Protein AF-0000000080285324 (afdb_homodimer)

Organism: Amycolatopsis orientalis (NCBI:txid31958)

Sequence (502 aa):
MLETTTAGEAGTTAGMRGQREPKYWALKQHLLDLLDALPPGSPIPTERALAGEFTVSRTTVRQALADLTAEGRLHRVQGKGTFAAEPKLAQRLQLSSYTEDMQKQGLKPSSKLLEIDELPVEADLAKLLGIRVGAKILRLRRLRLADSQPMALETTHLPLGRFRGLRKHVSAGGSLYAVLREHYGVELERAEETIETALAGPHEAEMLGADVGMPMLLLSRHSFATDGKPVEFARAIYRGDRYKFVTTLLPMLETTTAGEAGTTAGMRGQREPKYWALKQHLLDLLDALPPGSPIPTERALAGEFTVSRTTVRQALADLTAEGRLHRVQGKGTFAAEPKLAQRLQLSSYTEDMQKQGLKPSSKLLEIDELPVEADLAKLLGIRVGAKILRLRRLRLADSQPMALETTHLPLGRFRGLRKHVSAGGSLYAVLREHYGVELERAEETIETALAGPHEAEMLGADVGMPMLLLSRHSFATDGKPVEFARAIYRGDRYKFVTTLLP

pLDDT: mean 88.21, std 16.76, range [26.83, 98.5]

Nearest PDB structures (foldseek):
  4zs8-assembly1_A  TM=9.267E-01  e=5.357E-32  Streptomyces coelicolor A3(2)
  4zsk-assembly1_B  TM=9.794E-01  e=4.739E-23  Streptomyces coelicolor A3(2)
  2ikk-assembly1_B  TM=9.246E-01  e=3.788E-13  Bacillus subtilis
  2ikk-assembly1_A  TM=9.256E-01  e=9.888E-13  Bacillus subtilis
  3hfi-assembly1_A-2  TM=9.190E-01  e=3.966E-09  Escherichia coli O6

Structure (mmCIF, N/CA/C/O backbone):
data_AF-0000000080285324-model_v1
#
loop_
_entity.id
_entity.type
_entity.pdbx_description
1 polymer 'GntR family transcriptional regulator'
#
loop_
_atom_site.group_PDB
_atom_site.id
_atom_site.type_symbol
_atom_site.label_atom_id
_atom_site.label_alt_id
_atom_site.label_comp_id
_atom_site.label_asym_id
_atom_site.label_entity_id
_atom_site.label_seq_id
_atom_site.pdbx_PDB_ins_code
_atom_site.Cartn_x
_atom_site.Cartn_y
_atom_site.Cartn_z
_atom_site.occupancy
_atom_site.B_iso_or_equiv
_atom_site.auth_seq_id
_atom_site.auth_comp_id
_atom_site.auth_asym_id
_atom_site.auth_atom_id
_atom_site.pdbx_PDB_model_num
ATOM 1 N N . MET A 1 1 ? 57.156 0.955 -45.812 1 27.77 1 MET A N 1
ATOM 2 C CA . MET A 1 1 ? 57.25 1.593 -44.5 1 27.77 1 MET A CA 1
ATOM 3 C C . MET A 1 1 ? 55.875 1.878 -43.938 1 27.77 1 MET A C 1
ATOM 5 O O . MET A 1 1 ? 55.031 2.459 -44.625 1 27.77 1 MET A O 1
ATOM 9 N N . LEU A 1 2 ? 55.469 1.062 -42.844 1 28.52 2 LEU A N 1
ATOM 10 C CA . LEU A 1 2 ? 54.281 0.474 -42.188 1 28.52 2 LEU A CA 1
ATOM 11 C C . LEU A 1 2 ? 53.531 1.517 -41.344 1 28.52 2 LEU A C 1
ATOM 13 O O . LEU A 1 2 ? 53.312 1.321 -40.156 1 28.52 2 LEU A O 1
ATOM 17 N N . GLU A 1 3 ? 53.594 2.814 -41.719 1 29.06 3 GLU A N 1
ATOM 18 C CA . GLU A 1 3 ? 53.25 3.75 -40.656 1 29.06 3 GLU A CA 1
ATOM 19 C C . GLU A 1 3 ? 51.75 3.658 -40.344 1 29.06 3 GLU A C 1
ATOM 21 O O . GLU A 1 3 ? 50.906 4.094 -41.125 1 29.06 3 GLU A O 1
ATOM 26 N N . THR A 1 4 ? 51.312 2.467 -39.812 1 30.56 4 THR A N 1
ATOM 27 C CA . THR A 1 4 ? 49.938 2.15 -39.469 1 30.56 4 THR A CA 1
ATOM 28 C C . THR A 1 4 ? 49.406 3.064 -38.375 1 30.56 4 THR A C 1
ATOM 30 O O . THR A 1 4 ? 49.844 2.938 -37.219 1 30.56 4 THR A O 1
ATOM 33 N N . THR A 1 5 ? 49.312 4.422 -38.531 1 32.59 5 THR A N 1
ATOM 34 C CA . THR A 1 5 ? 48.875 5.332 -37.469 1 32.59 5 THR A CA 1
ATOM 35 C C . THR A 1 5 ? 47.5 4.965 -36.969 1 32.59 5 THR A C 1
ATOM 37 O O . THR A 1 5 ? 46.5 5.113 -37.688 1 32.59 5 THR A O 1
ATOM 40 N N . THR A 1 6 ? 47.281 3.734 -36.438 1 28.05 6 THR A N 1
ATOM 41 C CA . THR A 1 6 ? 45.938 3.402 -36 1 28.05 6 THR A CA 1
ATOM 42 C C . THR A 1 6 ? 45.469 4.371 -34.906 1 28.05 6 THR A C 1
ATOM 44 O O . THR A 1 6 ? 46.094 4.465 -33.844 1 28.05 6 THR A O 1
ATOM 47 N N . ALA A 1 7 ? 45 5.578 -35.25 1 32.56 7 ALA A N 1
ATOM 48 C CA . ALA A 1 7 ? 44.375 6.539 -34.344 1 32.56 7 ALA A CA 1
ATOM 49 C C . ALA A 1 7 ? 43.375 5.863 -33.438 1 32.56 7 ALA A C 1
ATOM 51 O O . ALA A 1 7 ? 42.375 5.281 -33.906 1 32.56 7 ALA A O 1
ATOM 52 N N . GLY A 1 8 ? 43.781 5.262 -32.281 1 28.61 8 GLY A N 1
ATOM 53 C CA . GLY A 1 8 ? 42.969 4.652 -31.25 1 28.61 8 GLY A CA 1
ATOM 54 C C . GLY A 1 8 ? 41.812 5.543 -30.781 1 28.61 8 GLY A C 1
ATOM 55 O O . GLY A 1 8 ? 42.031 6.719 -30.484 1 28.61 8 GLY A O 1
ATOM 56 N N . GLU A 1 9 ? 40.594 5.406 -31.375 1 31.22 9 GLU A N 1
ATOM 57 C CA . GLU A 1 9 ? 39.344 6.074 -31.062 1 31.22 9 GLU A CA 1
ATOM 58 C C . GLU A 1 9 ? 39.094 6.105 -29.547 1 31.22 9 GLU A C 1
ATOM 60 O O . GLU A 1 9 ? 39.062 5.055 -28.906 1 31.22 9 GLU A O 1
ATOM 65 N N . ALA A 1 10 ? 39.688 7.125 -28.828 1 31.61 10 ALA A N 1
ATOM 66 C CA . ALA A 1 10 ? 39.375 7.469 -27.438 1 31.61 10 ALA A CA 1
ATOM 67 C C . ALA A 1 10 ? 37.875 7.496 -27.203 1 31.61 10 ALA A C 1
ATOM 69 O O . ALA A 1 10 ? 37.188 8.391 -27.688 1 31.61 10 ALA A O 1
ATOM 70 N N . GLY A 1 11 ? 37.125 6.367 -27.453 1 29.58 11 GLY A N 1
ATOM 71 C CA . GLY A 1 11 ? 35.719 6.316 -27.062 1 29.58 11 GLY A CA 1
ATOM 72 C C . GLY A 1 11 ? 35.469 6.871 -25.672 1 29.58 11 GLY A C 1
ATOM 73 O O . GLY A 1 11 ? 36.094 6.418 -24.703 1 29.58 11 GLY A O 1
ATOM 74 N N . THR A 1 12 ? 35.219 8.164 -25.5 1 31.42 12 THR A N 1
ATOM 75 C CA . THR A 1 12 ? 34.781 8.93 -24.328 1 31.42 12 THR A CA 1
ATOM 76 C C . THR A 1 12 ? 33.688 8.203 -23.578 1 31.42 12 THR A C 1
ATOM 78 O O . THR A 1 12 ? 32.562 8.102 -24.062 1 31.42 12 THR A O 1
ATOM 81 N N . THR A 1 13 ? 33.875 6.992 -23.109 1 29.97 13 THR A N 1
ATOM 82 C CA . THR A 1 13 ? 32.906 6.426 -22.156 1 29.97 13 THR A CA 1
ATOM 83 C C . THR A 1 13 ? 32.594 7.414 -21.031 1 29.97 13 THR A C 1
ATOM 85 O O . THR A 1 13 ? 33.438 7.637 -20.156 1 29.97 13 THR A O 1
ATOM 88 N N . ALA A 1 14 ? 32.219 8.672 -21.297 1 31.89 14 ALA A N 1
ATOM 89 C CA . ALA A 1 14 ? 31.672 9.547 -20.25 1 31.89 14 ALA A CA 1
ATOM 90 C C . ALA A 1 14 ? 30.922 8.742 -19.203 1 31.89 14 ALA A C 1
ATOM 92 O O . ALA A 1 14 ? 29.859 8.18 -19.484 1 31.89 14 ALA A O 1
ATOM 93 N N . GLY A 1 15 ? 31.484 7.98 -18.375 1 32.91 15 GLY A N 1
ATOM 94 C CA . GLY A 1 15 ? 31.016 7.277 -17.188 1 32.91 15 GLY A CA 1
ATOM 95 C C . GLY A 1 15 ? 29.891 8.008 -16.469 1 32.91 15 GLY A C 1
ATOM 96 O O . GLY A 1 15 ? 29.891 9.242 -16.422 1 32.91 15 GLY A O 1
ATOM 97 N N . MET A 1 16 ? 28.594 7.629 -16.5 1 35 16 MET A N 1
ATOM 98 C CA . MET A 1 16 ? 27.438 8.062 -15.742 1 35 16 MET A CA 1
ATOM 99 C C . MET A 1 16 ? 27.844 8.555 -14.359 1 35 16 MET A C 1
ATOM 101 O O . MET A 1 16 ? 28.328 7.773 -13.531 1 35 16 MET A O 1
ATOM 105 N N . ARG A 1 17 ? 28.5 9.594 -14.156 1 36.97 17 ARG A N 1
ATOM 106 C CA . ARG A 1 17 ? 28.781 10.25 -12.883 1 36.97 17 ARG A CA 1
ATOM 107 C C . ARG A 1 17 ? 27.734 9.883 -11.844 1 36.97 17 ARG A C 1
ATOM 109 O O . ARG A 1 17 ? 26.531 10.148 -12.023 1 36.97 17 ARG A O 1
ATOM 116 N N . GLY A 1 18 ? 27.641 8.734 -11.211 1 41.47 18 GLY A N 1
ATOM 117 C CA . GLY A 1 18 ? 26.891 8.117 -10.125 1 41.47 18 GLY A CA 1
ATOM 118 C C . GLY A 1 18 ? 26.375 9.125 -9.117 1 41.47 18 GLY A C 1
ATOM 119 O O . GLY A 1 18 ? 27.172 9.812 -8.461 1 41.47 18 GLY A O 1
ATOM 120 N N . GLN A 1 19 ? 25.422 9.953 -9.336 1 48.59 19 GLN A N 1
ATOM 121 C CA . GLN A 1 19 ? 24.797 10.883 -8.398 1 48.59 19 GLN A CA 1
ATOM 122 C C . GLN A 1 19 ? 25 10.422 -6.957 1 48.59 19 GLN A C 1
ATOM 124 O O . GLN A 1 19 ? 24.781 9.258 -6.633 1 48.59 19 GLN A O 1
ATOM 129 N N . ARG A 1 20 ? 25.938 10.93 -6.297 1 60.78 20 ARG A N 1
ATOM 130 C CA . ARG A 1 20 ? 26.281 10.703 -4.895 1 60.78 20 ARG A CA 1
ATOM 131 C C . ARG A 1 20 ? 25.031 10.453 -4.062 1 60.78 20 ARG A C 1
ATOM 133 O O . ARG A 1 20 ? 24.062 11.211 -4.141 1 60.78 20 ARG A O 1
ATOM 140 N N . GLU A 1 21 ? 24.75 9.336 -3.668 1 73.94 21 GLU A N 1
ATOM 141 C CA . GLU A 1 21 ? 23.672 8.977 -2.768 1 73.94 21 GLU A CA 1
ATOM 142 C C . GLU A 1 21 ? 23.578 9.938 -1.585 1 73.94 21 GLU A C 1
ATOM 144 O O . GLU A 1 21 ? 24.609 10.289 -0.995 1 73.94 21 GLU A O 1
ATOM 149 N N . PRO A 1 22 ? 22.438 10.531 -1.354 1 82.5 22 PRO A N 1
ATOM 150 C CA . PRO A 1 22 ? 22.266 11.414 -0.201 1 82.5 22 PRO A CA 1
ATOM 151 C C . PRO A 1 22 ? 22.828 10.812 1.089 1 82.5 22 PRO A C 1
ATOM 153 O O . PRO A 1 22 ? 22.781 9.594 1.27 1 82.5 22 PRO A O 1
ATOM 156 N N . LYS A 1 23 ? 23.469 11.617 1.878 1 84.75 23 LYS A N 1
ATOM 157 C CA . LYS A 1 23 ? 24.094 11.188 3.119 1 84.75 23 LYS A CA 1
ATOM 158 C C . LYS A 1 23 ? 23.125 10.375 3.98 1 84.75 23 LYS A C 1
ATOM 160 O O . LYS A 1 23 ? 23.531 9.383 4.602 1 84.75 23 LYS A O 1
ATOM 165 N N . TYR A 1 24 ? 21.875 10.789 4.012 1 87.94 24 TYR A N 1
ATOM 166 C CA . TYR A 1 24 ? 20.922 10.062 4.848 1 87.94 24 TYR A CA 1
ATOM 167 C C . TYR A 1 24 ? 20.75 8.625 4.367 1 87.94 24 TYR A C 1
ATOM 169 O O . TYR A 1 24 ? 20.469 7.73 5.164 1 87.94 24 TYR A O 1
ATOM 177 N N . TRP A 1 25 ? 20.906 8.484 3.148 1 88.5 25 TRP A N 1
ATOM 178 C CA . TRP A 1 25 ? 20.703 7.16 2.574 1 88.5 25 TRP A CA 1
ATOM 179 C C . TRP A 1 25 ? 21.797 6.195 3.025 1 88.5 25 TRP A C 1
ATOM 181 O O . TRP A 1 25 ? 21.516 5.039 3.352 1 88.5 25 TRP A O 1
ATOM 191 N N . ALA A 1 26 ? 22.984 6.641 3.002 1 90.38 26 ALA A N 1
ATOM 192 C CA . ALA A 1 26 ? 24.094 5.824 3.502 1 90.38 26 ALA A CA 1
ATOM 193 C C . ALA A 1 26 ? 23.859 5.422 4.957 1 90.38 26 ALA A C 1
ATOM 195 O O . ALA A 1 26 ? 24.094 4.273 5.332 1 90.38 26 ALA A O 1
ATOM 196 N N . LEU A 1 27 ? 23.453 6.367 5.719 1 93 27 LEU A N 1
ATOM 197 C CA . LEU A 1 27 ? 23.141 6.078 7.113 1 93 27 LEU A CA 1
ATOM 198 C C . LEU A 1 27 ? 22 5.07 7.219 1 93 27 LEU A C 1
ATOM 200 O O . LEU A 1 27 ? 22.062 4.145 8.031 1 93 27 LEU A O 1
ATOM 204 N N . LYS A 1 28 ? 20.984 5.301 6.422 1 93.62 28 LYS A N 1
ATOM 205 C CA . LYS A 1 28 ? 19.844 4.379 6.414 1 93.62 28 LYS A CA 1
ATOM 206 C C . LYS A 1 28 ? 20.312 2.953 6.109 1 93.62 28 LYS A C 1
ATOM 208 O O . LYS A 1 28 ? 19.891 2.008 6.785 1 93.62 28 LYS A O 1
ATOM 213 N N . GLN A 1 29 ? 21.125 2.785 5.133 1 92.12 29 GLN A N 1
ATOM 214 C CA . GLN A 1 29 ? 21.625 1.466 4.762 1 92.12 29 GLN A CA 1
ATOM 215 C C . GLN A 1 29 ? 22.438 0.849 5.898 1 92.12 29 GLN A C 1
ATOM 217 O O . GLN A 1 29 ? 22.312 -0.344 6.18 1 92.12 29 GLN A O 1
ATOM 222 N N . HIS A 1 30 ? 23.234 1.665 6.488 1 92.38 30 HIS A N 1
ATOM 223 C CA . HIS A 1 30 ? 24.031 1.199 7.625 1 92.38 30 HIS A CA 1
ATOM 224 C C . HIS A 1 30 ? 23.125 0.708 8.75 1 92.38 30 HIS A C 1
ATOM 226 O O . HIS A 1 30 ? 23.359 -0.36 9.32 1 92.38 30 HIS A O 1
ATOM 232 N N . LEU A 1 31 ? 22.172 1.441 9.062 1 94.06 31 LEU A N 1
ATOM 233 C CA . LEU A 1 31 ? 21.25 1.086 10.133 1 94.06 31 LEU A CA 1
ATOM 234 C C . LEU A 1 31 ? 20.484 -0.189 9.797 1 94.06 31 LEU A C 1
ATOM 236 O O . LEU A 1 31 ? 20.203 -0.999 10.688 1 94.06 31 LEU A O 1
ATOM 240 N N . LEU A 1 32 ? 20.125 -0.32 8.539 1 93.44 32 LEU A N 1
ATOM 241 C CA . LEU A 1 32 ? 19.453 -1.537 8.109 1 93.44 32 LEU A CA 1
ATOM 242 C C . LEU A 1 32 ? 20.312 -2.766 8.383 1 93.44 32 LEU A C 1
ATOM 244 O O . LEU A 1 32 ? 19.812 -3.787 8.859 1 93.44 32 LEU A O 1
ATOM 248 N N . ASP A 1 33 ? 21.547 -2.637 8.109 1 92 33 ASP A N 1
ATOM 249 C CA . ASP A 1 33 ? 22.484 -3.723 8.391 1 92 33 ASP A CA 1
ATOM 250 C C . ASP A 1 33 ? 22.547 -4.023 9.883 1 92 33 ASP A C 1
ATOM 252 O O . ASP A 1 33 ? 22.562 -5.188 10.289 1 92 33 ASP A O 1
ATOM 256 N N . LEU A 1 34 ? 22.578 -2.994 10.641 1 91.19 34 LEU A N 1
ATOM 257 C CA . LEU A 1 34 ? 22.609 -3.137 12.094 1 91.19 34 LEU A CA 1
ATOM 258 C C . LEU A 1 34 ? 21.359 -3.852 12.594 1 91.19 34 LEU A C 1
ATOM 260 O O . LEU A 1 34 ? 21.453 -4.738 13.453 1 91.19 34 LEU A O 1
ATOM 264 N N . LEU A 1 35 ? 20.234 -3.525 12.039 1 92.62 35 LEU A N 1
ATOM 265 C CA . LEU A 1 35 ? 18.953 -4.051 12.492 1 92.62 35 LEU A CA 1
ATOM 266 C C . LEU A 1 35 ? 18.828 -5.531 12.156 1 92.62 35 LEU A C 1
ATOM 268 O O . LEU A 1 35 ? 18.078 -6.258 12.82 1 92.62 35 LEU A O 1
ATOM 272 N N . ASP A 1 36 ? 19.547 -5.91 11.125 1 88.62 36 ASP A N 1
ATOM 273 C CA . ASP A 1 36 ? 19.5 -7.316 10.734 1 88.62 36 ASP A CA 1
ATOM 274 C C . ASP A 1 36 ? 20.094 -8.203 11.836 1 88.62 36 ASP A C 1
ATOM 276 O O . ASP A 1 36 ? 19.734 -9.375 11.953 1 88.62 36 ASP A O 1
ATOM 280 N N . ALA A 1 37 ? 20.922 -7.59 12.656 1 90.44 37 ALA A N 1
ATOM 281 C CA . ALA A 1 37 ? 21.625 -8.344 13.688 1 90.44 37 ALA A CA 1
ATOM 282 C C . ALA A 1 37 ? 21 -8.109 15.062 1 90.44 37 ALA A C 1
ATOM 284 O O . ALA A 1 37 ? 21.422 -8.711 16.047 1 90.44 37 ALA A O 1
ATOM 285 N N . LEU A 1 38 ? 19.984 -7.277 15.156 1 92.5 38 LEU A N 1
ATOM 286 C CA . LEU A 1 38 ? 19.391 -6.918 16.438 1 92.5 38 LEU A CA 1
ATOM 287 C C . LEU A 1 38 ? 18 -7.547 16.594 1 92.5 38 LEU A C 1
ATOM 289 O O . LEU A 1 38 ? 17.188 -7.496 15.664 1 92.5 38 LEU A O 1
ATOM 293 N N . PRO A 1 39 ? 17.75 -8.109 17.672 1 94 39 PRO A N 1
ATOM 294 C CA . PRO A 1 39 ? 16.391 -8.578 17.906 1 94 39 PRO A CA 1
ATOM 295 C C . PRO A 1 39 ? 15.398 -7.43 18.094 1 94 39 PRO A C 1
ATOM 297 O O . PRO A 1 39 ? 15.789 -6.336 18.516 1 94 39 PRO A O 1
ATOM 300 N N . PRO A 1 40 ? 14.156 -7.727 17.828 1 93.38 40 PRO A N 1
ATOM 301 C CA . PRO A 1 40 ? 13.148 -6.695 18.094 1 93.38 40 PRO A CA 1
ATOM 302 C C . PRO A 1 40 ? 13.18 -6.18 19.531 1 93.38 40 PRO A C 1
ATOM 304 O O . PRO A 1 40 ? 13.43 -6.953 20.453 1 93.38 40 PRO A O 1
ATOM 307 N N . GLY A 1 41 ? 12.969 -4.863 19.625 1 93.62 41 GLY A N 1
ATOM 308 C CA . GLY A 1 41 ? 12.938 -4.254 20.938 1 93.62 41 GLY A CA 1
ATOM 309 C C . GLY A 1 41 ? 14.289 -3.707 21.375 1 93.62 41 GLY A C 1
ATOM 310 O O . GLY A 1 41 ? 14.367 -2.949 22.344 1 93.62 41 GLY A O 1
ATOM 311 N N . SER A 1 42 ? 15.367 -4.023 20.719 1 95.88 42 SER A N 1
ATOM 312 C CA . SER A 1 42 ? 16.703 -3.525 21.062 1 95.88 42 SER A CA 1
ATOM 313 C C . SER A 1 42 ? 16.828 -2.035 20.75 1 95.88 42 SER A C 1
ATOM 315 O O . SER A 1 42 ? 16.375 -1.571 19.703 1 95.88 42 SER A O 1
ATOM 317 N N . PRO A 1 43 ? 17.438 -1.315 21.656 1 95.62 43 PRO A N 1
ATOM 318 C CA . PRO A 1 43 ? 17.656 0.104 21.375 1 95.62 43 PRO A CA 1
ATOM 319 C C . PRO A 1 43 ? 18.781 0.336 20.359 1 95.62 43 PRO A C 1
ATOM 321 O O . PRO A 1 43 ? 19.734 -0.442 20.312 1 95.62 43 PRO A O 1
ATOM 324 N N . ILE A 1 44 ? 18.625 1.331 19.609 1 95.62 44 ILE A N 1
ATOM 325 C CA . ILE A 1 44 ? 19.719 1.768 18.75 1 95.62 44 ILE A CA 1
ATOM 326 C C . ILE A 1 44 ? 20.344 3.041 19.312 1 95.62 44 ILE A C 1
ATOM 328 O O . ILE A 1 44 ? 19.781 3.668 20.219 1 95.62 44 ILE A O 1
ATOM 332 N N . PRO A 1 45 ? 21.562 3.406 18.828 1 93.94 45 PRO A N 1
ATOM 333 C CA . PRO A 1 45 ? 22.188 4.637 19.312 1 93.94 45 PRO A CA 1
ATOM 334 C C . PRO A 1 45 ? 21.281 5.863 19.141 1 93.94 45 PRO A C 1
ATOM 336 O O . PRO A 1 45 ? 20.453 5.898 18.234 1 93.94 45 PRO A O 1
ATOM 339 N N . THR A 1 46 ? 21.453 6.793 20 1 94.19 46 THR A N 1
ATOM 340 C CA . THR A 1 46 ? 20.641 8.008 19.984 1 94.19 46 THR A CA 1
ATOM 341 C C . THR A 1 46 ? 20.938 8.828 18.719 1 94.19 46 THR A C 1
ATOM 343 O O . THR A 1 46 ? 21.953 8.609 18.062 1 94.19 46 THR A O 1
ATOM 346 N N . GLU A 1 47 ? 20.016 9.766 18.438 1 94.06 47 GLU A N 1
ATOM 347 C CA . GLU A 1 47 ? 20.188 10.664 17.297 1 94.06 47 GLU A CA 1
ATOM 348 C C . GLU A 1 47 ? 21.516 11.414 17.391 1 94.06 47 GLU A C 1
ATOM 350 O O . GLU A 1 47 ? 22.234 11.531 16.391 1 94.06 47 GLU A O 1
ATOM 355 N N . ARG A 1 48 ? 21.859 11.875 18.609 1 93.31 48 ARG A N 1
ATOM 356 C CA . ARG A 1 48 ? 23.094 12.617 18.828 1 93.31 48 ARG A CA 1
ATOM 357 C C . ARG A 1 48 ? 24.312 11.742 18.578 1 93.31 48 ARG A C 1
ATOM 359 O O . ARG A 1 48 ? 25.281 12.164 17.922 1 93.31 48 ARG A O 1
ATOM 366 N N . ALA A 1 49 ? 24.297 10.562 19.062 1 95.38 49 ALA A N 1
ATOM 367 C CA . ALA A 1 49 ? 25.406 9.633 18.891 1 95.38 49 ALA A CA 1
ATOM 368 C C . ALA A 1 49 ? 25.594 9.281 17.422 1 95.38 49 ALA A C 1
ATOM 370 O O . ALA A 1 49 ? 26.719 9.25 16.922 1 95.38 49 ALA A O 1
ATOM 371 N N . LEU A 1 50 ? 24.5 9.023 16.703 1 94.94 50 LEU A N 1
ATOM 372 C CA . LEU A 1 50 ? 24.562 8.688 15.289 1 94.94 50 LEU A CA 1
ATOM 373 C C . LEU A 1 50 ? 25.094 9.867 14.477 1 94.94 50 LEU A C 1
ATOM 375 O O . LEU A 1 50 ? 25.891 9.672 13.555 1 94.94 50 LEU A O 1
ATOM 379 N N . ALA A 1 51 ? 24.641 11.055 14.82 1 95.38 51 ALA A N 1
ATOM 380 C CA . ALA A 1 51 ? 25.109 12.25 14.133 1 95.38 51 ALA A CA 1
ATOM 381 C C . ALA A 1 51 ? 26.625 12.391 14.258 1 95.38 51 ALA A C 1
ATOM 383 O O . ALA A 1 51 ? 27.312 12.703 13.281 1 95.38 51 ALA A O 1
ATOM 384 N N . GLY A 1 52 ? 27.141 12.172 15.438 1 94.5 52 GLY A N 1
ATOM 385 C CA . GLY A 1 52 ? 28.578 12.227 15.688 1 94.5 52 GLY A CA 1
ATOM 386 C C . GLY A 1 52 ? 29.344 11.141 14.977 1 94.5 52 GLY A C 1
ATOM 387 O O . GLY A 1 52 ? 30.344 11.414 14.305 1 94.5 52 GLY A O 1
ATOM 388 N N . GLU A 1 53 ? 28.891 9.969 15.016 1 92.81 53 GLU A N 1
ATOM 389 C CA . GLU A 1 53 ? 29.562 8.805 14.461 1 92.81 53 GLU A CA 1
ATOM 390 C C . GLU A 1 53 ? 29.641 8.883 12.938 1 92.81 53 GLU A C 1
ATOM 392 O O . GLU A 1 53 ? 30.641 8.492 12.344 1 92.81 53 GLU A O 1
ATOM 397 N N . PHE A 1 54 ? 28.609 9.477 12.352 1 92.25 54 PHE A N 1
ATOM 398 C 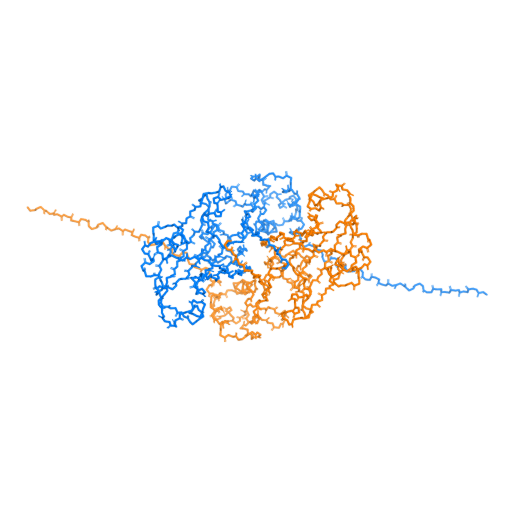CA . PHE A 1 54 ? 28.547 9.461 10.898 1 92.25 54 PHE A CA 1
ATOM 399 C C . PHE A 1 54 ? 28.828 10.844 10.32 1 92.25 54 PHE A C 1
ATOM 401 O O . PHE A 1 54 ? 28.766 11.039 9.109 1 92.25 54 PHE A O 1
ATOM 408 N N . THR A 1 55 ? 29.078 11.789 11.133 1 92.81 55 THR A N 1
ATOM 409 C CA . THR A 1 55 ? 29.438 13.156 10.75 1 92.81 55 THR A CA 1
ATOM 410 C C . THR A 1 55 ? 28.359 13.758 9.852 1 92.81 55 THR A C 1
ATOM 412 O O . THR A 1 55 ? 28.672 14.281 8.781 1 92.81 55 THR A O 1
ATOM 415 N N . VAL A 1 56 ? 27.125 13.664 10.266 1 93.38 56 VAL A N 1
ATOM 416 C CA . VAL A 1 56 ? 25.984 14.258 9.586 1 93.38 56 VAL A CA 1
ATOM 417 C C . VAL A 1 56 ? 25.141 15.055 10.578 1 93.38 56 VAL A C 1
ATOM 419 O O . VAL A 1 56 ? 25.359 14.969 11.789 1 93.38 56 VAL A O 1
ATOM 422 N N . SER A 1 57 ? 24.297 15.891 10.047 1 93.31 57 SER A N 1
ATOM 423 C CA . SER A 1 57 ? 23.422 16.688 10.898 1 93.31 57 SER A CA 1
ATOM 424 C C . SER A 1 57 ? 22.344 15.836 11.562 1 93.31 57 SER A C 1
ATOM 426 O O . SER A 1 57 ? 22.062 14.727 11.102 1 93.31 57 SER A O 1
ATOM 428 N N . ARG A 1 58 ? 21.766 16.344 12.609 1 92.44 58 ARG A N 1
ATOM 429 C CA . ARG A 1 58 ? 20.656 15.664 13.266 1 92.44 58 ARG A CA 1
ATOM 430 C C . ARG A 1 58 ? 19.453 15.562 12.336 1 92.44 58 ARG A C 1
ATOM 432 O O . ARG A 1 58 ? 18.688 14.602 12.398 1 92.44 58 ARG A O 1
ATOM 439 N N . THR A 1 59 ? 19.328 16.547 11.516 1 90.56 59 THR A N 1
ATOM 440 C CA . THR A 1 59 ? 18.234 16.531 10.547 1 90.56 59 THR A CA 1
ATOM 441 C C . THR A 1 59 ? 18.375 15.344 9.594 1 90.56 59 THR A C 1
ATOM 443 O O . THR A 1 59 ? 17.391 14.672 9.281 1 90.56 59 THR A O 1
ATOM 446 N N . THR A 1 60 ? 19.547 15.07 9.219 1 91.62 60 THR A N 1
ATOM 447 C CA . THR A 1 60 ? 19.828 13.93 8.352 1 91.62 60 THR A CA 1
ATOM 448 C C . THR A 1 60 ? 19.547 12.617 9.07 1 91.62 60 THR A C 1
ATOM 450 O O . THR A 1 60 ? 18.953 11.703 8.492 1 91.62 60 THR A O 1
ATOM 453 N N . VAL A 1 61 ? 19.953 12.531 10.297 1 94.06 61 VAL A N 1
ATOM 454 C CA . VAL A 1 61 ? 19.719 11.336 11.102 1 94.06 61 VAL A CA 1
ATOM 455 C C . VAL A 1 61 ? 18.203 11.117 11.25 1 94.06 61 VAL A C 1
ATOM 457 O O . VAL A 1 61 ? 17.719 10.008 11.062 1 94.06 61 VAL A O 1
ATOM 460 N N . ARG A 1 62 ? 17.516 12.188 11.484 1 91.19 62 ARG A N 1
ATOM 461 C CA . ARG A 1 62 ? 16.078 12.102 11.695 1 91.19 62 ARG A CA 1
ATOM 462 C C . ARG A 1 62 ? 15.367 11.609 10.438 1 91.19 62 ARG A C 1
ATOM 464 O O . ARG A 1 62 ? 14.406 10.844 10.523 1 91.19 62 ARG A O 1
ATOM 471 N N . GLN A 1 63 ? 15.844 12.047 9.359 1 91.06 63 GLN A N 1
ATOM 472 C CA . GLN A 1 63 ? 15.258 11.594 8.102 1 91.06 63 GLN A CA 1
ATOM 473 C C . GLN A 1 63 ? 15.453 10.086 7.918 1 91.06 63 GLN A C 1
ATOM 475 O O . GLN A 1 63 ? 14.516 9.375 7.547 1 91.06 63 GLN A O 1
ATOM 480 N N . ALA A 1 64 ? 16.609 9.609 8.172 1 93.69 64 ALA A N 1
ATOM 481 C CA . ALA A 1 64 ? 16.906 8.18 8.055 1 93.69 64 ALA A CA 1
ATOM 482 C C . ALA A 1 64 ? 16.047 7.367 9.023 1 93.69 64 ALA A C 1
ATOM 484 O O . ALA A 1 64 ? 15.492 6.332 8.648 1 93.69 64 ALA A O 1
ATOM 485 N N . LEU A 1 65 ? 15.945 7.895 10.227 1 93.88 65 LEU A N 1
ATOM 486 C CA . LEU A 1 65 ? 15.156 7.203 11.234 1 93.88 65 LEU A CA 1
ATOM 487 C C . LEU A 1 65 ? 13.672 7.215 10.875 1 93.88 65 LEU A C 1
ATOM 489 O O . LEU A 1 65 ? 12.969 6.223 11.078 1 93.88 65 LEU A O 1
ATOM 493 N N . ALA A 1 66 ? 13.242 8.336 10.344 1 91.19 66 ALA A N 1
ATOM 494 C CA . ALA A 1 66 ? 11.844 8.445 9.93 1 91.19 66 ALA A CA 1
ATOM 495 C C . ALA A 1 66 ? 11.523 7.461 8.812 1 91.19 66 ALA A C 1
ATOM 497 O O . ALA A 1 66 ? 10.477 6.805 8.844 1 91.19 66 ALA A O 1
ATOM 498 N N . ASP A 1 67 ? 12.422 7.336 7.898 1 92.31 67 ASP A N 1
ATOM 499 C CA . ASP A 1 67 ? 12.227 6.398 6.797 1 92.31 67 ASP A CA 1
ATOM 500 C C . ASP A 1 67 ? 12.125 4.965 7.305 1 92.31 67 ASP A C 1
ATOM 502 O O . ASP A 1 67 ? 11.219 4.223 6.914 1 92.31 67 ASP A O 1
ATOM 506 N N . LEU A 1 68 ? 13.031 4.617 8.141 1 94.62 68 LEU A N 1
ATOM 507 C CA . LEU A 1 68 ? 13.07 3.256 8.656 1 94.62 68 LEU A CA 1
ATOM 508 C C . LEU A 1 68 ? 11.852 2.973 9.539 1 94.62 68 LEU A C 1
ATOM 510 O O . LEU A 1 68 ? 11.375 1.837 9.594 1 94.62 68 LEU A O 1
ATOM 514 N N . THR A 1 69 ? 11.367 4.008 10.164 1 92.56 69 THR A N 1
ATOM 515 C CA . THR A 1 69 ? 10.141 3.867 10.938 1 92.56 69 THR A CA 1
ATOM 516 C C . THR A 1 69 ? 8.945 3.643 10.016 1 92.56 69 THR A C 1
ATOM 518 O O . THR A 1 69 ? 8.133 2.75 10.258 1 92.56 69 THR A O 1
ATOM 521 N N . ALA A 1 70 ? 8.875 4.418 9 1 91 70 ALA A N 1
ATOM 522 C CA . ALA A 1 70 ? 7.789 4.297 8.031 1 91 70 ALA A CA 1
ATOM 523 C C . ALA A 1 70 ? 7.785 2.91 7.387 1 91 70 ALA A C 1
ATOM 525 O O . ALA A 1 70 ? 6.719 2.367 7.082 1 91 70 ALA A O 1
ATOM 526 N N . GLU A 1 71 ? 8.898 2.363 7.281 1 92.31 71 GLU A N 1
ATOM 527 C CA . GLU A 1 71 ? 9.031 1.06 6.641 1 92.31 71 GLU A CA 1
ATOM 528 C C . GLU A 1 71 ? 8.867 -0.072 7.652 1 92.31 71 GLU A C 1
ATOM 530 O O . GLU A 1 71 ? 8.969 -1.248 7.297 1 92.31 71 GLU A O 1
ATOM 535 N N . GLY A 1 72 ? 8.734 0.226 8.914 1 92.81 72 GLY A N 1
ATOM 536 C CA . GLY A 1 72 ? 8.43 -0.744 9.953 1 92.81 72 GLY A CA 1
ATOM 537 C C . GLY A 1 72 ? 9.664 -1.406 10.531 1 92.81 72 GLY A C 1
ATOM 538 O O . GLY A 1 72 ? 9.578 -2.486 11.125 1 92.81 72 GLY A O 1
ATOM 539 N N . ARG A 1 73 ? 10.812 -0.792 10.344 1 95.25 73 ARG A N 1
ATOM 540 C CA . ARG A 1 73 ? 12.055 -1.385 10.82 1 95.25 73 ARG A CA 1
ATOM 541 C C . ARG A 1 73 ? 12.422 -0.845 12.203 1 95.25 73 ARG A C 1
ATOM 543 O O . ARG A 1 73 ? 13.172 -1.482 12.945 1 95.25 73 ARG A O 1
ATOM 550 N N . LEU A 1 74 ? 11.93 0.381 12.508 1 95.19 74 LEU A N 1
ATOM 551 C CA . LEU A 1 74 ? 12.18 1.023 13.797 1 95.19 74 LEU A CA 1
ATOM 552 C C . LEU A 1 74 ? 10.875 1.454 14.453 1 95.19 74 LEU A C 1
ATOM 554 O O . LEU A 1 74 ? 9.859 1.629 13.773 1 95.19 74 LEU A O 1
ATOM 558 N N . HIS A 1 75 ? 10.914 1.543 15.688 1 91.69 75 HIS A N 1
ATOM 559 C CA . HIS A 1 75 ? 9.836 2.121 16.484 1 91.69 75 HIS A CA 1
ATOM 560 C C . HIS A 1 75 ? 10.359 3.172 17.453 1 91.69 75 HIS A C 1
ATOM 562 O O . HIS A 1 75 ? 11.273 2.895 18.234 1 91.69 75 HIS A O 1
ATOM 568 N N . ARG A 1 76 ? 9.797 4.34 17.359 1 89.19 76 ARG A N 1
ATOM 569 C CA . ARG A 1 76 ? 10.242 5.457 18.188 1 89.19 76 ARG A CA 1
ATOM 570 C C . ARG A 1 76 ? 9.305 5.668 19.375 1 89.19 76 ARG A C 1
ATOM 572 O O . ARG A 1 76 ? 8.078 5.68 19.203 1 89.19 76 ARG A O 1
ATOM 579 N N . VAL A 1 77 ? 9.898 5.797 20.516 1 86.38 77 VAL A N 1
ATOM 580 C CA . VAL A 1 77 ? 9.141 6.117 21.734 1 86.38 77 VAL A CA 1
ATOM 581 C C . VAL A 1 77 ? 9.586 7.473 22.266 1 86.38 77 VAL A C 1
ATOM 583 O O . VAL A 1 77 ? 10.758 7.66 22.609 1 86.38 77 VAL A O 1
ATOM 586 N N . GLN A 1 78 ? 8.633 8.305 22.281 1 82.62 78 GLN A N 1
ATOM 587 C CA . GLN A 1 78 ? 8.953 9.648 22.75 1 82.62 78 GLN A CA 1
ATOM 588 C C . GLN A 1 78 ? 9.547 9.609 24.156 1 82.62 78 GLN A C 1
ATOM 590 O O . GLN A 1 78 ? 9 8.969 25.062 1 82.62 78 GLN A O 1
ATOM 595 N N . GLY A 1 79 ? 10.578 10.273 24.312 1 85 79 GLY A N 1
ATOM 596 C CA . GLY A 1 79 ? 11.219 10.414 25.609 1 85 79 GLY A CA 1
ATOM 597 C C . GLY A 1 79 ? 12.023 9.195 26.016 1 85 79 GLY A C 1
ATOM 598 O O . GLY A 1 79 ? 12.727 9.219 27.031 1 85 79 GLY A O 1
ATOM 599 N N . LYS A 1 80 ? 11.984 8.141 25.344 1 89 80 LYS A N 1
ATOM 600 C CA . LYS A 1 80 ? 12.672 6.918 25.734 1 89 80 LYS A CA 1
ATOM 601 C C . LYS A 1 80 ? 13.75 6.547 24.719 1 89 80 LYS A C 1
ATOM 603 O O . LYS A 1 80 ? 14.867 6.191 25.109 1 89 80 LYS A O 1
ATOM 608 N N . GLY A 1 81 ? 13.383 6.645 23.406 1 92.5 81 GLY A N 1
ATOM 609 C CA . GLY A 1 81 ? 14.391 6.301 22.406 1 92.5 81 GLY A CA 1
ATOM 610 C C . GLY A 1 81 ? 13.812 5.609 21.188 1 92.5 81 GLY A C 1
ATOM 611 O O . GLY A 1 81 ? 12.609 5.695 20.938 1 92.5 81 GLY A O 1
ATOM 612 N N . THR A 1 82 ? 14.742 5.141 20.344 1 94.69 82 THR A N 1
ATOM 613 C CA . THR A 1 82 ? 14.391 4.426 19.125 1 94.69 82 THR A CA 1
ATOM 614 C C . THR A 1 82 ? 14.836 2.967 19.203 1 94.69 82 THR A C 1
ATOM 616 O O . THR A 1 82 ? 15.945 2.674 19.656 1 94.69 82 THR A O 1
ATOM 619 N N . PHE A 1 83 ? 14 2.072 18.781 1 96.12 83 PHE A N 1
ATOM 620 C CA . PHE A 1 83 ? 14.227 0.644 18.984 1 96.12 83 PHE A CA 1
ATOM 621 C C . PHE A 1 83 ? 14.008 -0.12 17.672 1 96.12 83 PHE A C 1
ATOM 623 O O . PHE A 1 83 ? 13.266 0.336 16.797 1 96.12 83 PHE A O 1
ATOM 630 N N . ALA A 1 84 ? 14.633 -1.311 17.578 1 96.25 84 ALA A N 1
ATOM 631 C CA . ALA A 1 84 ? 14.312 -2.236 16.5 1 96.25 84 ALA A CA 1
ATOM 632 C C . ALA A 1 84 ? 12.852 -2.682 16.578 1 96.25 84 ALA A C 1
ATOM 634 O O . ALA A 1 84 ? 12.383 -3.107 17.641 1 96.25 84 ALA A O 1
ATOM 635 N N . ALA A 1 85 ? 12.156 -2.619 15.508 1 93.88 85 ALA A N 1
ATOM 636 C CA . ALA A 1 85 ? 10.719 -2.869 15.492 1 93.88 85 ALA A CA 1
ATOM 637 C C . ALA A 1 85 ? 10.422 -4.363 15.43 1 93.88 85 ALA A C 1
ATOM 639 O O . ALA A 1 85 ? 11.234 -5.145 14.938 1 93.88 85 ALA A O 1
ATOM 640 N N . GLU A 1 86 ? 9.25 -4.719 15.977 1 90.62 86 GLU A N 1
ATOM 641 C CA . GLU A 1 86 ? 8.711 -6.047 15.703 1 90.62 86 GLU A CA 1
ATOM 642 C C . GLU A 1 86 ? 8.344 -6.195 14.227 1 90.62 86 GLU A C 1
ATOM 644 O O . GLU A 1 86 ? 7.996 -5.219 13.562 1 90.62 86 GLU A O 1
ATOM 649 N N . PRO A 1 87 ? 8.438 -7.453 13.734 1 90.19 87 PRO A N 1
ATOM 650 C CA . PRO A 1 87 ? 7.984 -7.652 12.359 1 90.19 87 PRO A CA 1
ATOM 651 C C . PRO A 1 87 ? 6.535 -7.223 12.148 1 90.19 87 PRO A C 1
ATOM 653 O O . PRO A 1 87 ? 5.73 -7.27 13.078 1 90.19 87 PRO A O 1
ATOM 656 N N . LYS A 1 88 ? 6.277 -6.754 10.898 1 91.69 88 LYS A N 1
ATOM 657 C CA . LYS A 1 88 ? 4.902 -6.391 10.57 1 91.69 88 LYS A CA 1
ATOM 658 C C . LYS A 1 88 ? 3.959 -7.57 10.766 1 91.69 88 LYS A C 1
ATOM 660 O O . LYS A 1 88 ? 4.348 -8.727 10.562 1 91.69 88 LYS A O 1
ATOM 665 N N . LEU A 1 89 ? 2.777 -7.258 11.172 1 89.75 89 LEU A N 1
ATOM 666 C CA . LEU A 1 89 ? 1.721 -8.258 11.211 1 89.75 89 LEU A CA 1
ATOM 667 C C . LEU A 1 89 ? 1.236 -8.602 9.805 1 89.75 89 LEU A C 1
ATOM 669 O O . LEU A 1 89 ? 0.904 -7.703 9.031 1 89.75 89 LEU A O 1
ATOM 673 N N . ALA A 1 90 ? 1.213 -9.859 9.469 1 92.44 90 ALA A N 1
ATOM 674 C CA . ALA A 1 90 ? 0.75 -10.312 8.164 1 92.44 90 ALA A CA 1
ATOM 675 C C . ALA A 1 90 ? -0.739 -10.648 8.195 1 92.44 90 ALA A C 1
ATOM 677 O O . ALA A 1 90 ? -1.145 -11.656 8.781 1 92.44 90 ALA A O 1
ATOM 678 N N . GLN A 1 91 ? -1.484 -9.836 7.574 1 90.19 91 GLN A N 1
ATOM 679 C CA . GLN A 1 91 ? -2.924 -10.062 7.508 1 90.19 91 GLN A CA 1
ATOM 680 C C . GLN A 1 91 ? -3.332 -10.633 6.152 1 90.19 91 GLN A C 1
ATOM 682 O O . GLN A 1 91 ? -3.057 -10.023 5.113 1 90.19 91 GLN A O 1
ATOM 687 N N . ARG A 1 92 ? -3.984 -11.742 6.191 1 91.5 92 ARG A N 1
ATOM 688 C CA . ARG A 1 92 ? -4.441 -12.352 4.945 1 91.5 92 ARG A CA 1
ATOM 689 C C . ARG A 1 92 ? -5.684 -11.648 4.418 1 91.5 92 ARG A C 1
ATOM 691 O O . ARG A 1 92 ? -6.605 -11.344 5.18 1 91.5 92 ARG A O 1
ATOM 698 N N . LEU A 1 93 ? -5.625 -11.367 3.104 1 92.38 93 LEU A N 1
ATOM 699 C CA . LEU A 1 93 ? -6.801 -10.805 2.441 1 92.38 93 LEU A CA 1
ATOM 700 C C . LEU A 1 93 ? -7.859 -11.883 2.211 1 92.38 93 LEU A C 1
ATOM 702 O O . LEU A 1 93 ? -7.695 -12.75 1.348 1 92.38 93 LEU A O 1
ATOM 706 N N . GLN A 1 94 ? -8.875 -11.805 2.906 1 89.5 94 GLN A N 1
ATOM 707 C CA . GLN A 1 94 ? -9.977 -12.75 2.826 1 89.5 94 GLN A CA 1
ATOM 708 C C . GLN A 1 94 ? -11.273 -12.125 3.334 1 89.5 94 GLN A C 1
ATOM 710 O O . GLN A 1 94 ? -11.25 -11.133 4.066 1 89.5 94 GLN A O 1
ATOM 715 N N . LEU A 1 95 ? -12.273 -12.742 2.777 1 89.62 95 LEU A N 1
ATOM 716 C CA . LEU A 1 95 ? -13.578 -12.273 3.232 1 89.62 95 LEU A CA 1
ATOM 717 C C . LEU A 1 95 ? -13.938 -12.898 4.578 1 89.62 95 LEU A C 1
ATOM 719 O O . LEU A 1 95 ? -14.766 -13.812 4.641 1 89.62 95 LEU A O 1
ATOM 723 N N . SER A 1 96 ? -13.25 -12.398 5.582 1 83 96 SER A N 1
ATOM 724 C CA . SER A 1 96 ? -13.469 -12.859 6.949 1 83 96 SER A CA 1
ATOM 725 C C . SER A 1 96 ? -13.602 -11.688 7.914 1 83 96 SER A C 1
ATOM 727 O O . SER A 1 96 ? -13.391 -10.531 7.527 1 83 96 SER A O 1
ATOM 729 N N . SER A 1 97 ? -14.016 -12.039 9.086 1 82.25 97 SER A N 1
ATOM 730 C CA . SER A 1 97 ? -14.18 -11.008 10.102 1 82.25 97 SER A CA 1
ATOM 731 C C . SER A 1 97 ? -12.836 -10.602 10.695 1 82.25 97 SER A C 1
ATOM 733 O O . SER A 1 97 ? -11.93 -11.422 10.812 1 82.25 97 SER A O 1
ATOM 735 N N . TYR A 1 98 ? -12.672 -9.336 10.961 1 82.25 98 TYR A N 1
ATOM 736 C CA . TYR A 1 98 ? -11.484 -8.836 11.641 1 82.25 98 TYR A CA 1
ATOM 737 C C . TYR A 1 98 ? -11.18 -9.656 12.891 1 82.25 98 TYR A C 1
ATOM 739 O O . TYR A 1 98 ? -10.023 -10.031 13.125 1 82.25 98 TYR A O 1
ATOM 747 N N . THR A 1 99 ? -12.266 -9.969 13.625 1 81.69 99 THR A N 1
ATOM 748 C CA . THR A 1 99 ? -12.141 -10.711 14.883 1 81.69 99 THR A CA 1
ATOM 749 C C . THR A 1 99 ? -11.531 -12.086 14.641 1 81.69 99 THR A C 1
ATOM 751 O O . THR A 1 99 ? -10.578 -12.469 15.32 1 81.69 99 THR A O 1
ATOM 754 N N . GLU A 1 100 ? -12.023 -12.742 13.695 1 81.56 100 GLU A N 1
ATOM 755 C CA . GLU A 1 100 ? -11.523 -14.078 13.367 1 81.56 100 GLU A CA 1
ATOM 756 C C . GLU A 1 100 ? -10.078 -14.016 12.883 1 81.56 100 GLU A C 1
ATOM 758 O O . GLU A 1 100 ? -9.25 -14.852 13.266 1 81.56 100 GLU A O 1
ATOM 763 N N . ASP A 1 101 ? -9.766 -13.039 12.125 1 83 101 ASP A N 1
ATOM 764 C CA . ASP A 1 101 ? -8.422 -12.898 11.562 1 83 101 ASP A CA 1
ATOM 765 C C . ASP A 1 101 ? -7.387 -12.672 12.656 1 83 101 ASP A C 1
ATOM 767 O O . ASP A 1 101 ? -6.316 -13.281 12.641 1 83 101 ASP A O 1
ATOM 771 N N . MET A 1 102 ? -7.699 -11.797 13.578 1 85.25 102 MET A N 1
ATOM 772 C CA . MET A 1 102 ? -6.773 -11.477 14.664 1 85.25 102 MET A CA 1
ATOM 773 C C . MET A 1 102 ? -6.594 -12.672 15.594 1 85.25 102 MET A C 1
ATOM 775 O O . MET A 1 102 ? -5.48 -12.953 16.031 1 85.25 102 MET A O 1
ATOM 779 N N . GLN A 1 103 ? -7.711 -13.336 15.867 1 85.81 103 GLN A N 1
ATOM 780 C CA . GLN A 1 103 ? -7.648 -14.5 16.734 1 85.81 103 GLN A CA 1
ATOM 781 C C . GLN A 1 103 ? -6.773 -15.594 16.125 1 85.81 103 GLN A C 1
ATOM 783 O O . GLN A 1 103 ? -6 -16.25 16.828 1 85.81 103 GLN A O 1
ATOM 788 N N . LYS A 1 104 ? -6.836 -15.781 14.859 1 84.94 104 LYS A N 1
ATOM 789 C CA . LYS A 1 104 ? -6.008 -16.766 14.156 1 84.94 104 LYS A CA 1
ATOM 790 C C . LYS A 1 104 ? -4.527 -16.438 14.305 1 84.94 104 LYS A C 1
ATOM 792 O O . LYS A 1 104 ? -3.682 -17.328 14.266 1 84.94 104 LYS A O 1
ATOM 797 N N . GLN A 1 105 ? -4.258 -15.18 14.508 1 86.12 105 GLN A N 1
ATOM 798 C CA . GLN A 1 105 ? -2.873 -14.75 14.648 1 86.12 105 GLN A CA 1
ATOM 799 C C . GLN A 1 105 ? -2.447 -14.727 16.109 1 86.12 105 GLN A C 1
ATOM 801 O O . GLN A 1 105 ? -1.341 -14.297 16.438 1 86.12 105 GLN A O 1
ATOM 806 N N . GLY A 1 106 ? -3.328 -15.148 16.969 1 89.44 106 GLY A N 1
ATOM 807 C CA . GLY A 1 106 ? -3.018 -15.227 18.391 1 89.44 106 GLY A CA 1
ATOM 808 C C . GLY A 1 106 ? -3.137 -13.891 19.094 1 89.44 106 GLY A C 1
ATOM 809 O O . GLY A 1 106 ? -2.553 -13.688 20.172 1 89.44 106 GLY A O 1
ATOM 810 N N . LEU A 1 107 ? -3.791 -12.977 18.516 1 89.69 107 LEU A N 1
ATOM 811 C CA . LEU A 1 107 ? -3.971 -11.656 19.094 1 89.69 107 LEU A CA 1
ATOM 812 C C . LEU A 1 107 ? -5.387 -11.492 19.641 1 89.69 107 LEU A C 1
ATOM 814 O O . LEU A 1 107 ? -6.285 -12.258 19.281 1 89.69 107 LEU A O 1
ATOM 818 N N . LYS A 1 108 ? -5.551 -10.555 20.516 1 91.31 108 LYS A N 1
ATOM 819 C CA . LYS A 1 108 ? -6.867 -10.242 21.062 1 91.31 108 LYS A CA 1
ATOM 820 C C . LYS A 1 108 ? -7.512 -9.078 20.312 1 91.31 108 LYS A C 1
ATOM 822 O O . LYS A 1 108 ? -7.125 -7.922 20.5 1 91.31 108 LYS A O 1
ATOM 827 N N . PRO A 1 109 ? -8.508 -9.43 19.562 1 89.25 109 PRO A N 1
ATOM 828 C CA . PRO A 1 109 ? -9.172 -8.359 18.812 1 89.25 109 PRO A CA 1
ATOM 829 C C . PRO A 1 109 ? -10.117 -7.527 19.672 1 89.25 109 PRO A C 1
ATOM 831 O O . PRO A 1 109 ? -10.703 -8.047 20.625 1 89.25 109 PRO A O 1
ATOM 834 N N . SER A 1 110 ? -10.195 -6.266 19.438 1 90.25 110 SER A N 1
ATOM 835 C CA . SER A 1 110 ? -11.227 -5.387 19.984 1 90.25 110 SER A CA 1
ATOM 836 C C . SER A 1 110 ? -11.484 -4.199 19.062 1 90.25 110 SER A C 1
ATOM 838 O O . SER A 1 110 ? -10.773 -4.008 18.078 1 90.25 110 SER A O 1
ATOM 840 N N . SER A 1 111 ? -12.562 -3.576 19.266 1 91.81 111 SER A N 1
ATOM 841 C CA . SER A 1 111 ? -12.938 -2.402 18.484 1 91.81 111 SER A CA 1
ATOM 842 C C . SER A 1 111 ? -13.516 -1.309 19.375 1 91.81 111 SER A C 1
ATOM 844 O O . SER A 1 111 ? -14.156 -1.6 20.391 1 91.81 111 SER A O 1
ATOM 846 N N . LYS A 1 112 ? -13.234 -0.134 19.078 1 92.81 112 LYS A N 1
ATOM 847 C CA . LYS A 1 112 ? -13.883 1.032 19.672 1 92.81 112 LYS A CA 1
ATOM 848 C C . LYS A 1 112 ? -14.773 1.746 18.672 1 92.81 112 LYS A C 1
ATOM 850 O O . LYS A 1 112 ? -14.312 2.174 17.609 1 92.81 112 LYS A O 1
ATOM 855 N N . LEU A 1 113 ? -16.016 1.804 19 1 94.56 113 LEU A N 1
ATOM 856 C CA . LEU A 1 113 ? -16.969 2.539 18.156 1 94.56 113 LEU A CA 1
ATOM 857 C C . LEU A 1 113 ? -16.766 4.043 18.312 1 94.56 113 LEU A C 1
ATOM 859 O O . LEU A 1 113 ? -16.984 4.594 19.406 1 94.56 113 LEU A O 1
ATOM 863 N N . LEU A 1 114 ? -16.422 4.668 17.281 1 94.81 114 LEU A N 1
ATOM 864 C CA . LEU A 1 114 ? -16.156 6.102 17.328 1 94.81 114 LEU A CA 1
ATOM 865 C C . LEU A 1 114 ? -17.406 6.898 16.953 1 94.81 114 LEU A C 1
ATOM 867 O O . LEU A 1 114 ? -17.703 7.926 17.578 1 94.81 114 LEU A O 1
ATOM 871 N N . GLU A 1 115 ? -18.031 6.531 15.938 1 95.38 115 GLU A N 1
ATOM 872 C CA . GLU A 1 115 ? -19.234 7.191 15.43 1 95.38 115 GLU A CA 1
ATOM 873 C C . GLU A 1 115 ? -20.203 6.18 14.828 1 95.38 115 GLU A C 1
ATOM 875 O O . GLU A 1 115 ? -19.797 5.176 14.25 1 95.38 115 GLU A O 1
ATOM 880 N N . ILE A 1 116 ? -21.469 6.434 15.008 1 95.62 116 ILE A N 1
ATOM 881 C CA . ILE A 1 116 ? -22.547 5.711 14.336 1 95.62 116 ILE A CA 1
ATOM 882 C C . ILE A 1 116 ? -23.641 6.688 13.93 1 95.62 116 ILE A C 1
ATOM 884 O O . ILE A 1 116 ? -24.219 7.367 14.781 1 95.62 116 ILE A O 1
ATOM 888 N N . ASP A 1 117 ? -23.859 6.766 12.633 1 96.38 117 ASP A N 1
ATOM 889 C CA . ASP A 1 117 ? -24.797 7.777 12.133 1 96.38 117 ASP A CA 1
ATOM 890 C C . ASP A 1 117 ? -25.703 7.199 11.055 1 96.38 117 ASP A C 1
ATOM 892 O O . ASP A 1 117 ? -25.281 6.332 10.281 1 96.38 117 ASP A O 1
ATOM 896 N N . GLU A 1 118 ? -26.875 7.664 11.141 1 97 118 GLU A N 1
ATOM 897 C CA . GLU A 1 118 ? -27.781 7.453 10.008 1 97 118 GLU A CA 1
ATOM 898 C C . GLU A 1 118 ? -27.875 8.695 9.133 1 97 118 GLU A C 1
ATOM 900 O O . GLU A 1 118 ? -28.109 9.797 9.633 1 97 118 GLU A O 1
ATOM 905 N N . LEU A 1 119 ? -27.641 8.562 7.91 1 96.81 119 LEU A N 1
ATOM 906 C CA . LEU A 1 119 ? -27.609 9.727 7.035 1 96.81 119 LEU A CA 1
ATOM 907 C C . LEU A 1 119 ? -28.078 9.359 5.629 1 96.81 119 LEU A C 1
ATOM 909 O O . LEU A 1 119 ? -28 8.195 5.227 1 96.81 119 LEU A O 1
ATOM 913 N N . PRO A 1 120 ? -28.609 10.375 4.891 1 97.69 120 PRO A N 1
ATOM 914 C CA . PRO A 1 120 ? -28.906 10.117 3.48 1 97.69 120 PRO A CA 1
ATOM 915 C C . PRO A 1 120 ? -27.656 9.898 2.633 1 97.69 120 PRO A C 1
ATOM 917 O O . PRO A 1 120 ? -26.609 10.492 2.904 1 97.69 120 PRO A O 1
ATOM 920 N N . VAL A 1 121 ? -27.797 9.07 1.638 1 96.62 121 VAL A N 1
ATOM 921 C CA . VAL A 1 121 ? -26.625 8.703 0.835 1 96.62 121 VAL A CA 1
ATOM 922 C C . VAL A 1 121 ? -26.547 9.594 -0.402 1 96.62 121 VAL A C 1
ATOM 924 O O . VAL A 1 121 ? -27.578 9.984 -0.958 1 96.62 121 VAL A O 1
ATOM 927 N N . GLU A 1 122 ? -25.312 9.883 -0.828 1 94 122 GLU A N 1
ATOM 928 C CA . GLU A 1 122 ? -25.078 10.648 -2.047 1 94 122 GLU A CA 1
ATOM 929 C C . GLU A 1 122 ? -24.875 9.719 -3.246 1 94 122 GLU A C 1
ATOM 931 O O . GLU A 1 122 ? -24.828 8.5 -3.094 1 94 122 GLU A O 1
ATOM 936 N N . ALA A 1 123 ? -24.734 10.266 -4.434 1 92.69 123 ALA A N 1
ATOM 937 C CA . ALA A 1 123 ? -24.875 9.57 -5.711 1 92.69 123 ALA A CA 1
ATOM 938 C C . ALA A 1 123 ? -23.859 8.422 -5.824 1 92.69 123 ALA A C 1
ATOM 940 O O . ALA A 1 123 ? -24.25 7.277 -6.059 1 92.69 123 ALA A O 1
ATOM 941 N N . ASP A 1 124 ? -22.578 8.68 -5.566 1 92.5 124 ASP A N 1
ATOM 942 C CA . ASP A 1 124 ? -21.547 7.668 -5.789 1 92.5 124 ASP A CA 1
ATOM 943 C C . ASP A 1 124 ? -21.734 6.48 -4.844 1 92.5 124 ASP A C 1
ATOM 945 O O . ASP A 1 124 ? -21.734 5.328 -5.281 1 92.5 124 ASP A O 1
ATOM 949 N N . LEU A 1 125 ? -21.938 6.777 -3.641 1 96.69 125 LEU A N 1
ATOM 950 C CA . LEU A 1 125 ? -22.109 5.715 -2.656 1 96.69 125 LEU A CA 1
ATOM 951 C C . LEU A 1 125 ? -23.453 5.004 -2.869 1 96.69 125 LEU A C 1
ATOM 953 O O . LEU A 1 125 ? -23.547 3.793 -2.652 1 96.69 125 LEU A O 1
ATOM 957 N N . ALA A 1 126 ? -24.5 5.73 -3.27 1 97.56 126 ALA A N 1
ATOM 958 C CA . ALA A 1 126 ? -25.781 5.121 -3.588 1 97.56 126 ALA A CA 1
ATOM 959 C C . ALA A 1 126 ? -25.625 4.055 -4.668 1 97.56 126 ALA A C 1
ATOM 961 O O . ALA A 1 126 ? -26.203 2.965 -4.562 1 97.56 126 ALA A O 1
ATOM 962 N N . LYS A 1 127 ? -24.875 4.387 -5.645 1 97.25 127 LYS A N 1
ATOM 963 C CA . LYS A 1 127 ? -24.609 3.449 -6.734 1 97.25 127 LYS A CA 1
ATOM 964 C C . LYS A 1 127 ? -23.891 2.201 -6.219 1 97.25 127 LYS A C 1
ATOM 966 O O . LYS A 1 127 ? -24.266 1.079 -6.562 1 97.25 127 LYS A O 1
ATOM 971 N N . LEU A 1 128 ? -22.906 2.348 -5.363 1 97.31 128 LEU A N 1
ATOM 972 C CA . LEU A 1 128 ? -22.125 1.237 -4.82 1 97.31 128 LEU A CA 1
ATOM 973 C C . LEU A 1 128 ? -23 0.337 -3.955 1 97.31 128 LEU A C 1
ATOM 975 O O . LEU A 1 128 ? -22.828 -0.884 -3.949 1 97.31 128 LEU A O 1
ATOM 979 N N . LEU A 1 129 ? -23.984 0.949 -3.297 1 98.12 129 LEU A N 1
ATOM 980 C CA . LEU A 1 129 ? -24.812 0.182 -2.369 1 98.12 129 LEU A CA 1
ATOM 981 C C . LEU A 1 129 ? -26.078 -0.315 -3.053 1 98.12 129 LEU A C 1
ATOM 983 O O . LEU A 1 129 ? -26.859 -1.065 -2.457 1 98.12 129 LEU A O 1
ATOM 987 N N . GLY A 1 130 ? -26.312 0.105 -4.258 1 97.19 130 GLY A N 1
ATOM 988 C CA . GLY A 1 130 ? -27.469 -0.333 -5.02 1 97.19 130 GLY A CA 1
ATOM 989 C C . GLY A 1 130 ? -28.781 0.213 -4.477 1 97.19 130 GLY A C 1
ATOM 990 O O . GLY A 1 130 ? -29.781 -0.508 -4.406 1 97.19 130 GLY A O 1
ATOM 991 N N . ILE A 1 131 ? -28.766 1.393 -4.012 1 97.56 131 ILE A N 1
ATOM 992 C CA . ILE A 1 131 ? -29.969 2.018 -3.465 1 97.56 131 ILE A CA 1
ATOM 993 C C . ILE A 1 131 ? -30.188 3.381 -4.117 1 97.56 131 ILE A C 1
ATOM 995 O O . ILE A 1 131 ? -29.328 3.863 -4.863 1 97.56 131 ILE A O 1
ATOM 999 N N . ARG A 1 132 ? -31.344 3.992 -3.863 1 97.12 132 ARG A N 1
ATOM 1000 C CA . ARG A 1 132 ? -31.672 5.289 -4.449 1 97.12 132 ARG A CA 1
ATOM 1001 C C . ARG A 1 132 ? -30.938 6.414 -3.723 1 97.12 132 ARG A C 1
ATOM 1003 O O . ARG A 1 132 ? -30.75 6.348 -2.51 1 97.12 132 ARG A O 1
ATOM 1010 N N . VAL A 1 133 ? -30.641 7.41 -4.535 1 97.75 133 VAL A N 1
ATOM 1011 C CA . VAL A 1 133 ? -30.062 8.609 -3.945 1 97.75 133 VAL A CA 1
ATOM 1012 C C . VAL A 1 133 ? -31 9.18 -2.891 1 97.75 133 VAL A C 1
ATOM 1014 O O . VAL A 1 133 ? -32.219 9.242 -3.104 1 97.75 133 VAL A O 1
ATOM 1017 N N . GLY A 1 134 ? -30.406 9.555 -1.744 1 97.69 134 GLY A N 1
ATOM 1018 C CA . GLY A 1 134 ? -31.203 10.117 -0.67 1 97.69 134 GLY A CA 1
ATOM 1019 C C . GLY A 1 134 ? -31.688 9.078 0.327 1 97.69 134 GLY A C 1
ATOM 1020 O O . GLY A 1 134 ? -32.125 9.422 1.424 1 97.69 134 GLY A O 1
ATOM 1021 N N . ALA A 1 135 ? -31.641 7.828 -0.013 1 97.69 135 ALA A N 1
ATOM 1022 C CA . ALA A 1 135 ? -32 6.77 0.929 1 97.69 135 ALA A CA 1
ATOM 1023 C C . ALA A 1 135 ? -31.078 6.789 2.148 1 97.69 135 ALA A C 1
ATOM 1025 O O . ALA A 1 135 ? -29.953 7.285 2.078 1 97.69 135 ALA A O 1
ATOM 1026 N N . LYS A 1 136 ? -31.562 6.164 3.258 1 97.69 136 LYS A N 1
ATOM 1027 C CA . LYS A 1 136 ? -30.781 6.211 4.496 1 97.69 136 LYS A CA 1
ATOM 1028 C C . LYS A 1 136 ? -29.766 5.082 4.551 1 97.69 136 LYS A C 1
ATOM 1030 O O . LYS A 1 136 ? -30.047 3.955 4.137 1 97.69 136 LYS A O 1
ATOM 1035 N N . ILE A 1 137 ? -28.578 5.398 5.039 1 98.19 137 ILE A N 1
ATOM 1036 C CA . ILE A 1 137 ? -27.516 4.422 5.289 1 98.19 137 ILE A CA 1
ATOM 1037 C C . ILE A 1 137 ? -27.031 4.543 6.73 1 98.19 137 ILE A C 1
ATOM 1039 O O . ILE A 1 137 ? -27.266 5.562 7.387 1 98.19 137 ILE A O 1
ATOM 1043 N N . LEU A 1 138 ? -26.484 3.467 7.207 1 97.81 138 LEU A N 1
ATOM 1044 C CA . LEU A 1 138 ? -25.75 3.486 8.461 1 97.81 138 LEU A CA 1
ATOM 1045 C C . LEU A 1 138 ? -24.25 3.645 8.203 1 97.81 138 LEU A C 1
ATOM 1047 O O . LEU A 1 138 ? -23.672 2.9 7.414 1 97.81 138 LEU A O 1
ATOM 1051 N N . ARG A 1 139 ? -23.625 4.648 8.734 1 97.81 139 ARG A N 1
ATOM 1052 C CA . ARG A 1 139 ? -22.172 4.812 8.711 1 97.81 139 ARG A CA 1
ATOM 1053 C C . ARG A 1 139 ? -21.562 4.457 10.062 1 97.81 139 ARG A C 1
ATOM 1055 O O . ARG A 1 139 ? -21.922 5.055 11.086 1 97.81 139 ARG A O 1
ATOM 1062 N N . LEU A 1 140 ? -20.75 3.453 10.031 1 96.31 140 LEU A N 1
ATOM 1063 C CA . LEU A 1 140 ? -20.031 2.99 11.219 1 96.31 140 LEU A CA 1
ATOM 1064 C C . LEU A 1 140 ? -18.547 3.32 11.125 1 96.31 140 LEU A C 1
ATOM 1066 O O . LEU A 1 140 ? -17.875 2.92 10.172 1 96.31 140 LEU A O 1
ATOM 1070 N N . ARG A 1 141 ? -18.016 4.094 12.062 1 96.56 141 ARG A N 1
ATOM 1071 C CA . ARG A 1 141 ? -16.578 4.359 12.18 1 96.56 141 ARG A CA 1
ATOM 1072 C C . ARG A 1 141 ? -16 3.691 13.422 1 96.56 141 ARG A C 1
ATOM 1074 O O . ARG A 1 141 ? -16.469 3.938 14.539 1 96.56 141 ARG A O 1
ATOM 1081 N N . ARG A 1 142 ? -15.023 2.873 13.203 1 95.75 142 ARG A N 1
ATOM 1082 C CA . ARG A 1 142 ? -14.477 2.07 14.297 1 95.75 142 ARG A CA 1
ATOM 1083 C C . ARG A 1 142 ? -12.945 2.123 14.297 1 95.75 142 ARG A C 1
ATOM 1085 O O . ARG A 1 142 ? -12.32 2.125 13.242 1 95.75 142 ARG A O 1
ATOM 1092 N N . LEU A 1 143 ? -12.406 2.25 15.453 1 95.88 143 LEU A N 1
ATOM 1093 C CA . LEU A 1 143 ? -10.984 2.004 15.664 1 95.88 143 LEU A CA 1
ATOM 1094 C C . LEU A 1 143 ? -10.727 0.531 15.969 1 95.88 143 LEU A C 1
ATOM 1096 O O . LEU A 1 143 ? -11.258 -0.011 16.938 1 95.88 143 LEU A O 1
ATOM 1100 N N . ARG A 1 144 ? -10.008 -0.069 15.086 1 92.94 144 ARG A N 1
ATOM 1101 C CA . ARG A 1 144 ? -9.695 -1.481 15.266 1 92.94 144 ARG A CA 1
ATOM 1102 C C . ARG A 1 144 ? -8.422 -1.654 16.094 1 92.94 144 ARG A C 1
ATOM 1104 O O . ARG A 1 144 ? -7.398 -1.028 15.805 1 92.94 144 ARG A O 1
ATOM 1111 N N . LEU A 1 145 ? -8.547 -2.516 17.062 1 91.62 145 LEU A N 1
ATOM 1112 C CA . LEU A 1 145 ? -7.426 -2.717 17.969 1 91.62 145 LEU A CA 1
ATOM 1113 C C . LEU A 1 145 ? -6.996 -4.18 17.984 1 91.62 145 LEU A C 1
ATOM 1115 O O . LEU A 1 145 ? -7.816 -5.074 17.766 1 91.62 145 LEU A O 1
ATOM 1119 N N . ALA A 1 146 ? -5.758 -4.426 18.172 1 88.31 146 ALA A N 1
ATOM 1120 C CA . ALA A 1 146 ? -5.18 -5.723 18.5 1 88.31 146 ALA A CA 1
ATOM 1121 C C . ALA A 1 146 ? -4.285 -5.629 19.734 1 88.31 146 ALA A C 1
ATOM 1123 O O . ALA A 1 146 ? -3.34 -4.84 19.766 1 88.31 146 ALA A O 1
ATOM 1124 N N . ASP A 1 147 ? -4.539 -6.391 20.781 1 90.19 147 ASP A N 1
ATOM 1125 C CA . ASP A 1 147 ? -3.838 -6.301 22.047 1 90.19 147 ASP A CA 1
ATOM 1126 C C . ASP A 1 147 ? -3.791 -4.859 22.547 1 90.19 147 ASP A C 1
ATOM 1128 O O . ASP A 1 147 ? -2.727 -4.359 22.922 1 90.19 147 ASP A O 1
ATOM 1132 N N . SER A 1 148 ? -4.867 -4.199 22.312 1 90.5 148 SER A N 1
ATOM 1133 C CA . SER A 1 148 ? -5.121 -2.854 22.812 1 90.5 148 SER A CA 1
ATOM 1134 C C . SER A 1 148 ? -4.305 -1.812 22.062 1 90.5 148 SER A C 1
ATOM 1136 O O . SER A 1 148 ? -4.238 -0.65 22.469 1 90.5 148 SER A O 1
ATOM 1138 N N . GLN A 1 149 ? -3.676 -2.273 21 1 88.94 149 GLN A N 1
ATOM 1139 C CA . GLN A 1 149 ? -2.953 -1.339 20.156 1 88.94 149 GLN A CA 1
ATOM 1140 C C . GLN A 1 149 ? -3.771 -0.979 18.906 1 88.94 149 GLN A C 1
ATOM 1142 O O . GLN A 1 149 ? -4.309 -1.859 18.234 1 88.94 149 GLN A O 1
ATOM 1147 N N . PRO A 1 150 ? -3.865 0.337 18.625 1 94.19 150 PRO A N 1
ATOM 1148 C CA . PRO A 1 150 ? -4.602 0.73 17.406 1 94.19 150 PRO A CA 1
ATOM 1149 C C . PRO A 1 150 ? -3.961 0.199 16.125 1 94.19 150 PRO A C 1
ATOM 1151 O O . PRO A 1 150 ? -2.748 0.321 15.945 1 94.19 150 PRO A O 1
ATOM 1154 N N . MET A 1 151 ? -4.824 -0.353 15.312 1 92.12 151 MET A N 1
ATOM 1155 C CA . MET A 1 151 ? -4.32 -0.975 14.094 1 92.12 151 MET A CA 1
ATOM 1156 C C . MET A 1 151 ? -4.887 -0.288 12.859 1 92.12 151 MET A C 1
ATOM 1158 O O . MET A 1 151 ? -4.16 -0.021 11.898 1 92.12 151 MET A O 1
ATOM 1162 N N . ALA A 1 152 ? -6.109 0.042 12.938 1 95.44 152 ALA A N 1
ATOM 1163 C CA . ALA A 1 152 ? -6.766 0.563 11.742 1 95.44 152 ALA A CA 1
ATOM 1164 C C . ALA A 1 152 ? -7.969 1.429 12.109 1 95.44 152 ALA A C 1
ATOM 1166 O O . ALA A 1 152 ? -8.539 1.284 13.195 1 95.44 152 ALA A O 1
ATOM 1167 N N . LEU A 1 153 ? -8.234 2.34 11.289 1 97.06 153 LEU A N 1
ATOM 1168 C CA . LEU A 1 153 ? -9.477 3.109 11.32 1 97.06 153 LEU A CA 1
ATOM 1169 C C . LEU A 1 153 ? -10.391 2.709 10.172 1 97.06 153 LEU A C 1
ATOM 1171 O O . LEU A 1 153 ? -10.016 2.826 9 1 97.06 153 LEU A O 1
ATOM 1175 N N . GLU A 1 154 ? -11.57 2.242 10.5 1 96.69 154 GLU A N 1
ATOM 1176 C CA . GLU A 1 154 ? -12.477 1.686 9.5 1 96.69 154 GLU A CA 1
ATOM 1177 C C . GLU A 1 154 ? -13.789 2.465 9.453 1 96.69 154 GLU A C 1
ATOM 1179 O O . GLU A 1 154 ? -14.352 2.811 10.492 1 96.69 154 GLU A O 1
ATOM 1184 N N . THR A 1 155 ? -14.195 2.832 8.281 1 97.44 155 THR A N 1
ATOM 1185 C CA . THR A 1 155 ? -15.516 3.381 8.016 1 97.44 155 THR A CA 1
ATOM 1186 C C . THR A 1 155 ? -16.328 2.445 7.121 1 97.44 155 THR A C 1
ATOM 1188 O O . THR A 1 155 ? -15.898 2.123 6.008 1 97.44 155 THR A O 1
ATOM 1191 N N . THR A 1 156 ? -17.469 2.025 7.609 1 97.31 156 THR A N 1
ATOM 1192 C CA . THR A 1 156 ? -18.328 1.104 6.871 1 97.31 156 THR A CA 1
ATOM 1193 C C . THR A 1 156 ? -19.688 1.735 6.602 1 97.31 156 THR A C 1
ATOM 1195 O O . THR A 1 156 ? -20.25 2.391 7.477 1 97.31 156 THR A O 1
ATOM 1198 N N . HIS A 1 157 ? -20.188 1.569 5.434 1 98.5 157 HIS A N 1
ATOM 1199 C CA . HIS A 1 157 ? -21.5 2.051 5.027 1 98.5 157 HIS A CA 1
ATOM 1200 C C . HIS A 1 157 ? -22.422 0.892 4.656 1 98.5 157 HIS A C 1
ATOM 1202 O O . HIS A 1 157 ? -22.047 0.041 3.84 1 98.5 157 HIS A O 1
ATOM 1208 N N . LEU A 1 158 ? -23.594 0.888 5.266 1 98.31 158 LEU A N 1
ATOM 1209 C CA . LEU A 1 158 ? -24.578 -0.159 5.027 1 98.31 158 LEU A CA 1
ATOM 1210 C C . LEU A 1 158 ? -25.938 0.443 4.719 1 98.31 158 LEU A C 1
ATOM 1212 O O . LEU A 1 158 ? -26.344 1.429 5.34 1 98.31 158 LEU A O 1
ATOM 1216 N N . PRO A 1 159 ? -26.641 -0.171 3.787 1 97.94 159 PRO A N 1
ATOM 1217 C CA . PRO A 1 159 ? -27.984 0.323 3.512 1 97.94 159 PRO A CA 1
ATOM 1218 C C . PRO A 1 159 ? -28.984 -0.031 4.613 1 97.94 159 PRO A C 1
ATOM 1220 O O . PRO A 1 159 ? -29.25 -1.212 4.859 1 97.94 159 PRO A O 1
ATOM 1223 N N . LEU A 1 160 ? -29.641 0.926 5.156 1 96.5 160 LEU A N 1
ATOM 1224 C CA . LEU A 1 160 ? -30.516 0.698 6.297 1 96.5 160 LEU A CA 1
ATOM 1225 C C . LEU A 1 160 ? -31.812 0.019 5.859 1 96.5 160 LEU A C 1
ATOM 1227 O O . LEU A 1 160 ? -32.406 -0.729 6.629 1 96.5 160 LEU A O 1
ATOM 1231 N N . GLY A 1 161 ? -32.25 0.345 4.703 1 96 161 GLY A N 1
ATOM 1232 C CA . GLY A 1 161 ? -33.438 -0.304 4.199 1 96 161 GLY A CA 1
ATOM 1233 C C . GLY A 1 161 ? -33.344 -1.818 4.215 1 96 161 GLY A C 1
ATOM 1234 O O . GLY A 1 161 ? -34.344 -2.504 4.406 1 96 161 GLY A O 1
ATOM 1235 N N . ARG A 1 162 ? -32.219 -2.301 4.051 1 95.75 162 ARG A N 1
ATOM 1236 C CA . ARG A 1 162 ? -31.969 -3.742 4.035 1 95.75 162 ARG A CA 1
ATOM 1237 C C . ARG A 1 162 ? -31.734 -4.273 5.445 1 95.75 162 ARG A C 1
ATOM 1239 O O . ARG A 1 162 ? -32 -5.445 5.723 1 95.75 162 ARG A O 1
ATOM 1246 N N . PHE A 1 163 ? -31.281 -3.396 6.328 1 96.56 163 PHE A N 1
ATOM 1247 C CA . PHE A 1 163 ? -30.891 -3.828 7.668 1 96.56 163 PHE A CA 1
ATOM 1248 C C . PHE A 1 163 ? -31.594 -2.98 8.727 1 96.56 163 PHE A C 1
ATOM 1250 O O . PHE A 1 163 ? -30.922 -2.303 9.516 1 96.56 163 PHE A O 1
ATOM 1257 N N . ARG A 1 164 ? -32.812 -3.129 8.82 1 92.81 164 ARG A N 1
ATOM 1258 C CA . ARG A 1 164 ? -33.594 -2.342 9.766 1 92.81 164 ARG A CA 1
ATOM 1259 C C . ARG A 1 164 ? -33.188 -2.637 11.203 1 92.81 164 ARG A C 1
ATOM 1261 O O . ARG A 1 164 ? -33.094 -3.801 11.594 1 92.81 164 ARG A O 1
ATOM 1268 N N . GLY A 1 165 ? -32.906 -1.632 11.984 1 92.25 165 GLY A N 1
ATOM 1269 C CA . GLY A 1 165 ? -32.562 -1.795 13.391 1 92.25 165 GLY A CA 1
ATOM 1270 C C . GLY A 1 165 ? -31.109 -2.139 13.617 1 92.25 165 GLY A C 1
ATOM 1271 O O . GLY A 1 165 ? -30.703 -2.42 14.742 1 92.25 165 GLY A O 1
ATOM 1272 N N . LEU A 1 166 ? -30.312 -2.127 12.633 1 94.56 166 LEU A N 1
ATOM 1273 C CA . LEU A 1 166 ? -28.906 -2.537 12.68 1 94.56 166 LEU A CA 1
ATOM 1274 C C . LEU A 1 166 ? -28.156 -1.739 13.742 1 94.56 166 LEU A C 1
ATOM 1276 O O . LEU A 1 166 ? -27.297 -2.285 14.438 1 94.56 166 LEU A O 1
ATOM 1280 N N . ARG A 1 167 ? -28.453 -0.501 13.875 1 93.94 167 ARG A N 1
ATOM 1281 C CA . ARG A 1 167 ? -27.781 0.378 14.82 1 93.94 167 ARG A CA 1
ATOM 1282 C C . ARG A 1 167 ? -27.781 -0.213 16.219 1 93.94 167 ARG A C 1
ATOM 1284 O O . ARG A 1 167 ? -26.75 -0.213 16.906 1 93.94 167 ARG A O 1
ATOM 1291 N N . LYS A 1 168 ? -28.844 -0.729 16.672 1 91.44 168 LYS A N 1
ATOM 1292 C CA . LYS A 1 168 ? -28.984 -1.286 18.016 1 91.44 168 LYS A CA 1
ATOM 1293 C C . LYS A 1 168 ? -28.094 -2.514 18.203 1 91.44 168 LYS A C 1
ATOM 1295 O O . LYS A 1 168 ? -27.562 -2.732 19.281 1 91.44 168 LYS A O 1
ATOM 1300 N N . HIS A 1 169 ? -27.969 -3.24 17.156 1 90.81 169 HIS A N 1
ATOM 1301 C CA . HIS A 1 169 ? -27.25 -4.496 17.25 1 90.81 169 HIS A CA 1
ATOM 1302 C C . HIS A 1 169 ? -25.734 -4.262 17.234 1 90.81 169 HIS A C 1
ATOM 1304 O O . HIS A 1 169 ? -24.969 -5.059 17.797 1 90.81 169 HIS A O 1
ATOM 1310 N N . VAL A 1 170 ? -25.281 -3.164 16.641 1 89.44 170 VAL A N 1
ATOM 1311 C CA . VAL A 1 170 ? -23.844 -2.998 16.453 1 89.44 170 VAL A CA 1
ATOM 1312 C C . VAL A 1 170 ? -23.297 -1.988 17.469 1 89.44 170 VAL A C 1
ATOM 1314 O O . VAL A 1 170 ? -22.094 -1.839 17.625 1 89.44 170 VAL A O 1
ATOM 1317 N N . SER A 1 171 ? -24.156 -1.306 18.203 1 84.5 171 SER A N 1
ATOM 1318 C CA . SER A 1 171 ? -23.766 -0.267 19.156 1 84.5 171 SER A CA 1
ATOM 1319 C C . SER A 1 171 ? -23 -0.858 20.344 1 84.5 171 SER A C 1
ATOM 1321 O O . SER A 1 171 ? -22.219 -0.168 20.984 1 84.5 171 SER A O 1
ATOM 1323 N N . ALA A 1 172 ? -23.281 -2.047 20.656 1 74.06 172 ALA A N 1
ATOM 1324 C CA . ALA A 1 172 ? -22.656 -2.682 21.812 1 74.06 172 ALA A CA 1
ATOM 1325 C C . ALA A 1 172 ? -21.219 -3.125 21.484 1 74.06 172 ALA A C 1
ATOM 1327 O O . ALA A 1 172 ? -20.484 -3.562 22.375 1 74.06 172 ALA A O 1
ATOM 1328 N N . GLY A 1 173 ? -20.969 -2.902 20.406 1 73.5 173 GLY A N 1
ATOM 1329 C CA . GLY A 1 173 ? -19.641 -3.408 20.047 1 73.5 173 GLY A CA 1
ATOM 1330 C C . GLY A 1 173 ? -19.672 -4.828 19.516 1 73.5 173 GLY A C 1
ATOM 1331 O O . GLY A 1 173 ? -20.734 -5.445 19.453 1 73.5 173 GLY A O 1
ATOM 1332 N N . GLY A 1 174 ? -18.844 -5.371 18.672 1 75.38 174 GLY A N 1
ATOM 1333 C CA . GLY A 1 174 ? -18.766 -6.734 18.156 1 75.38 174 GLY A CA 1
ATOM 1334 C C . GLY A 1 174 ? -18.469 -6.797 16.672 1 75.38 174 GLY A C 1
ATOM 1335 O O . GLY A 1 174 ? -18.141 -5.781 16.062 1 75.38 174 GLY A O 1
ATOM 1336 N N . SER A 1 175 ? -18.672 -8.078 16.281 1 84.56 175 SER A N 1
ATOM 1337 C CA . SER A 1 175 ? -18.391 -8.375 14.875 1 84.56 175 SER A CA 1
ATOM 1338 C C . SER A 1 175 ? -19.578 -8.023 13.984 1 84.56 175 SER A C 1
ATOM 1340 O O . SER A 1 175 ? -20.656 -8.586 14.141 1 84.56 175 SER A O 1
ATOM 1342 N N . LEU A 1 176 ? -19.406 -7.027 13.141 1 91.06 176 LEU A N 1
ATOM 1343 C CA . LEU A 1 176 ? -20.453 -6.656 12.18 1 91.06 176 LEU A CA 1
ATOM 1344 C C . LEU A 1 176 ? -20.906 -7.867 11.375 1 91.06 176 LEU A C 1
ATOM 1346 O O . LEU A 1 176 ? -22.109 -8.078 11.188 1 91.06 176 LEU A O 1
ATOM 1350 N N . TYR A 1 177 ? -20.031 -8.68 10.961 1 90.19 177 TYR A N 1
ATOM 1351 C CA . TYR A 1 177 ? -20.344 -9.812 10.102 1 90.19 177 TYR A CA 1
ATOM 1352 C C . TYR A 1 177 ? -21.156 -10.859 10.859 1 90.19 177 TYR A C 1
ATOM 1354 O O . TYR A 1 177 ? -22.047 -11.5 10.289 1 90.19 177 TYR A O 1
ATOM 1362 N N . ALA A 1 178 ? -20.844 -11 12.141 1 89.19 178 ALA A N 1
ATOM 1363 C CA . ALA A 1 178 ? -21.641 -11.906 12.961 1 89.19 178 ALA A CA 1
ATOM 1364 C C . ALA A 1 178 ? -23.078 -11.406 13.078 1 89.19 178 ALA A C 1
ATOM 1366 O O . ALA A 1 178 ? -24.016 -12.18 12.961 1 89.19 178 ALA A O 1
ATOM 1367 N N . VAL A 1 179 ? -23.234 -10.164 13.328 1 92.12 179 VAL A N 1
ATOM 1368 C CA . VAL A 1 179 ? -24.562 -9.57 13.461 1 92.12 179 VAL A CA 1
ATOM 1369 C C . VAL A 1 179 ? -25.328 -9.742 12.156 1 92.12 179 VAL A C 1
ATOM 1371 O O . VAL A 1 179 ? -26.5 -10.133 12.172 1 92.12 179 VAL A O 1
ATOM 1374 N N . LEU A 1 180 ? -24.672 -9.445 11.023 1 94.5 180 LEU A N 1
ATOM 1375 C CA . LEU A 1 180 ? -25.344 -9.562 9.727 1 94.5 180 LEU A CA 1
ATOM 1376 C C . LEU A 1 180 ? -25.797 -10.992 9.477 1 94.5 180 LEU A C 1
ATOM 1378 O O . LEU A 1 180 ? -26.906 -11.219 8.984 1 94.5 180 LEU A O 1
ATOM 1382 N N . ARG A 1 181 ? -24.984 -11.898 9.859 1 93.06 181 ARG A N 1
ATOM 1383 C CA . ARG A 1 181 ? -25.312 -13.305 9.672 1 93.06 181 ARG A CA 1
ATOM 1384 C C . ARG A 1 181 ? -26.422 -13.742 10.617 1 93.06 181 ARG A C 1
ATOM 1386 O O . ARG A 1 181 ? -27.422 -14.32 10.18 1 93.06 181 ARG A O 1
ATOM 1393 N N . GLU A 1 182 ? -26.391 -13.414 11.844 1 93 182 GLU A N 1
ATOM 1394 C CA . GLU A 1 182 ? -27.266 -13.938 12.891 1 93 182 GLU A CA 1
ATOM 1395 C C . GLU A 1 182 ? -28.625 -13.25 12.867 1 93 182 GLU A C 1
ATOM 1397 O O . GLU A 1 182 ? -29.656 -13.898 13.078 1 93 182 GLU A O 1
ATOM 1402 N N . HIS A 1 183 ? -28.656 -11.984 12.617 1 94.25 183 HIS A N 1
ATOM 1403 C CA . HIS A 1 183 ? -29.891 -11.234 12.766 1 94.25 183 HIS A CA 1
ATOM 1404 C C . HIS A 1 183 ? -30.547 -10.984 11.406 1 94.25 183 HIS A C 1
ATOM 1406 O O . HIS A 1 183 ? -31.766 -10.766 11.336 1 94.25 183 HIS A O 1
ATOM 1412 N N . TYR A 1 184 ? -29.75 -11.07 10.359 1 96.19 184 TYR A N 1
ATOM 1413 C CA . TYR A 1 184 ? -30.344 -10.711 9.07 1 96.19 184 TYR A CA 1
ATOM 1414 C C . TYR A 1 184 ? -30.156 -11.836 8.062 1 96.19 184 TYR A C 1
ATOM 1416 O O . TYR A 1 184 ? -30.625 -11.734 6.922 1 96.19 184 TYR A O 1
ATOM 1424 N N . GLY A 1 185 ? -29.391 -12.867 8.438 1 95.69 185 GLY A N 1
ATOM 1425 C CA . GLY A 1 185 ? -29.219 -14.023 7.57 1 95.69 185 GLY A CA 1
ATOM 1426 C C . GLY A 1 185 ? -28.328 -13.742 6.375 1 95.69 185 GLY A C 1
ATOM 1427 O O . GLY A 1 185 ? -28.438 -14.414 5.348 1 95.69 185 GLY A O 1
ATOM 1428 N N . VAL A 1 186 ? -27.5 -12.812 6.43 1 95.56 186 VAL A N 1
ATOM 1429 C CA . VAL A 1 186 ? -26.641 -12.43 5.316 1 95.56 186 VAL A CA 1
ATOM 1430 C C . VAL A 1 186 ? -25.438 -13.359 5.242 1 95.56 186 VAL A C 1
ATOM 1432 O O . VAL A 1 186 ? -24.719 -13.547 6.234 1 95.56 186 VAL A O 1
ATOM 1435 N N . GLU A 1 187 ? -25.297 -13.977 4.121 1 93.81 187 GLU A N 1
ATOM 1436 C CA . GLU A 1 187 ? -24.078 -14.727 3.795 1 93.81 187 GLU A CA 1
ATOM 1437 C C . GLU A 1 187 ? -23.281 -14.031 2.703 1 93.81 187 GLU A C 1
ATOM 1439 O O . GLU A 1 187 ? -23.734 -13.906 1.566 1 93.81 187 GLU A O 1
ATOM 1444 N N . LEU A 1 188 ? -22.078 -13.625 3.088 1 94.31 188 LEU A N 1
ATOM 1445 C CA . LEU A 1 188 ? -21.234 -12.93 2.117 1 94.31 188 LEU A CA 1
ATOM 1446 C C . LEU A 1 188 ? -20.734 -13.898 1.051 1 94.31 188 LEU A C 1
ATOM 1448 O O . LEU A 1 188 ? -20.266 -14.992 1.371 1 94.31 188 LEU A O 1
ATOM 1452 N N . GLU A 1 189 ? -20.844 -13.539 -0.177 1 96.19 189 GLU A N 1
ATOM 1453 C CA . GLU A 1 189 ? -20.422 -14.359 -1.309 1 96.19 189 GLU A CA 1
ATOM 1454 C C . GLU A 1 189 ? -19.047 -13.93 -1.812 1 96.19 189 GLU A C 1
ATOM 1456 O O . GLU A 1 189 ? -18.203 -14.773 -2.107 1 96.19 189 GLU A O 1
ATOM 1461 N N . ARG A 1 190 ? -18.859 -12.68 -1.991 1 96.56 190 ARG A N 1
ATOM 1462 C CA . ARG A 1 190 ? -17.625 -12.156 -2.539 1 96.56 190 ARG A CA 1
ATOM 1463 C C . ARG A 1 190 ? -17.438 -10.68 -2.174 1 96.56 190 ARG A C 1
ATOM 1465 O O . ARG A 1 190 ? -18.406 -10.016 -1.792 1 96.56 190 ARG A O 1
ATOM 1472 N N . ALA A 1 191 ? -16.266 -10.242 -2.281 1 97.38 191 ALA A N 1
ATOM 1473 C CA . ALA A 1 191 ? -15.969 -8.82 -2.139 1 97.38 191 ALA A CA 1
ATOM 1474 C C . ALA A 1 191 ? -14.875 -8.383 -3.111 1 97.38 191 ALA A C 1
ATOM 1476 O O . ALA A 1 191 ? -13.969 -9.156 -3.424 1 97.38 191 ALA A O 1
ATOM 1477 N N . GLU A 1 192 ? -15.039 -7.211 -3.645 1 97.25 192 GLU A N 1
ATOM 1478 C CA . GLU A 1 192 ? -13.961 -6.543 -4.367 1 97.25 192 GLU A CA 1
ATOM 1479 C C . GLU A 1 192 ? -13.156 -5.641 -3.443 1 97.25 192 GLU A C 1
ATOM 1481 O O . GLU A 1 192 ? -13.703 -4.742 -2.805 1 97.25 192 GLU A O 1
ATOM 1486 N N . GLU A 1 193 ? -11.883 -5.918 -3.35 1 97.25 193 GLU A N 1
ATOM 1487 C CA . GLU A 1 193 ? -11.008 -5.164 -2.459 1 97.25 193 GLU A CA 1
ATOM 1488 C C . GLU A 1 193 ? -9.938 -4.41 -3.244 1 97.25 193 GLU A C 1
ATOM 1490 O O . GLU A 1 193 ? -9.305 -4.977 -4.141 1 97.25 193 GLU A O 1
ATOM 1495 N N . THR A 1 194 ? -9.828 -3.133 -2.951 1 97.62 194 THR A N 1
ATOM 1496 C CA . THR A 1 194 ? -8.781 -2.287 -3.516 1 97.62 194 THR A CA 1
ATOM 1497 C C . THR A 1 194 ? -7.754 -1.919 -2.453 1 97.62 194 THR A C 1
ATOM 1499 O O . THR A 1 194 ? -8.109 -1.604 -1.316 1 97.62 194 THR A O 1
ATOM 1502 N 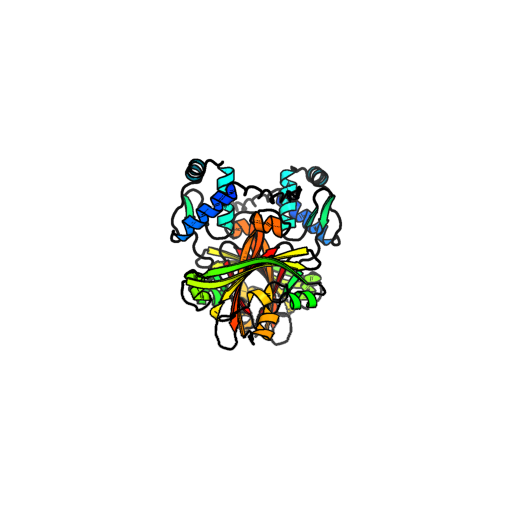N . ILE A 1 195 ? -6.477 -1.979 -2.789 1 97.62 195 ILE A N 1
ATOM 1503 C CA . ILE A 1 195 ? -5.371 -1.627 -1.906 1 97.62 195 ILE A CA 1
ATOM 1504 C C . ILE A 1 195 ? -4.574 -0.473 -2.512 1 97.62 195 ILE A C 1
ATOM 1506 O O . ILE A 1 195 ? -4.129 -0.552 -3.658 1 97.62 195 ILE A O 1
ATOM 1510 N N . GLU A 1 196 ? -4.379 0.565 -1.803 1 97 196 GLU A N 1
ATOM 1511 C CA . GLU A 1 196 ? -3.609 1.709 -2.279 1 97 196 GLU A CA 1
ATOM 1512 C C . GLU A 1 196 ? -2.842 2.373 -1.14 1 97 196 GLU A C 1
ATOM 1514 O O . GLU A 1 196 ? -3.029 2.021 0.028 1 97 196 GLU A O 1
ATOM 1519 N N . THR A 1 197 ? -1.941 3.291 -1.54 1 95.75 197 THR A N 1
ATOM 1520 C CA . THR A 1 197 ? -1.205 4.055 -0.54 1 95.75 197 THR A CA 1
ATOM 1521 C C . THR A 1 197 ? -2.008 5.273 -0.091 1 95.75 197 THR A C 1
ATOM 1523 O O . THR A 1 197 ? -2.789 5.828 -0.865 1 95.75 197 THR A O 1
ATOM 1526 N N . ALA A 1 198 ? -1.801 5.621 1.106 1 94.94 198 ALA A N 1
ATOM 1527 C CA . ALA A 1 198 ? -2.334 6.852 1.689 1 94.94 198 ALA A CA 1
ATOM 1528 C C . ALA A 1 198 ? -1.378 7.422 2.734 1 94.94 198 ALA A C 1
ATOM 1530 O O . ALA A 1 198 ? -0.378 6.785 3.082 1 94.94 198 ALA A O 1
ATOM 1531 N N . LEU A 1 199 ? -1.689 8.664 3.107 1 94.06 199 LEU A N 1
ATOM 1532 C CA . LEU A 1 199 ? -0.958 9.281 4.207 1 94.06 199 LEU A CA 1
ATOM 1533 C C . LEU A 1 199 ? -1.881 9.539 5.395 1 94.06 199 LEU A C 1
ATOM 1535 O O . LEU A 1 199 ? -3.035 9.938 5.211 1 94.06 199 LEU A O 1
ATOM 1539 N N . ALA A 1 200 ? -1.318 9.344 6.555 1 93.19 200 ALA A N 1
ATOM 1540 C CA . ALA A 1 200 ? -2.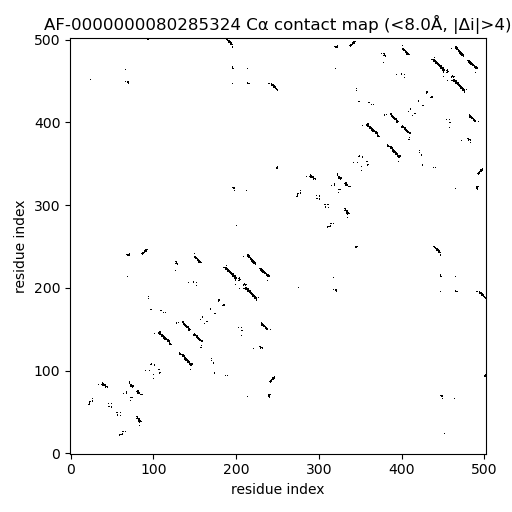094 9.656 7.754 1 93.19 200 ALA A CA 1
ATOM 1541 C C . ALA A 1 200 ? -2.379 11.148 7.855 1 93.19 200 ALA A C 1
ATOM 1543 O O . ALA A 1 200 ? -1.454 11.961 7.941 1 93.19 200 ALA A O 1
ATOM 1544 N N . GLY A 1 201 ? -3.676 11.484 7.867 1 91.19 201 GLY A N 1
ATOM 1545 C CA . GLY A 1 201 ? -4.051 12.828 8.266 1 91.19 201 GLY A CA 1
ATOM 1546 C C . GLY A 1 201 ? -4.012 13.047 9.766 1 91.19 201 GLY A C 1
ATOM 1547 O O . GLY A 1 201 ? -3.729 12.117 10.523 1 91.19 201 GLY A O 1
ATOM 1548 N N . PRO A 1 202 ? -4.25 14.289 10.133 1 91.25 202 PRO A N 1
ATOM 1549 C CA . PRO A 1 202 ? -4.16 14.594 11.562 1 91.25 202 PRO A CA 1
ATOM 1550 C C . PRO A 1 202 ? -5.074 13.711 12.406 1 91.25 202 PRO A C 1
ATOM 1552 O O . PRO A 1 202 ? -4.66 13.211 13.453 1 91.25 202 PRO A O 1
ATOM 1555 N N . HIS A 1 203 ? -6.27 13.508 11.938 1 91.69 203 HIS A N 1
ATOM 1556 C CA . HIS A 1 203 ? -7.219 12.695 12.688 1 91.69 203 HIS A CA 1
ATOM 1557 C C . HIS A 1 203 ? -6.77 11.242 12.75 1 91.69 203 HIS A C 1
ATOM 1559 O O . HIS A 1 203 ? -6.754 10.633 13.82 1 91.69 203 HIS A O 1
ATOM 1565 N N . GLU A 1 204 ? -6.395 10.672 11.617 1 94 204 GLU A N 1
ATOM 1566 C CA . GLU A 1 204 ? -5.898 9.297 11.578 1 94 204 GLU A CA 1
ATOM 1567 C C . GLU A 1 204 ? -4.664 9.133 12.453 1 94 204 GLU A C 1
ATOM 1569 O O . GLU A 1 204 ? -4.559 8.164 13.211 1 94 204 GLU A O 1
ATOM 1574 N N . ALA A 1 205 ? -3.75 10.078 12.297 1 93.06 205 ALA A N 1
ATOM 1575 C CA . ALA A 1 205 ? -2.508 10.031 13.062 1 93.06 205 ALA A CA 1
ATOM 1576 C C . ALA A 1 205 ? -2.791 9.992 14.562 1 93.06 205 ALA A C 1
ATOM 1578 O O . ALA A 1 205 ? -2.201 9.188 15.297 1 93.06 205 ALA A O 1
ATOM 1579 N N . GLU A 1 206 ? -3.66 10.805 14.961 1 93 206 GLU A N 1
ATOM 1580 C CA . GLU A 1 206 ? -4.02 10.867 16.375 1 93 206 GLU A CA 1
ATOM 1581 C C . GLU A 1 206 ? -4.637 9.555 16.844 1 93 206 GLU A C 1
ATOM 1583 O O . GLU A 1 206 ? -4.207 8.992 17.859 1 93 206 GLU A O 1
ATOM 1588 N N . MET A 1 207 ? -5.57 9.062 16.141 1 94.81 207 MET A N 1
ATOM 1589 C CA . MET A 1 207 ? -6.316 7.867 16.531 1 94.81 207 MET A CA 1
ATOM 1590 C C . MET A 1 207 ? -5.426 6.633 16.5 1 94.81 207 MET A C 1
ATOM 1592 O O . MET A 1 207 ? -5.586 5.727 17.328 1 94.81 207 MET A O 1
ATOM 1596 N N . LEU A 1 208 ? -4.465 6.602 15.617 1 94.62 208 LEU A N 1
ATOM 1597 C CA . LEU A 1 208 ? -3.66 5.402 15.406 1 94.62 208 LEU A CA 1
ATOM 1598 C C . LEU A 1 208 ? -2.316 5.516 16.109 1 94.62 208 LEU A C 1
ATOM 1600 O O . LEU A 1 208 ? -1.512 4.582 16.078 1 94.62 208 LEU A O 1
ATOM 1604 N N . GLY A 1 209 ? -2.115 6.617 16.734 1 89.5 209 GLY A N 1
ATOM 1605 C CA . GLY A 1 209 ? -0.841 6.809 17.406 1 89.5 209 GLY A CA 1
ATOM 1606 C C . GLY A 1 209 ? 0.336 6.867 16.453 1 89.5 209 GLY A C 1
ATOM 1607 O O . GLY A 1 209 ? 1.363 6.227 16.688 1 89.5 209 GLY A O 1
ATOM 1608 N N . ALA A 1 210 ? 0.144 7.496 15.383 1 88.75 210 ALA A N 1
ATOM 1609 C CA . ALA A 1 210 ? 1.176 7.645 14.359 1 88.75 210 ALA A CA 1
ATOM 1610 C C . ALA A 1 210 ? 1.482 9.117 14.102 1 88.75 210 ALA A C 1
ATOM 1612 O O . ALA A 1 210 ? 0.838 10 14.672 1 88.75 210 ALA A O 1
ATOM 1613 N N . ASP A 1 211 ? 2.502 9.367 13.297 1 86.12 211 ASP A N 1
ATOM 1614 C CA . ASP A 1 211 ? 2.805 10.727 12.875 1 86.12 211 ASP A CA 1
ATOM 1615 C C . ASP A 1 211 ? 1.956 11.133 11.672 1 86.12 211 ASP A C 1
ATOM 1617 O O . ASP A 1 211 ? 1.671 10.312 10.805 1 86.12 211 ASP A O 1
ATOM 1621 N N . VAL A 1 212 ? 1.646 12.43 11.664 1 89.12 212 VAL A N 1
ATOM 1622 C CA . VAL A 1 212 ? 0.996 12.961 10.477 1 89.12 212 VAL A CA 1
ATOM 1623 C C . VAL A 1 212 ? 1.89 12.742 9.258 1 89.12 212 VAL A C 1
ATOM 1625 O O . VAL A 1 212 ? 3.104 12.953 9.328 1 89.12 212 VAL A O 1
ATOM 1628 N N . GLY A 1 213 ? 1.318 12.211 8.211 1 89.62 213 GLY A N 1
ATOM 1629 C CA . GLY A 1 213 ? 2.084 11.984 6.996 1 89.62 213 GLY A CA 1
ATOM 1630 C C . GLY A 1 213 ? 2.641 10.578 6.898 1 89.62 213 GLY A C 1
ATOM 1631 O O . GLY A 1 213 ? 3.213 10.195 5.875 1 89.62 213 GLY A O 1
ATOM 1632 N N . MET A 1 214 ? 2.492 9.781 7.918 1 91.19 214 MET A N 1
ATOM 1633 C CA . MET A 1 214 ? 2.957 8.398 7.883 1 91.19 214 MET A CA 1
ATOM 1634 C C . MET A 1 214 ? 2.297 7.629 6.746 1 91.19 214 MET A C 1
ATOM 1636 O O . MET A 1 214 ? 1.088 7.742 6.535 1 91.19 214 MET A O 1
ATOM 1640 N N . PRO A 1 215 ? 3.119 6.91 5.988 1 94.12 215 PRO A N 1
ATOM 1641 C CA . PRO A 1 215 ? 2.521 6.059 4.957 1 94.12 215 PRO A CA 1
ATOM 1642 C C . PRO A 1 215 ? 1.566 5.016 5.535 1 94.12 215 PRO A C 1
ATOM 1644 O O . PRO A 1 215 ? 1.871 4.391 6.555 1 94.12 215 PRO A O 1
ATOM 1647 N N . MET A 1 216 ? 0.423 4.934 4.867 1 96.5 216 MET A N 1
ATOM 1648 C CA . MET A 1 216 ? -0.626 4.004 5.266 1 96.5 216 MET A CA 1
ATOM 1649 C C . MET A 1 216 ? -1.067 3.141 4.09 1 96.5 216 MET A C 1
ATOM 1651 O O . MET A 1 216 ? -0.748 3.445 2.938 1 96.5 216 MET A O 1
ATOM 1655 N N . LEU A 1 217 ? -1.724 2.061 4.438 1 97.31 217 LEU A N 1
ATOM 1656 C CA . LEU A 1 217 ? -2.443 1.273 3.445 1 97.31 217 LEU A CA 1
ATOM 1657 C C . LEU A 1 217 ? -3.943 1.538 3.523 1 97.31 217 LEU A C 1
ATOM 1659 O O . LEU A 1 217 ? -4.539 1.433 4.598 1 97.31 217 LEU A O 1
ATOM 1663 N N . LEU A 1 218 ? -4.418 1.988 2.42 1 97.62 218 LEU A N 1
ATOM 1664 C CA . LEU A 1 218 ? -5.852 2.223 2.32 1 97.62 218 LEU A CA 1
ATOM 1665 C C . LEU A 1 218 ? -6.547 1.065 1.609 1 97.62 218 LEU A C 1
ATOM 1667 O O . LEU A 1 218 ? -6.234 0.765 0.455 1 97.62 218 LEU A O 1
ATOM 1671 N N . LEU A 1 219 ? -7.48 0.417 2.307 1 97.31 219 LEU A N 1
ATOM 1672 C CA . LEU A 1 219 ? -8.281 -0.655 1.733 1 97.31 219 LEU A CA 1
ATOM 1673 C C . LEU A 1 219 ? -9.727 -0.207 1.545 1 97.31 219 LEU A C 1
ATOM 1675 O O . LEU A 1 219 ? -10.312 0.416 2.436 1 97.31 219 LEU A O 1
ATOM 1679 N N . SER A 1 220 ? -10.242 -0.39 0.37 1 97.81 220 SER A N 1
ATOM 1680 C CA . SER A 1 220 ? -11.664 -0.215 0.081 1 97.81 220 SER A CA 1
ATOM 1681 C C . SER A 1 220 ? -12.32 -1.539 -0.296 1 97.81 220 SER A C 1
ATOM 1683 O O . SER A 1 220 ? -11.867 -2.221 -1.219 1 97.81 220 SER A O 1
ATOM 1685 N N . ARG A 1 221 ? -13.359 -1.839 0.4 1 97.44 221 ARG A N 1
ATOM 1686 C CA . ARG A 1 221 ? -13.992 -3.139 0.205 1 97.44 221 ARG A CA 1
ATOM 1687 C C . ARG A 1 221 ? -15.461 -2.98 -0.165 1 97.44 221 ARG A C 1
ATOM 1689 O O . ARG A 1 221 ? -16.203 -2.258 0.505 1 97.44 221 ARG A O 1
ATOM 1696 N N . HIS A 1 222 ? -15.836 -3.521 -1.249 1 98.31 222 HIS A N 1
ATOM 1697 C CA . HIS A 1 222 ? -17.219 -3.635 -1.711 1 98.31 222 HIS A CA 1
ATOM 1698 C C . HIS A 1 222 ? -17.703 -5.078 -1.634 1 98.31 222 HIS A C 1
ATOM 1700 O O . HIS A 1 222 ? -17.281 -5.926 -2.42 1 98.31 222 HIS A O 1
ATOM 1706 N N . SER A 1 223 ? -18.641 -5.332 -0.686 1 97.81 223 SER A N 1
ATOM 1707 C CA . SER A 1 223 ? -19.016 -6.711 -0.395 1 97.81 223 SER A CA 1
ATOM 1708 C C . SER A 1 223 ? -20.406 -7.02 -0.908 1 97.81 223 SER A C 1
ATOM 1710 O O . SER A 1 223 ? -21.297 -6.172 -0.845 1 97.81 223 SER A O 1
ATOM 1712 N N . PHE A 1 224 ? -20.594 -8.273 -1.271 1 98 224 PHE A N 1
ATOM 1713 C CA . PHE A 1 224 ? -21.859 -8.742 -1.82 1 98 224 PHE A CA 1
ATOM 1714 C C . PHE A 1 224 ? -22.312 -10.023 -1.131 1 98 224 PHE A C 1
ATOM 1716 O O . PHE A 1 224 ? -21.484 -10.883 -0.803 1 98 224 PHE A O 1
ATOM 1723 N N . ALA A 1 225 ? -23.656 -10.102 -1.014 1 97.31 225 ALA A N 1
ATOM 1724 C CA . ALA A 1 225 ? -24.234 -11.305 -0.437 1 97.31 225 ALA A CA 1
ATOM 1725 C C . ALA A 1 225 ? -24.562 -12.336 -1.521 1 97.31 225 ALA A C 1
ATOM 1727 O O . ALA A 1 225 ? -24.391 -12.062 -2.711 1 97.31 225 ALA A O 1
ATOM 1728 N N . THR A 1 226 ? -24.953 -13.5 -1.043 1 96.06 226 THR A N 1
ATOM 1729 C CA . THR A 1 226 ? -25.266 -14.602 -1.946 1 96.06 226 THR A CA 1
ATOM 1730 C C . THR A 1 226 ? -26.453 -14.25 -2.844 1 96.06 226 THR A C 1
ATOM 1732 O O . THR A 1 226 ? -26.625 -14.844 -3.91 1 96.06 226 THR A O 1
ATOM 1735 N N . ASP A 1 227 ? -27.25 -13.312 -2.482 1 95.31 227 ASP A N 1
ATOM 1736 C CA . ASP A 1 227 ? -28.375 -12.891 -3.309 1 95.31 227 ASP A CA 1
ATOM 1737 C C . ASP A 1 227 ? -27.938 -11.898 -4.379 1 95.31 227 ASP A C 1
ATOM 1739 O O . ASP A 1 227 ? -28.766 -11.391 -5.141 1 95.31 227 ASP A O 1
ATOM 1743 N N . GLY A 1 228 ? -26.656 -11.562 -4.406 1 95.44 228 GLY A N 1
ATOM 1744 C CA . GLY A 1 228 ? -26.094 -10.711 -5.43 1 95.44 228 GLY A CA 1
ATOM 1745 C C . GLY A 1 228 ? -26.172 -9.234 -5.086 1 95.44 228 GLY A C 1
ATOM 1746 O O . GLY A 1 228 ? -25.656 -8.391 -5.824 1 95.44 228 GLY A O 1
ATOM 1747 N N . LYS A 1 229 ? -26.781 -8.953 -4.016 1 97 229 LYS A N 1
ATOM 1748 C CA . LYS A 1 229 ? -26.953 -7.555 -3.633 1 97 229 LYS A CA 1
ATOM 1749 C C . LYS A 1 229 ? -25.797 -7.062 -2.771 1 97 229 LYS A C 1
ATOM 1751 O O . LYS A 1 229 ? -25.25 -7.824 -1.976 1 97 229 LYS A O 1
ATOM 1756 N N . PRO A 1 230 ? -25.484 -5.73 -2.904 1 98 230 PRO A N 1
ATOM 1757 C CA . PRO A 1 230 ? -24.438 -5.172 -2.049 1 98 230 PRO A CA 1
ATOM 1758 C C . PRO A 1 230 ? -24.812 -5.184 -0.569 1 98 230 PRO A C 1
ATOM 1760 O O . PRO A 1 230 ? -25.969 -4.953 -0.222 1 98 230 PRO A O 1
ATOM 1763 N N . VAL A 1 231 ? -23.875 -5.535 0.208 1 97.81 231 VAL A N 1
ATOM 1764 C CA . VAL A 1 231 ? -24.078 -5.582 1.651 1 97.81 231 VAL A CA 1
ATOM 1765 C C . VAL A 1 231 ? -23.469 -4.344 2.303 1 97.81 231 VAL A C 1
ATOM 1767 O O . VAL A 1 231 ? -24.094 -3.709 3.156 1 97.81 231 VAL A O 1
ATOM 1770 N N . GLU A 1 232 ? -22.234 -4.031 1.886 1 97.88 232 GLU A N 1
ATOM 1771 C CA . GLU A 1 232 ? -21.5 -2.928 2.504 1 97.88 232 GLU A CA 1
ATOM 1772 C C . GLU A 1 232 ? -20.453 -2.352 1.549 1 97.88 232 GLU A C 1
ATOM 1774 O O . GLU A 1 232 ? -20.047 -3.016 0.593 1 97.88 232 GLU A O 1
ATOM 1779 N N . PHE A 1 233 ? -20.156 -1.119 1.752 1 98.38 233 PHE A N 1
ATOM 1780 C CA . PHE A 1 233 ? -18.938 -0.498 1.274 1 98.38 233 PHE A CA 1
ATOM 1781 C C . PHE A 1 233 ? -18.094 0.011 2.441 1 98.38 233 PHE A C 1
ATOM 1783 O O . PHE A 1 233 ? -18.562 0.821 3.244 1 98.38 233 PHE A O 1
ATOM 1790 N N . ALA A 1 234 ? -16.891 -0.529 2.537 1 97.38 234 ALA A N 1
ATOM 1791 C CA . ALA A 1 234 ? -16.047 -0.206 3.678 1 97.38 234 ALA A CA 1
ATOM 1792 C C . ALA A 1 234 ? -14.688 0.328 3.217 1 97.38 234 ALA A C 1
ATOM 1794 O O . ALA A 1 234 ? -14.172 -0.079 2.172 1 97.38 234 ALA A O 1
ATOM 1795 N N . ARG A 1 235 ? -14.148 1.246 3.973 1 97.31 235 ARG A N 1
ATOM 1796 C CA . ARG A 1 235 ? -12.789 1.748 3.811 1 97.31 235 ARG A CA 1
ATOM 1797 C C . ARG A 1 235 ? -12.008 1.655 5.121 1 97.31 235 ARG A C 1
ATOM 1799 O O . ARG A 1 235 ? -12.531 1.994 6.184 1 97.31 235 ARG A O 1
ATOM 1806 N N . ALA A 1 236 ? -10.859 1.156 5.008 1 96.81 236 ALA A N 1
ATOM 1807 C CA . ALA A 1 236 ? -10.016 1.018 6.191 1 96.81 236 ALA A CA 1
ATOM 1808 C C . ALA A 1 236 ? -8.602 1.528 5.922 1 96.81 236 ALA A C 1
ATOM 1810 O O . ALA A 1 236 ? -8 1.2 4.895 1 96.81 236 ALA A O 1
ATOM 1811 N N . ILE A 1 237 ? -8.109 2.311 6.828 1 97.12 237 ILE A N 1
ATOM 1812 C CA . ILE A 1 237 ? -6.734 2.795 6.773 1 97.12 237 ILE A CA 1
ATOM 1813 C C . ILE A 1 237 ? -5.891 2.076 7.828 1 97.12 237 ILE A C 1
ATOM 1815 O O . ILE A 1 237 ? -6.203 2.125 9.016 1 97.12 237 ILE A O 1
ATOM 1819 N N . TYR A 1 238 ? -4.852 1.426 7.367 1 96.06 238 TYR A N 1
ATOM 1820 C CA . TYR A 1 238 ? -3.986 0.626 8.227 1 96.06 238 TYR A CA 1
ATOM 1821 C C . TYR A 1 238 ? -2.619 1.28 8.383 1 96.06 238 TYR A C 1
ATOM 1823 O O . TYR A 1 238 ? -2.084 1.852 7.43 1 96.06 238 TYR A O 1
ATOM 1831 N N . ARG A 1 239 ? -2.086 1.065 9.562 1 94.25 239 ARG A N 1
ATOM 1832 C CA . ARG A 1 239 ? -0.707 1.48 9.789 1 94.25 239 ARG A CA 1
ATOM 1833 C C . ARG A 1 239 ? 0.256 0.709 8.898 1 94.25 239 ARG A C 1
ATOM 1835 O O . ARG A 1 239 ? 0.462 -0.491 9.086 1 94.25 239 ARG A O 1
ATOM 1842 N N . GLY A 1 240 ? 0.871 1.513 7.992 1 94.12 240 GLY A N 1
ATOM 1843 C CA . GLY A 1 240 ? 1.793 0.885 7.062 1 94.12 240 GLY A CA 1
ATOM 1844 C C . GLY A 1 240 ? 3.041 0.342 7.73 1 94.12 240 GLY A C 1
ATOM 1845 O O . GLY A 1 240 ? 3.682 -0.574 7.211 1 94.12 240 GLY A O 1
ATOM 1846 N N . ASP A 1 241 ? 3.426 0.921 8.836 1 93.44 241 ASP A N 1
ATOM 1847 C CA . ASP A 1 241 ? 4.641 0.51 9.531 1 93.44 241 ASP A CA 1
ATOM 1848 C C . ASP A 1 241 ? 4.391 -0.73 10.383 1 93.44 241 ASP A C 1
ATOM 1850 O O . ASP A 1 241 ? 5.332 -1.336 10.898 1 93.44 241 ASP A O 1
ATOM 1854 N N . ARG A 1 242 ? 3.146 -1.221 10.43 1 91 242 ARG A N 1
ATOM 1855 C CA . ARG A 1 242 ? 2.834 -2.312 11.352 1 91 242 ARG A CA 1
ATOM 1856 C C . ARG A 1 242 ? 2.189 -3.48 10.609 1 91 242 ARG A C 1
ATOM 1858 O O . ARG A 1 242 ? 2.186 -4.609 11.102 1 91 242 ARG A O 1
ATOM 1865 N N . TYR A 1 243 ? 1.652 -3.137 9.422 1 91.88 243 TYR A N 1
ATOM 1866 C CA . TYR A 1 243 ? 0.881 -4.18 8.758 1 91.88 243 TYR A CA 1
ATOM 1867 C C . TYR A 1 243 ? 1.42 -4.445 7.355 1 91.88 243 TYR A C 1
ATOM 1869 O O . TYR A 1 243 ? 1.922 -3.533 6.691 1 91.88 243 TYR A O 1
ATOM 1877 N N . LYS A 1 244 ? 1.259 -5.641 7.008 1 95.56 244 LYS A N 1
ATOM 1878 C CA . LYS A 1 244 ? 1.343 -6.086 5.621 1 95.56 244 LYS A CA 1
ATOM 1879 C C . LYS A 1 244 ? 0.198 -7.035 5.277 1 95.56 244 LYS A C 1
ATOM 1881 O O . LYS A 1 244 ? -0.379 -7.668 6.164 1 95.56 244 LYS A O 1
ATOM 1886 N N . PHE A 1 245 ? -0.13 -7.117 4.012 1 95.94 245 PHE A N 1
ATOM 1887 C CA . PHE A 1 245 ? -1.235 -7.969 3.588 1 95.94 245 PHE A CA 1
ATOM 1888 C C . PHE A 1 245 ? -0.736 -9.094 2.688 1 95.94 245 PHE A C 1
ATOM 1890 O O . PHE A 1 245 ? 0.172 -8.891 1.879 1 95.94 245 PHE A O 1
ATOM 1897 N N . VAL A 1 246 ? -1.336 -10.25 2.873 1 96.25 246 VAL A N 1
ATOM 1898 C CA . VAL A 1 246 ? -0.926 -11.414 2.104 1 96.25 246 VAL A CA 1
ATOM 1899 C C . VAL A 1 246 ? -2.139 -12.023 1.398 1 96.25 246 VAL A C 1
ATOM 1901 O O . VAL A 1 246 ? -3.25 -12 1.932 1 96.25 246 VAL A O 1
ATOM 1904 N N . THR A 1 247 ? -1.938 -12.516 0.198 1 95.31 247 THR A N 1
ATOM 1905 C CA . THR A 1 247 ? -2.99 -13.203 -0.542 1 95.31 247 THR A CA 1
ATOM 1906 C C . THR A 1 247 ? -2.402 -14.305 -1.423 1 95.31 247 THR A C 1
ATOM 1908 O O . THR A 1 247 ? -1.207 -14.289 -1.729 1 95.31 247 THR A O 1
ATOM 1911 N N . THR A 1 248 ? -3.203 -15.312 -1.703 1 94.75 248 THR A N 1
ATOM 1912 C CA . THR A 1 248 ? -2.826 -16.359 -2.641 1 94.75 248 THR A CA 1
ATOM 1913 C C . THR A 1 248 ? -3.359 -16.062 -4.039 1 94.75 248 THR A C 1
ATOM 1915 O O . THR A 1 248 ? -4.551 -15.789 -4.207 1 94.75 248 THR A O 1
ATOM 1918 N N . LEU A 1 249 ? -2.436 -16.047 -4.941 1 93.94 249 LEU A N 1
ATOM 1919 C CA . LEU A 1 249 ? -2.814 -15.828 -6.332 1 93.94 249 LEU A CA 1
ATOM 1920 C C . LEU A 1 249 ? -2.965 -17.156 -7.07 1 93.94 249 LEU A C 1
ATOM 1922 O O . LEU A 1 249 ? -2.17 -18.078 -6.863 1 93.94 249 LEU A O 1
ATOM 1926 N N . LEU A 1 250 ? -3.949 -17.203 -7.82 1 89.75 250 LEU A N 1
ATOM 1927 C CA . LEU A 1 250 ? -4.195 -18.344 -8.68 1 89.75 250 LEU A CA 1
ATOM 1928 C C . LEU A 1 250 ? -4.215 -17.938 -10.148 1 89.75 250 LEU A C 1
ATOM 1930 O O . LEU A 1 250 ? -4.449 -16.766 -10.469 1 89.75 250 LEU A O 1
ATOM 1934 N N . PRO A 1 251 ? -3.844 -18.844 -11.102 1 84.69 251 PRO A N 1
ATOM 1935 C CA . PRO A 1 251 ? -3.83 -18.516 -12.531 1 84.69 251 PRO A CA 1
ATOM 1936 C C . PRO A 1 251 ? -5.195 -18.062 -13.047 1 84.69 251 PRO A C 1
ATOM 1938 O O . PRO A 1 251 ? -6.227 -18.469 -12.508 1 84.69 251 PRO A O 1
ATOM 1941 N N . MET B 1 1 ? -38.188 25.562 57.312 1 26.83 1 MET B N 1
ATOM 1942 C CA . MET B 1 1 ? -37.656 26.594 56.438 1 26.83 1 MET B CA 1
ATOM 1943 C C . MET B 1 1 ? -36.406 26.094 55.688 1 26.83 1 MET B C 1
ATOM 1945 O O . MET B 1 1 ? -35.281 26.469 56.031 1 26.83 1 MET B O 1
ATOM 1949 N N . LEU B 1 2 ? -36.406 24.797 55.312 1 29.64 2 LEU B N 1
ATOM 1950 C CA . LEU B 1 2 ? -35.312 23.922 54.875 1 29.64 2 LEU B CA 1
ATOM 1951 C C . LEU B 1 2 ? -34.781 24.375 53.531 1 29.64 2 LEU B C 1
ATOM 1953 O O . LEU B 1 2 ? -35.5 24.375 52.531 1 29.64 2 LEU B O 1
ATOM 1957 N N . GLU B 1 3 ? -33.906 25.422 53.531 1 28.12 3 GLU B N 1
ATOM 1958 C CA . GLU B 1 3 ? -33.281 26.062 52.375 1 28.12 3 GLU B CA 1
ATOM 1959 C C . GLU B 1 3 ? -32.5 25.062 51.562 1 28.12 3 GLU B C 1
ATOM 1961 O O . GLU B 1 3 ? -31.531 24.469 52.062 1 28.12 3 GLU B O 1
ATOM 1966 N N . THR B 1 4 ? -33.156 24.219 50.781 1 31.12 4 THR B N 1
ATOM 1967 C CA . THR B 1 4 ? -32.594 23.188 49.938 1 31.12 4 THR B CA 1
ATOM 1968 C C . THR B 1 4 ? -31.641 23.781 48.906 1 31.12 4 THR B C 1
ATOM 1970 O O . THR B 1 4 ? -32.062 24.484 48 1 31.12 4 THR B O 1
ATOM 1973 N N . THR B 1 5 ? -30.438 24.312 49.312 1 31.77 5 THR B N 1
ATOM 1974 C CA . THR B 1 5 ? -29.469 24.922 48.375 1 31.77 5 THR B CA 1
ATOM 1975 C C . THR B 1 5 ? -29.047 23.922 47.312 1 31.77 5 THR B C 1
ATOM 1977 O O . THR B 1 5 ? -28.422 22.906 47.625 1 31.77 5 THR B O 1
ATOM 1980 N N . THR B 1 6 ? -29.906 23.609 46.312 1 28.22 6 THR B N 1
ATOM 1981 C CA . THR B 1 6 ? -29.562 22.719 45.219 1 28.22 6 THR B CA 1
ATOM 1982 C C . THR B 1 6 ? -28.328 23.219 44.469 1 28.22 6 THR B C 1
ATOM 1984 O O . THR B 1 6 ? -28.375 24.281 43.844 1 28.22 6 THR B O 1
ATOM 1987 N N . ALA B 1 7 ? -27.125 23.172 45.062 1 32.06 7 ALA B N 1
ATOM 1988 C CA . ALA B 1 7 ? -25.906 23.562 44.344 1 32.06 7 ALA B CA 1
ATOM 1989 C C . ALA B 1 7 ? -25.828 22.875 43 1 32.06 7 ALA B C 1
ATOM 1991 O O . ALA B 1 7 ? -25.891 21.641 42.906 1 32.06 7 ALA B O 1
ATOM 1992 N N . GLY B 1 8 ? -26.297 23.5 41.906 1 28.78 8 GLY B N 1
ATOM 1993 C CA . GLY B 1 8 ? -26.219 23.125 40.5 1 28.78 8 GLY B CA 1
ATOM 1994 C C . GLY B 1 8 ? -24.828 22.719 40.062 1 28.78 8 GLY B C 1
ATOM 1995 O O . GLY B 1 8 ? -23.859 23.438 40.312 1 28.78 8 GLY B O 1
ATOM 1996 N N . GLU B 1 9 ? -24.469 21.406 40.156 1 30.3 9 GLU B N 1
ATOM 1997 C CA . GLU B 1 9 ? -23.203 20.797 39.75 1 30.3 9 GLU B CA 1
ATOM 1998 C C . GLU B 1 9 ? -22.797 21.281 38.344 1 30.3 9 GLU B C 1
ATOM 2000 O O . GLU B 1 9 ? -23.547 21.125 37.375 1 30.3 9 GLU B O 1
ATOM 2005 N N . ALA B 1 10 ? -22.047 22.469 38.281 1 30.78 10 ALA B N 1
ATOM 2006 C CA . ALA B 1 10 ? -21.312 22.953 37.125 1 30.78 10 ALA B CA 1
ATOM 2007 C C . ALA B 1 10 ? -20.531 21.812 36.469 1 30.78 10 ALA B C 1
ATOM 2009 O O . ALA B 1 10 ? -19.531 21.359 37 1 30.78 10 ALA B O 1
ATOM 2010 N N . GLY B 1 11 ? -21.156 20.688 36.094 1 29.16 11 GLY B N 1
ATOM 2011 C CA . GLY B 1 11 ? -20.422 19.688 35.312 1 29.16 11 GLY B CA 1
ATOM 2012 C C . GLY B 1 11 ? -19.578 20.281 34.219 1 29.16 11 GLY B C 1
ATOM 2013 O O . GLY B 1 11 ? -20.109 20.922 33.281 1 29.16 11 GLY B O 1
ATOM 2014 N N . THR B 1 12 ? -18.375 20.781 34.5 1 31.11 12 THR B N 1
ATOM 2015 C CA . THR B 1 12 ? -17.344 21.266 33.625 1 31.11 12 THR B CA 1
ATOM 2016 C C . THR B 1 12 ? -17.125 20.297 32.438 1 31.11 12 THR B C 1
ATOM 2018 O O . THR B 1 12 ? -16.641 19.188 32.656 1 31.11 12 THR B O 1
ATOM 2021 N N . THR B 1 13 ? -18.109 20.031 31.625 1 29.36 13 THR B N 1
ATOM 2022 C CA . THR B 1 13 ? -17.812 19.344 30.375 1 29.36 13 THR B CA 1
ATOM 2023 C C . THR B 1 13 ? -16.609 19.984 29.688 1 29.36 13 THR B C 1
ATOM 2025 O O . THR B 1 13 ? -16.688 21.094 29.172 1 29.36 13 THR B O 1
ATOM 2028 N N . ALA B 1 14 ? -15.422 20.109 30.344 1 31.12 14 ALA B N 1
ATOM 2029 C CA . ALA B 1 14 ? -14.203 20.469 29.625 1 31.12 14 ALA B CA 1
ATOM 2030 C C . ALA B 1 14 ? -14.203 19.906 28.203 1 31.12 14 ALA B C 1
ATOM 2032 O O . ALA B 1 14 ? -14.141 18.688 28.016 1 31.12 14 ALA B O 1
ATOM 2033 N N . GLY B 1 15 ? -14.938 20.312 27.312 1 32.25 15 GLY B N 1
ATOM 2034 C CA . GLY B 1 15 ? -14.969 20.078 25.875 1 32.25 15 GLY B CA 1
ATOM 2035 C C . GLY B 1 15 ? -13.602 19.781 25.281 1 32.25 15 GLY B C 1
ATOM 2036 O O . GLY B 1 15 ? -12.594 20.328 25.75 1 32.25 15 GLY B O 1
ATOM 2037 N N . MET B 1 16 ? -13.234 18.547 24.906 1 34.38 16 MET B N 1
ATOM 2038 C CA . MET B 1 16 ? -12.039 18.109 24.172 1 34.38 16 MET B CA 1
ATOM 2039 C C . MET B 1 16 ? -11.523 19.234 23.281 1 34.38 16 MET B C 1
ATOM 2041 O O . MET B 1 16 ? -12.203 19.641 22.344 1 34.38 16 MET B O 1
ATOM 2045 N N . ARG B 1 17 ? -11.023 20.281 23.703 1 35.44 17 ARG B N 1
ATOM 2046 C CA . ARG B 1 17 ? -10.297 21.281 22.938 1 35.44 17 ARG B CA 1
ATOM 2047 C C . ARG B 1 17 ? -9.781 20.703 21.625 1 35.44 17 ARG B C 1
ATOM 2049 O O . ARG B 1 17 ? -8.953 19.797 21.625 1 35.44 17 ARG B O 1
ATOM 2056 N N . GLY B 1 18 ? -10.508 20.359 20.578 1 40.75 18 GLY B N 1
ATOM 2057 C CA . GLY B 1 18 ? -10.32 19.922 19.203 1 40.75 18 GLY B CA 1
ATOM 2058 C C . GLY B 1 18 ? -9.008 20.391 18.594 1 40.75 18 GLY B C 1
ATOM 2059 O O . GLY B 1 18 ? -8.75 21.594 18.516 1 40.75 18 GLY B O 1
ATOM 2060 N N . GLN B 1 19 ? -7.867 19.891 18.891 1 48.66 19 GLN B N 1
ATOM 2061 C CA . GLN B 1 19 ? -6.559 20.219 18.344 1 48.66 19 GLN B CA 1
ATOM 2062 C C . GLN B 1 19 ? -6.68 20.828 16.938 1 48.66 19 GLN B C 1
ATOM 2064 O O . GLN B 1 19 ? -7.395 20.281 16.094 1 48.66 19 GLN B O 1
ATOM 2069 N N . ARG B 1 20 ? -6.648 22.078 16.812 1 60.66 20 ARG B N 1
ATOM 2070 C CA . ARG B 1 20 ? -6.676 22.859 15.594 1 60.66 20 ARG B CA 1
ATOM 2071 C C . ARG B 1 20 ? -5.973 22.141 14.453 1 60.66 20 ARG B C 1
ATOM 2073 O O . ARG B 1 20 ? -4.852 21.656 14.617 1 60.66 20 ARG B O 1
ATOM 2080 N N . GLU B 1 21 ? -6.625 21.641 13.57 1 74.12 21 GLU B N 1
ATOM 2081 C CA . GLU B 1 21 ? -6.09 21.016 12.359 1 74.12 21 GLU B CA 1
ATOM 2082 C C . GLU B 1 21 ? -4.988 21.875 11.742 1 74.12 21 GLU B C 1
ATOM 2084 O O . GLU B 1 21 ? -5.129 23.094 11.641 1 74.12 21 GLU B O 1
ATOM 2089 N N . PRO B 1 22 ? -3.828 21.312 11.516 1 82.5 22 PRO B N 1
ATOM 2090 C CA . PRO B 1 22 ? -2.752 22.062 10.867 1 82.5 22 PRO B CA 1
ATOM 2091 C C . PRO B 1 22 ? -3.219 22.812 9.625 1 82.5 22 PRO B C 1
ATOM 2093 O O . PRO B 1 22 ? -4.121 22.344 8.922 1 82.5 22 PRO B O 1
ATOM 2096 N N . LYS B 1 23 ? -2.742 24 9.453 1 84.69 23 LYS B N 1
ATOM 2097 C CA . LYS B 1 23 ? -3.133 24.875 8.344 1 84.69 23 LYS B CA 1
ATOM 2098 C C . LYS B 1 23 ? -3.033 24.141 7.012 1 84.69 23 LYS B C 1
ATOM 2100 O O . LYS B 1 23 ? -3.887 24.312 6.137 1 84.69 23 LYS B O 1
ATOM 2105 N N . TYR B 1 24 ? -2.01 23.328 6.855 1 88 24 TYR B N 1
ATOM 2106 C CA . TYR B 1 24 ? -1.848 22.641 5.582 1 88 24 TYR B CA 1
ATOM 2107 C C . TYR B 1 24 ? -3.016 21.688 5.324 1 88 24 TYR B C 1
ATOM 2109 O O . TYR B 1 24 ? -3.373 21.438 4.172 1 88 24 TYR B O 1
ATOM 2117 N N . TRP B 1 25 ? -3.514 21.219 6.352 1 88.56 25 TRP B N 1
ATOM 2118 C CA . TRP B 1 25 ? -4.594 20.25 6.215 1 88.56 25 TRP B CA 1
ATOM 2119 C C . TRP B 1 25 ? -5.855 20.922 5.672 1 88.56 25 TRP B C 1
ATOM 2121 O O . TRP B 1 25 ? -6.543 20.344 4.816 1 88.56 25 TRP B O 1
ATOM 2131 N N . ALA B 1 26 ? -6.164 22.031 6.188 1 90.38 26 ALA B N 1
ATOM 2132 C CA . ALA B 1 26 ? -7.301 22.797 5.668 1 90.38 26 ALA B CA 1
ATOM 2133 C C . ALA B 1 26 ? -7.137 23.078 4.18 1 90.38 26 ALA B C 1
ATOM 2135 O O . ALA B 1 26 ? -8.086 22.953 3.406 1 90.38 26 ALA B O 1
ATOM 2136 N N . LEU B 1 27 ? -5.98 23.484 3.84 1 92.94 27 LEU B N 1
ATOM 2137 C CA . LEU B 1 27 ? -5.691 23.734 2.432 1 92.94 27 LEU B CA 1
ATOM 2138 C C . LEU B 1 27 ? -5.836 22.453 1.616 1 92.94 27 LEU B C 1
ATOM 2140 O O . LEU B 1 27 ? -6.406 22.469 0.522 1 92.94 27 LEU B O 1
ATOM 2144 N N . LYS B 1 28 ? -5.285 21.391 2.154 1 93.62 28 LYS B N 1
ATOM 2145 C CA . LYS B 1 28 ? -5.395 20.094 1.479 1 93.62 28 LYS B CA 1
ATOM 2146 C C . LYS B 1 28 ? -6.855 19.734 1.229 1 93.62 28 LYS B C 1
ATOM 2148 O O . LYS B 1 28 ? -7.215 19.297 0.128 1 93.62 28 LYS B O 1
ATOM 2153 N N . GLN B 1 29 ? -7.688 19.891 2.203 1 92.06 29 GLN B N 1
ATOM 2154 C CA . GLN B 1 29 ? -9.102 19.562 2.066 1 92.06 29 GLN B CA 1
ATOM 2155 C C . GLN B 1 29 ? -9.766 20.453 1.016 1 92.06 29 GLN B C 1
ATOM 2157 O O . GLN B 1 29 ? -10.578 19.984 0.217 1 92.06 29 GLN B O 1
ATOM 2162 N N . HIS B 1 30 ? -9.414 21.688 1.057 1 92.31 30 HIS B N 1
ATOM 2163 C CA . HIS B 1 30 ? -9.945 22.625 0.066 1 92.31 30 HIS B CA 1
ATOM 2164 C C . HIS B 1 30 ? -9.562 22.188 -1.348 1 92.31 30 HIS B C 1
ATOM 2166 O O . HIS B 1 30 ? -10.398 22.188 -2.25 1 92.31 30 HIS B O 1
ATOM 2172 N N . LEU B 1 31 ? -8.367 21.875 -1.532 1 94.06 31 LEU B N 1
ATOM 2173 C CA . LEU B 1 31 ? -7.875 21.469 -2.846 1 94.06 31 LEU B CA 1
ATOM 2174 C C . LEU B 1 31 ? -8.547 20.172 -3.303 1 94.06 31 LEU B C 1
ATOM 2176 O O . LEU B 1 31 ? -8.812 20 -4.492 1 94.06 31 LEU B O 1
ATOM 2180 N N . LEU B 1 32 ? -8.766 19.281 -2.363 1 93.38 32 LEU B N 1
ATOM 2181 C CA . LEU B 1 32 ? -9.469 18.047 -2.697 1 93.38 32 LEU B CA 1
ATOM 2182 C C . LEU B 1 32 ? -10.852 18.328 -3.262 1 93.38 32 LEU B C 1
ATOM 2184 O O . LEU B 1 32 ? -11.273 17.719 -4.242 1 93.38 32 LEU B O 1
ATOM 2188 N N . ASP B 1 33 ? -11.5 19.266 -2.664 1 91.88 33 ASP B N 1
ATOM 2189 C CA . ASP B 1 33 ? -12.812 19.672 -3.146 1 91.88 33 ASP B CA 1
ATOM 2190 C C . ASP B 1 33 ? -12.719 20.266 -4.555 1 91.88 33 ASP B C 1
ATOM 2192 O O . ASP B 1 33 ? -13.555 19.969 -5.41 1 91.88 33 ASP B O 1
ATOM 2196 N N . LEU B 1 34 ? -11.734 21.047 -4.754 1 91.19 34 LEU B N 1
ATOM 2197 C CA . LEU B 1 34 ? -11.508 21.641 -6.062 1 91.19 34 LEU B CA 1
ATOM 2198 C C . LEU B 1 34 ? -11.266 20.578 -7.117 1 91.19 34 LEU B C 1
ATOM 2200 O O . LEU B 1 34 ? -11.805 20.656 -8.227 1 91.19 34 LEU B O 1
ATOM 2204 N N . LEU B 1 35 ? -10.523 19.562 -6.762 1 92.62 35 LEU B N 1
ATOM 2205 C CA . LEU B 1 35 ? -10.117 18.516 -7.699 1 92.62 35 LEU B CA 1
ATOM 2206 C C . LEU B 1 35 ? -11.312 17.656 -8.094 1 92.62 35 LEU B C 1
ATOM 2208 O O . LEU B 1 35 ? -11.312 17.047 -9.172 1 92.62 35 LEU B O 1
ATOM 2212 N N . ASP B 1 36 ? -12.266 17.609 -7.195 1 88.62 36 ASP B N 1
ATOM 2213 C CA . ASP B 1 36 ? -13.453 16.828 -7.492 1 88.62 36 ASP B CA 1
ATOM 2214 C C . ASP B 1 36 ? -14.211 17.406 -8.68 1 88.62 36 ASP B C 1
ATOM 2216 O O . ASP B 1 36 ? -14.914 16.688 -9.391 1 88.62 36 ASP B O 1
ATOM 2220 N N . ALA B 1 37 ? -13.984 18.688 -8.914 1 90.44 37 ALA B N 1
ATOM 2221 C CA . ALA B 1 37 ? -14.719 19.375 -9.969 1 90.44 37 ALA B CA 1
ATOM 2222 C C . ALA B 1 37 ? -13.844 19.594 -11.203 1 90.44 37 ALA B C 1
ATOM 2224 O O . ALA B 1 37 ? -14.305 20.125 -12.211 1 90.44 37 ALA B O 1
ATOM 2225 N N . LEU B 1 38 ? -12.602 19.156 -11.188 1 92.5 38 LEU B N 1
ATOM 2226 C CA . LEU B 1 38 ? -11.664 19.391 -12.281 1 92.5 38 LEU B CA 1
ATOM 2227 C C . LEU B 1 38 ? -11.367 18.109 -13.023 1 92.5 38 LEU B C 1
ATOM 2229 O O . LEU B 1 38 ? -11.109 17.062 -12.406 1 92.5 38 LEU B O 1
ATOM 2233 N N . PRO B 1 39 ? -11.406 18.156 -14.273 1 94 39 PRO B N 1
ATOM 2234 C CA . PRO B 1 39 ? -10.961 16.969 -15.016 1 94 39 PRO B CA 1
ATOM 2235 C C . PRO B 1 39 ? -9.453 16.734 -14.914 1 94 39 PRO B C 1
ATOM 2237 O O . PRO B 1 39 ? -8.695 17.688 -14.695 1 94 39 PRO B O 1
ATOM 2240 N N . PRO B 1 40 ? -9.078 15.516 -15.117 1 93.38 40 PRO B N 1
ATOM 2241 C CA . PRO B 1 40 ? -7.637 15.258 -15.133 1 93.38 40 PRO B CA 1
ATOM 2242 C C . PRO B 1 40 ? -6.887 16.125 -16.141 1 93.38 40 PRO B C 1
ATOM 2244 O O . PRO B 1 40 ? -7.406 16.406 -17.219 1 93.38 40 PRO B O 1
ATOM 2247 N N . GLY B 1 41 ? -5.695 16.547 -15.695 1 93.62 41 GLY B N 1
ATOM 2248 C CA . GLY B 1 41 ? -4.863 17.359 -16.578 1 93.62 41 GLY B CA 1
ATOM 2249 C C . GLY B 1 41 ? -5.066 18.859 -16.391 1 93.62 41 GLY B C 1
ATOM 2250 O O . GLY B 1 41 ? -4.27 19.656 -16.859 1 93.62 41 GLY B O 1
ATOM 2251 N N . SER B 1 42 ? -6.078 19.297 -15.703 1 95.88 42 SER B N 1
ATOM 2252 C CA . SER B 1 42 ? -6.336 20.703 -15.445 1 95.88 42 SER B CA 1
ATOM 2253 C C . SER B 1 42 ? -5.293 21.297 -14.5 1 95.88 42 SER B C 1
ATOM 2255 O O . SER B 1 42 ? -4.934 20.672 -13.492 1 95.88 42 SER B O 1
ATOM 2257 N N . PRO B 1 43 ? -4.84 22.469 -14.797 1 95.62 43 PRO B N 1
ATOM 2258 C CA . PRO B 1 43 ? -3.904 23.125 -13.875 1 95.62 43 PRO B CA 1
ATOM 2259 C C . PRO B 1 43 ? -4.594 23.672 -12.625 1 95.62 43 PRO B C 1
ATOM 2261 O O . PRO B 1 43 ? -5.754 24.078 -12.688 1 95.62 43 PRO B O 1
ATOM 2264 N N . ILE B 1 44 ? -3.904 23.625 -11.586 1 95.62 44 ILE B N 1
ATOM 2265 C CA . ILE B 1 44 ? -4.375 24.297 -10.383 1 95.62 44 ILE B CA 1
ATOM 2266 C C . ILE B 1 44 ? -3.566 25.578 -10.156 1 95.62 44 ILE B C 1
ATOM 2268 O O . ILE B 1 44 ? -2.531 25.781 -10.797 1 95.62 44 ILE B O 1
ATOM 2272 N N . PRO B 1 45 ? -4.059 26.5 -9.273 1 93.94 45 PRO B N 1
ATOM 2273 C CA . PRO B 1 45 ? -3.307 27.719 -9 1 93.94 45 PRO B CA 1
ATOM 2274 C C . PRO B 1 45 ? -1.879 27.438 -8.531 1 93.94 45 PRO B C 1
ATOM 2276 O O . PRO B 1 45 ? -1.612 26.391 -7.945 1 93.94 45 PRO B O 1
ATOM 2279 N N . THR B 1 46 ? -1.013 28.344 -8.82 1 94.19 46 THR B N 1
ATOM 2280 C CA . THR B 1 46 ? 0.396 28.203 -8.469 1 94.19 46 THR B CA 1
ATOM 2281 C C . THR B 1 46 ? 0.578 28.219 -6.953 1 94.19 46 THR B C 1
ATOM 2283 O O . THR B 1 46 ? -0.318 28.641 -6.219 1 94.19 46 THR B O 1
ATOM 2286 N N . GLU B 1 47 ? 1.76 27.734 -6.516 1 94.12 47 GLU B N 1
ATOM 2287 C CA . GLU B 1 47 ? 2.102 27.75 -5.094 1 94.12 47 GLU B CA 1
ATOM 2288 C C . GLU B 1 47 ? 1.994 29.156 -4.52 1 94.12 47 GLU B C 1
ATOM 2290 O O . GLU B 1 47 ? 1.446 29.359 -3.43 1 94.12 47 GLU B O 1
ATOM 2295 N N . ARG B 1 48 ? 2.473 30.172 -5.281 1 93.31 48 ARG B N 1
ATOM 2296 C CA . ARG B 1 48 ? 2.436 31.562 -4.844 1 93.31 48 ARG B CA 1
ATOM 2297 C C . ARG B 1 48 ? 0.999 32.062 -4.715 1 93.31 48 ARG B C 1
ATOM 2299 O O . ARG B 1 48 ? 0.646 32.719 -3.73 1 93.31 48 ARG B O 1
ATOM 2306 N N . ALA B 1 49 ? 0.206 31.75 -5.656 1 95.44 49 ALA B N 1
ATOM 2307 C CA . ALA B 1 49 ? -1.195 32.156 -5.641 1 95.44 49 ALA B CA 1
ATOM 2308 C C . ALA B 1 49 ? -1.941 31.531 -4.473 1 95.44 49 ALA B C 1
ATOM 2310 O O . ALA B 1 49 ? -2.713 32.188 -3.779 1 95.44 49 ALA B O 1
ATOM 2311 N N . LEU B 1 50 ? -1.729 30.25 -4.246 1 95 50 LEU B N 1
ATOM 2312 C CA . LEU B 1 50 ? -2.375 29.531 -3.152 1 95 50 LEU B CA 1
ATOM 2313 C C . LEU B 1 50 ? -1.938 30.094 -1.803 1 95 50 LEU B C 1
ATOM 2315 O O . LEU B 1 50 ? -2.756 30.234 -0.892 1 95 50 LEU B O 1
ATOM 2319 N N . ALA B 1 51 ? -0.648 30.375 -1.688 1 95.44 51 ALA B N 1
ATOM 2320 C CA . ALA B 1 51 ? -0.13 30.953 -0.448 1 95.44 51 ALA B CA 1
ATOM 2321 C C . ALA B 1 51 ? -0.821 32.281 -0.124 1 95.44 51 ALA B C 1
ATOM 2323 O O . ALA B 1 51 ? -1.194 32.531 1.025 1 95.44 51 ALA B O 1
ATOM 2324 N N . GLY B 1 52 ? -0.99 33.094 -1.111 1 94.5 52 GLY B N 1
ATOM 2325 C CA . GLY B 1 52 ? -1.672 34.375 -0.942 1 94.5 52 GLY B CA 1
ATOM 2326 C C . GLY B 1 52 ? -3.146 34.219 -0.616 1 94.5 52 GLY B C 1
ATOM 2327 O O . GLY B 1 52 ? -3.645 34.844 0.329 1 94.5 52 GLY B O 1
ATOM 2328 N N . GLU B 1 53 ? -3.793 33.406 -1.278 1 92.81 53 GLU B N 1
ATOM 2329 C CA . GLU B 1 53 ? -5.234 33.219 -1.146 1 92.81 53 GLU B CA 1
ATOM 2330 C C . GLU B 1 53 ? -5.594 32.625 0.221 1 92.81 53 GLU B C 1
ATOM 2332 O O . GLU B 1 53 ? -6.609 33 0.81 1 92.81 53 GLU B O 1
ATOM 2337 N N . PHE B 1 54 ? -4.707 31.812 0.731 1 92.25 54 PHE B N 1
ATOM 2338 C CA . PHE B 1 54 ? -5.051 31.109 1.965 1 92.25 54 PHE B CA 1
ATOM 2339 C C . PHE B 1 54 ? -4.246 31.656 3.137 1 92.25 54 PHE B C 1
ATOM 2341 O O . PHE B 1 54 ? -4.352 31.156 4.258 1 92.25 54 PHE B O 1
ATOM 2348 N N . THR B 1 55 ? -3.428 32.594 2.914 1 92.81 55 THR B N 1
ATOM 2349 C CA . THR B 1 55 ? -2.637 33.281 3.932 1 92.81 55 THR B CA 1
ATOM 2350 C C . THR B 1 55 ? -1.781 32.281 4.711 1 92.81 55 THR B C 1
ATOM 2352 O O . THR B 1 55 ? -1.801 32.281 5.941 1 92.81 55 THR B O 1
ATOM 2355 N N . VAL B 1 56 ? -1.087 31.453 4.004 1 93.5 56 VAL B N 1
ATOM 2356 C CA . VAL B 1 56 ? -0.149 30.484 4.574 1 93.5 56 VAL B CA 1
ATOM 2357 C C . VAL B 1 56 ? 1.197 30.594 3.861 1 93.5 56 VAL B C 1
ATOM 2359 O O . VAL B 1 56 ? 1.309 31.25 2.826 1 93.5 56 VAL B O 1
ATOM 2362 N N . SER B 1 57 ? 2.213 30.031 4.465 1 93.38 57 SER B N 1
ATOM 2363 C CA . SER B 1 57 ? 3.545 30.047 3.867 1 93.38 57 SER B CA 1
ATOM 2364 C C . SER B 1 57 ? 3.617 29.125 2.654 1 93.38 57 SER B C 1
ATOM 2366 O O . SER B 1 57 ? 2.779 28.234 2.496 1 93.38 57 SER B O 1
ATOM 2368 N N . ARG B 1 58 ? 4.594 29.328 1.828 1 92.5 58 ARG B N 1
ATOM 2369 C CA . ARG B 1 58 ? 4.836 28.453 0.69 1 92.5 58 ARG B CA 1
ATOM 2370 C C . ARG B 1 58 ? 5.191 27.047 1.154 1 92.5 58 ARG B C 1
ATOM 2372 O O . ARG B 1 58 ? 4.859 26.062 0.487 1 92.5 58 ARG B O 1
ATOM 2379 N N . THR B 1 59 ? 5.828 27 2.264 1 90.62 59 THR B N 1
ATOM 2380 C CA . THR B 1 59 ? 6.18 25.703 2.824 1 90.62 59 THR B CA 1
ATOM 2381 C C . THR B 1 59 ? 4.926 24.891 3.158 1 90.62 59 THR B C 1
ATOM 2383 O O . THR B 1 59 ? 4.859 23.688 2.891 1 90.62 59 THR B O 1
ATOM 2386 N N . THR B 1 60 ? 3.971 25.547 3.65 1 91.69 60 THR B N 1
ATOM 2387 C CA . THR B 1 60 ? 2.689 24.922 3.975 1 91.69 60 THR B CA 1
ATOM 2388 C C . THR B 1 60 ? 1.979 24.453 2.707 1 91.69 60 THR B C 1
ATOM 2390 O O . THR B 1 60 ? 1.438 23.344 2.662 1 91.69 60 THR B O 1
ATOM 2393 N N . VAL B 1 61 ? 1.996 25.297 1.711 1 94.12 61 VAL B N 1
ATOM 2394 C CA . VAL B 1 61 ? 1.376 24.953 0.436 1 94.12 61 VAL B CA 1
ATOM 2395 C C . VAL B 1 61 ? 2.068 23.719 -0.161 1 94.12 61 VAL B C 1
ATOM 2397 O O . VAL B 1 61 ? 1.405 22.781 -0.608 1 94.12 61 VAL B O 1
ATOM 2400 N N . ARG B 1 62 ? 3.357 23.719 -0.065 1 91.38 62 ARG B N 1
ATOM 2401 C CA . ARG B 1 62 ? 4.137 22.625 -0.637 1 91.38 62 ARG B CA 1
ATOM 2402 C C . ARG B 1 62 ? 3.824 21.312 0.058 1 91.38 62 ARG B C 1
ATOM 2404 O O . ARG B 1 62 ? 3.77 20.266 -0.587 1 91.38 62 ARG B O 1
ATOM 2411 N N . GLN B 1 63 ? 3.652 21.391 1.302 1 91.12 63 GLN B N 1
ATOM 2412 C CA . GLN B 1 63 ? 3.303 20.188 2.041 1 91.12 63 GLN B CA 1
ATOM 2413 C C . GLN B 1 63 ? 1.954 19.625 1.59 1 91.12 63 GLN B C 1
ATOM 2415 O O . GLN B 1 63 ? 1.812 18.422 1.369 1 91.12 63 GLN B O 1
ATOM 2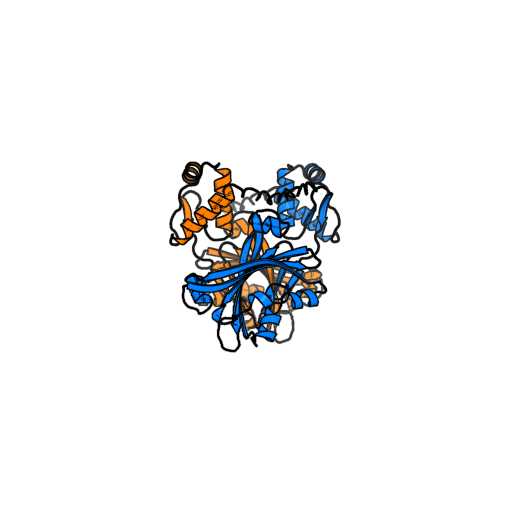420 N N . ALA B 1 64 ? 0.984 20.469 1.451 1 93.69 64 ALA B N 1
ATOM 2421 C CA . ALA B 1 64 ? -0.34 20.062 0.996 1 93.69 64 ALA B CA 1
ATOM 2422 C C . ALA B 1 64 ? -0.274 19.453 -0.405 1 93.69 64 ALA B C 1
ATOM 2424 O O . ALA B 1 64 ? -0.884 18.422 -0.67 1 93.69 64 ALA B O 1
ATOM 2425 N N . LEU B 1 65 ? 0.499 20.125 -1.244 1 93.88 65 LEU B N 1
ATOM 2426 C CA . LEU B 1 65 ? 0.635 19.656 -2.619 1 93.88 65 LEU B CA 1
ATOM 2427 C C . LEU B 1 65 ? 1.376 18.328 -2.666 1 93.88 65 LEU B C 1
ATOM 2429 O O . LEU B 1 65 ? 1.026 17.438 -3.453 1 93.88 65 LEU B O 1
ATOM 2433 N N . ALA B 1 66 ? 2.371 18.203 -1.815 1 91.12 66 ALA B N 1
ATOM 2434 C CA . ALA B 1 66 ? 3.135 16.969 -1.757 1 91.12 66 ALA B CA 1
ATOM 2435 C C . ALA B 1 66 ? 2.254 15.805 -1.303 1 91.12 66 ALA B C 1
ATOM 2437 O O . ALA B 1 66 ? 2.316 14.711 -1.872 1 91.12 66 ALA B O 1
ATOM 2438 N N . ASP B 1 67 ? 1.43 16.078 -0.354 1 92.38 67 ASP B N 1
ATOM 2439 C CA . ASP B 1 67 ? 0.521 15.039 0.14 1 92.38 67 ASP B CA 1
ATOM 2440 C C . ASP B 1 67 ? -0.437 14.578 -0.956 1 92.38 67 ASP B C 1
ATOM 2442 O O . ASP B 1 67 ? -0.623 13.383 -1.162 1 92.38 67 ASP B O 1
ATOM 2446 N N . LEU B 1 68 ? -1.001 15.523 -1.605 1 94.62 68 LEU B N 1
ATOM 2447 C CA . LEU B 1 68 ? -1.98 15.219 -2.641 1 94.62 68 LEU B CA 1
ATOM 2448 C C . LEU B 1 68 ? -1.318 14.516 -3.822 1 94.62 68 LEU B C 1
ATOM 2450 O O . LEU B 1 68 ? -1.945 13.688 -4.492 1 94.62 68 LEU B O 1
ATOM 2454 N N . THR B 1 69 ? -0.07 14.844 -4.031 1 92.62 69 THR B N 1
ATOM 2455 C CA . THR B 1 69 ? 0.687 14.141 -5.062 1 92.62 69 THR B CA 1
ATOM 2456 C C . THR B 1 69 ? 0.941 12.688 -4.66 1 92.62 69 THR B C 1
ATOM 2458 O O . THR B 1 69 ? 0.739 11.773 -5.457 1 92.62 69 THR B O 1
ATOM 2461 N N . ALA B 1 70 ? 1.35 12.516 -3.453 1 90.94 70 ALA B N 1
ATOM 2462 C CA . ALA B 1 70 ? 1.613 11.172 -2.938 1 90.94 70 ALA B CA 1
ATOM 2463 C C . ALA B 1 70 ? 0.357 10.312 -2.99 1 90.94 70 ALA B C 1
ATOM 2465 O O . ALA B 1 70 ? 0.437 9.102 -3.221 1 90.94 70 ALA B O 1
ATOM 2466 N N . GLU B 1 71 ? -0.735 10.922 -2.863 1 92.31 71 GLU B N 1
ATOM 2467 C CA . GLU B 1 71 ? -2.002 10.195 -2.846 1 92.31 71 GLU B CA 1
ATOM 2468 C C . GLU B 1 71 ? -2.566 10.039 -4.254 1 92.31 71 GLU B C 1
ATOM 2470 O O . GLU B 1 71 ? -3.646 9.477 -4.438 1 92.31 71 GLU B O 1
ATOM 2475 N N . GLY B 1 72 ? -1.938 10.609 -5.246 1 92.88 72 GLY B N 1
ATOM 2476 C CA . GLY B 1 72 ? -2.285 10.414 -6.645 1 92.88 72 GLY B CA 1
ATOM 2477 C C . GLY B 1 72 ? -3.354 11.375 -7.129 1 92.88 72 GLY B C 1
ATOM 2478 O O . GLY B 1 72 ? -4.02 11.117 -8.133 1 92.88 72 GLY B O 1
ATOM 2479 N N . ARG B 1 73 ? -3.547 12.461 -6.426 1 95.31 73 ARG B N 1
ATOM 2480 C CA . ARG B 1 73 ? -4.586 13.414 -6.797 1 95.31 73 ARG B CA 1
ATOM 2481 C C . ARG B 1 73 ? -4.016 14.531 -7.664 1 95.31 73 ARG B C 1
ATOM 2483 O O . ARG B 1 73 ? -4.754 15.188 -8.406 1 95.31 73 ARG B O 1
ATOM 2490 N N . LEU B 1 74 ? -2.697 14.789 -7.508 1 95.25 74 LEU B N 1
ATOM 2491 C CA . LEU B 1 74 ? -2.008 15.82 -8.273 1 95.25 74 LEU B CA 1
ATOM 2492 C C . LEU B 1 74 ? -0.781 15.25 -8.977 1 95.25 74 LEU B C 1
ATOM 2494 O O . LEU B 1 74 ? -0.248 14.219 -8.562 1 95.25 74 LEU B O 1
ATOM 2498 N N . HIS B 1 75 ? -0.427 15.867 -9.984 1 91.69 75 HIS B N 1
ATOM 2499 C CA . HIS B 1 75 ? 0.825 15.594 -10.68 1 91.69 75 HIS B CA 1
ATOM 2500 C C . HIS B 1 75 ? 1.607 16.891 -10.93 1 91.69 75 HIS B C 1
ATOM 2502 O O . HIS B 1 75 ? 1.076 17.844 -11.5 1 91.69 75 HIS B O 1
ATOM 2508 N N . ARG B 1 76 ? 2.832 16.875 -10.484 1 89.31 76 ARG B N 1
ATOM 2509 C CA . ARG B 1 76 ? 3.682 18.062 -10.602 1 89.31 76 ARG B CA 1
ATOM 2510 C C . ARG B 1 76 ? 4.66 17.922 -11.758 1 89.31 76 ARG B C 1
ATOM 2512 O O . ARG B 1 76 ? 5.301 16.875 -11.914 1 89.31 76 ARG B O 1
ATOM 2519 N N . VAL B 1 77 ? 4.719 18.953 -12.547 1 86.56 77 VAL B N 1
ATOM 2520 C CA . VAL B 1 77 ? 5.684 19.016 -13.641 1 86.56 77 VAL B CA 1
ATOM 2521 C C . VAL B 1 77 ? 6.652 20.172 -13.406 1 86.56 77 VAL B C 1
ATOM 2523 O O . VAL B 1 77 ? 6.238 21.328 -13.328 1 86.56 77 VAL B O 1
ATOM 2526 N N . GLN B 1 78 ? 7.859 19.766 -13.289 1 82.75 78 GLN B N 1
ATOM 2527 C CA . GLN B 1 78 ? 8.867 20.781 -13.031 1 82.75 78 GLN B CA 1
ATOM 2528 C C . GLN B 1 78 ? 8.852 21.859 -14.117 1 82.75 78 GLN B C 1
ATOM 2530 O O . GLN B 1 78 ? 8.852 21.547 -15.312 1 82.75 78 GLN B O 1
ATOM 2535 N N . GLY B 1 79 ? 8.844 23.031 -13.711 1 85.06 79 GLY B N 1
ATOM 2536 C CA . GLY B 1 79 ? 8.922 24.156 -14.609 1 85.06 79 GLY B CA 1
ATOM 2537 C C . GLY B 1 79 ? 7.605 24.469 -15.297 1 85.06 79 GLY B C 1
ATOM 2538 O O . GLY B 1 79 ? 7.48 25.484 -15.984 1 85.06 79 GLY B O 1
ATOM 2539 N N . LYS B 1 80 ? 6.617 23.703 -15.188 1 89.06 80 LYS B N 1
ATOM 2540 C CA . LYS B 1 80 ? 5.355 23.922 -15.891 1 89.06 80 LYS B CA 1
ATOM 2541 C C . LYS B 1 80 ? 4.219 24.188 -14.906 1 89.06 80 LYS B C 1
ATOM 2543 O O . LYS B 1 80 ? 3.426 25.109 -15.102 1 89.06 80 LYS B O 1
ATOM 2548 N N . GLY B 1 81 ? 4.164 23.328 -13.82 1 92.62 81 GLY B N 1
ATOM 2549 C CA . GLY B 1 81 ? 3.094 23.562 -12.867 1 92.62 81 GLY B CA 1
ATOM 2550 C C . GLY B 1 81 ? 2.561 22.281 -12.25 1 92.62 81 GLY B C 1
ATOM 2551 O O . GLY B 1 81 ? 3.229 21.234 -12.289 1 92.62 81 GLY B O 1
ATOM 2552 N N . THR B 1 82 ? 1.463 22.453 -11.5 1 94.75 82 THR B N 1
ATOM 2553 C CA . THR B 1 82 ? 0.786 21.344 -10.844 1 94.75 82 THR B CA 1
ATOM 2554 C C . THR B 1 82 ? -0.6 21.125 -11.445 1 94.75 82 THR B C 1
ATOM 2556 O O . THR B 1 82 ? -1.331 22.078 -11.695 1 94.75 82 THR B O 1
ATOM 2559 N N . PHE B 1 83 ? -0.959 19.891 -11.672 1 96.19 83 PHE B N 1
ATOM 2560 C CA . PHE B 1 83 ? -2.172 19.562 -12.406 1 96.19 83 PHE B CA 1
ATOM 2561 C C . PHE B 1 83 ? -2.979 18.5 -11.68 1 96.19 83 PHE B C 1
ATOM 2563 O O . PHE B 1 83 ? -2.426 17.719 -10.898 1 96.19 83 PHE B O 1
ATOM 2570 N N . ALA B 1 84 ? -4.293 18.469 -11.969 1 96.31 84 ALA B N 1
ATOM 2571 C CA . ALA B 1 84 ? -5.121 17.344 -11.516 1 96.31 84 ALA B CA 1
ATOM 2572 C C . ALA B 1 84 ? -4.652 16.031 -12.141 1 96.31 84 ALA B C 1
ATOM 2574 O O . ALA B 1 84 ? -4.469 15.945 -13.352 1 96.31 84 ALA B O 1
ATOM 2575 N N . ALA B 1 85 ? -4.484 15.031 -11.352 1 93.94 85 ALA B N 1
ATOM 2576 C CA . ALA B 1 85 ? -3.887 13.781 -11.805 1 93.94 85 ALA B CA 1
ATOM 2577 C C . ALA B 1 85 ? -4.926 12.891 -12.477 1 93.94 85 ALA B C 1
ATOM 2579 O O . ALA B 1 85 ? -6.121 13 -12.195 1 93.94 85 ALA B O 1
ATOM 2580 N N . GLU B 1 86 ? -4.434 12.047 -13.398 1 90.69 86 GLU B N 1
ATOM 2581 C CA . GLU B 1 86 ? -5.258 10.945 -13.875 1 90.69 86 GLU B CA 1
ATOM 2582 C C . GLU B 1 86 ? -5.539 9.945 -12.758 1 90.69 86 GLU B C 1
ATOM 2584 O O . GLU B 1 86 ? -4.73 9.781 -11.844 1 90.69 86 GLU B O 1
ATOM 2589 N N . PRO B 1 87 ? -6.715 9.289 -12.859 1 90.19 87 PRO B N 1
ATOM 2590 C CA . PRO B 1 87 ? -6.961 8.234 -11.859 1 90.19 87 PRO B CA 1
ATOM 2591 C C . PRO B 1 87 ? -5.875 7.168 -11.852 1 90.19 87 PRO B C 1
ATOM 2593 O O . PRO B 1 87 ? -5.238 6.918 -12.875 1 90.19 87 PRO B O 1
ATOM 2596 N N . LYS B 1 88 ? -5.668 6.613 -10.633 1 91.75 88 LYS B N 1
ATOM 2597 C CA . LYS B 1 88 ? -4.699 5.527 -10.523 1 91.75 88 LYS B CA 1
ATOM 2598 C C . LYS B 1 88 ? -5.07 4.363 -11.438 1 91.75 88 LYS B C 1
ATOM 2600 O O . LYS B 1 88 ? -6.254 4.105 -11.672 1 91.75 88 LYS B O 1
ATOM 2605 N N . LEU B 1 89 ? -4.07 3.732 -11.938 1 89.81 89 LEU B N 1
ATOM 2606 C CA . LEU B 1 89 ? -4.277 2.484 -12.672 1 89.81 89 LEU B CA 1
ATOM 2607 C C . LEU B 1 89 ? -4.629 1.349 -11.719 1 89.81 89 LEU B C 1
ATOM 2609 O O . LEU B 1 89 ? -3.926 1.123 -10.727 1 89.81 89 LEU B O 1
ATOM 2613 N N . ALA B 1 90 ? -5.707 0.661 -11.984 1 92.56 90 ALA B N 1
ATOM 2614 C CA . ALA B 1 90 ? -6.137 -0.469 -11.164 1 92.56 90 ALA B CA 1
ATOM 2615 C C . ALA B 1 90 ? -5.57 -1.781 -11.703 1 92.56 90 ALA B C 1
ATOM 2617 O O . ALA B 1 90 ? -6 -2.268 -12.75 1 92.56 90 ALA B O 1
ATOM 2618 N N . GLN B 1 91 ? -4.664 -2.307 -10.992 1 90.38 91 GLN B N 1
ATOM 2619 C CA . GLN B 1 91 ? -4.062 -3.576 -11.391 1 90.38 91 GLN B CA 1
ATOM 2620 C C . GLN B 1 91 ? -4.629 -4.73 -10.562 1 90.38 91 GLN B C 1
ATOM 2622 O O . GLN B 1 91 ? -4.555 -4.719 -9.336 1 90.38 91 GLN B O 1
ATOM 2627 N N . ARG B 1 92 ? -5.148 -5.691 -11.25 1 91.56 92 ARG B N 1
ATOM 2628 C CA . ARG B 1 92 ? -5.688 -6.855 -10.555 1 91.56 92 ARG B CA 1
ATOM 2629 C C . ARG B 1 92 ? -4.57 -7.785 -10.094 1 91.56 92 ARG B C 1
ATOM 2631 O O . ARG B 1 92 ? -3.633 -8.055 -10.852 1 91.56 92 ARG B O 1
ATOM 2638 N N . LEU B 1 93 ? -4.715 -8.195 -8.828 1 92.5 93 LEU B N 1
ATOM 2639 C CA . LEU B 1 93 ? -3.785 -9.195 -8.297 1 92.5 93 LEU B CA 1
ATOM 2640 C C . LEU B 1 93 ? -4.117 -10.578 -8.836 1 92.5 93 LEU B C 1
ATOM 2642 O O . LEU B 1 93 ? -5.109 -11.188 -8.422 1 92.5 93 LEU B O 1
ATOM 2646 N N . GLN B 1 94 ? -3.316 -11.047 -9.656 1 89.69 94 GLN B N 1
ATOM 2647 C CA . GLN B 1 94 ? -3.484 -12.359 -10.281 1 89.69 94 GLN B CA 1
ATOM 2648 C C . GLN B 1 94 ? -2.148 -12.906 -10.766 1 89.69 94 GLN B C 1
ATOM 2650 O O . GLN B 1 94 ? -1.194 -12.156 -10.969 1 89.69 94 GLN B O 1
ATOM 2655 N N . LEU B 1 95 ? -2.232 -14.211 -10.789 1 89.69 95 LEU B N 1
ATOM 2656 C CA . LEU B 1 95 ? -1.032 -14.859 -11.305 1 89.69 95 LEU B CA 1
ATOM 2657 C C . LEU B 1 95 ? -0.995 -14.812 -12.828 1 89.69 95 LEU B C 1
ATOM 2659 O O . LEU B 1 95 ? -1.253 -15.82 -13.492 1 89.69 95 LEU B O 1
ATOM 2663 N N . SER B 1 96 ? -0.717 -13.617 -13.32 1 83.44 96 SER B N 1
ATOM 2664 C CA . SER B 1 96 ? -0.625 -13.375 -14.75 1 83.44 96 SER B CA 1
ATOM 2665 C C . SER B 1 96 ? 0.619 -12.562 -15.102 1 83.44 96 SER B C 1
ATOM 2667 O O . SER B 1 96 ? 1.321 -12.086 -14.203 1 83.44 96 SER B O 1
ATOM 2669 N N . SER B 1 97 ? 0.869 -12.523 -16.359 1 82.25 97 SER B N 1
ATOM 2670 C CA . SER B 1 97 ? 2.031 -11.773 -16.828 1 82.25 97 SER B CA 1
ATOM 2671 C C . SER B 1 97 ? 1.756 -10.273 -16.828 1 82.25 97 SER B C 1
ATOM 2673 O O . SER B 1 97 ? 0.626 -9.844 -17.062 1 82.25 97 SER B O 1
ATOM 2675 N N . TYR B 1 98 ? 2.73 -9.516 -16.469 1 82 98 TYR B N 1
ATOM 2676 C CA . TYR B 1 98 ? 2.643 -8.055 -16.547 1 82 98 TYR B CA 1
ATOM 2677 C C . TYR B 1 98 ? 2.129 -7.613 -17.906 1 82 98 TYR B C 1
ATOM 2679 O O . TYR B 1 98 ? 1.261 -6.742 -18 1 82 98 TYR B O 1
ATOM 2687 N N . THR B 1 99 ? 2.664 -8.281 -18.953 1 81.69 99 THR B N 1
ATOM 2688 C CA . THR B 1 99 ? 2.32 -7.949 -20.328 1 81.69 99 THR B CA 1
ATOM 2689 C C . THR B 1 99 ? 0.828 -8.141 -20.578 1 81.69 99 THR B C 1
ATOM 2691 O O . THR B 1 99 ? 0.16 -7.25 -21.109 1 81.69 99 THR B O 1
ATOM 2694 N N . GLU B 1 100 ? 0.34 -9.227 -20.172 1 81.69 100 GLU B N 1
ATOM 2695 C CA . GLU B 1 100 ? -1.077 -9.531 -20.359 1 81.69 100 GLU B CA 1
ATOM 2696 C C . GLU B 1 100 ? -1.95 -8.562 -19.562 1 81.69 100 GLU B C 1
ATOM 2698 O O . GLU B 1 100 ? -2.977 -8.094 -20.062 1 81.69 100 GLU B O 1
ATOM 2703 N N . ASP B 1 101 ? -1.533 -8.234 -18.391 1 83.31 101 ASP B N 1
ATOM 2704 C CA . ASP B 1 101 ? -2.301 -7.355 -17.516 1 83.31 101 ASP B CA 1
ATOM 2705 C C . ASP B 1 101 ? -2.424 -5.957 -18.125 1 83.31 101 ASP B C 1
ATOM 2707 O O . ASP B 1 101 ? -3.504 -5.367 -18.109 1 83.31 101 ASP B O 1
ATOM 2711 N N . MET B 1 102 ? -1.324 -5.438 -18.594 1 85.44 102 MET B N 1
ATOM 2712 C CA . MET B 1 102 ? -1.316 -4.098 -19.172 1 85.44 102 MET B CA 1
ATOM 2713 C C . MET B 1 102 ? -2.143 -4.051 -20.453 1 85.44 102 MET B C 1
ATOM 2715 O O . MET B 1 102 ? -2.873 -3.088 -20.703 1 85.44 102 MET B O 1
ATOM 2719 N N . GLN B 1 103 ? -1.982 -5.102 -21.25 1 85.94 103 GLN B N 1
ATOM 2720 C CA . GLN B 1 103 ? -2.734 -5.16 -22.5 1 85.94 103 GLN B CA 1
ATOM 2721 C C . GLN B 1 103 ? -4.238 -5.188 -22.234 1 85.94 103 GLN B C 1
ATOM 2723 O O . GLN B 1 103 ? -5.008 -4.531 -22.938 1 85.94 103 GLN B O 1
ATOM 2728 N N . LYS B 1 104 ? -4.66 -5.863 -21.25 1 84.88 104 LYS B N 1
ATOM 2729 C CA . LYS B 1 104 ? -6.066 -5.926 -20.859 1 84.88 104 LYS B CA 1
ATOM 2730 C C . LYS B 1 104 ? -6.594 -4.543 -20.484 1 84.88 104 LYS B C 1
ATOM 2732 O O . LYS B 1 104 ? -7.781 -4.262 -20.641 1 84.88 104 LYS B O 1
ATOM 2737 N N . GLN B 1 105 ? -5.695 -3.723 -20.047 1 86.12 105 GLN B N 1
ATOM 2738 C CA . GLN B 1 105 ? -6.082 -2.377 -19.625 1 86.12 105 GLN B CA 1
ATOM 2739 C C . GLN B 1 105 ? -5.945 -1.387 -20.781 1 86.12 105 GLN B C 1
ATOM 2741 O O . GLN B 1 105 ? -6.129 -0.182 -20.594 1 86.12 105 GLN B O 1
ATOM 2746 N N . GLY B 1 106 ? -5.574 -1.888 -21.922 1 89.56 106 GLY B N 1
ATOM 2747 C CA . GLY B 1 106 ? -5.457 -1.049 -23.109 1 89.56 106 GLY B CA 1
ATOM 2748 C C . GLY B 1 106 ? -4.152 -0.273 -23.156 1 89.56 106 GLY B C 1
ATOM 2749 O O . GLY B 1 106 ? -4.059 0.743 -23.859 1 89.56 106 GLY B O 1
ATOM 2750 N N . LEU B 1 107 ? -3.217 -0.666 -22.391 1 89.81 107 LEU B N 1
ATOM 2751 C CA . LEU B 1 107 ? -1.918 -0.001 -22.375 1 89.81 107 LEU B CA 1
ATOM 2752 C C . LEU B 1 107 ? -0.871 -0.82 -23.109 1 89.81 107 LEU B C 1
ATOM 2754 O O . LEU B 1 107 ? -1.075 -2.008 -23.375 1 89.81 107 LEU B O 1
ATOM 2758 N N . LYS B 1 108 ? 0.177 -0.18 -23.516 1 91.38 108 LYS B N 1
ATOM 2759 C CA . LYS B 1 108 ? 1.288 -0.858 -24.172 1 91.38 108 LYS B CA 1
ATOM 2760 C C . LYS B 1 108 ? 2.387 -1.217 -23.172 1 91.38 108 LYS B C 1
ATOM 2762 O O . LYS B 1 108 ? 3.139 -0.346 -22.734 1 91.38 108 LYS B O 1
ATOM 2767 N N . PRO B 1 109 ? 2.48 -2.492 -22.922 1 89.38 109 PRO B N 1
ATOM 2768 C CA . PRO B 1 109 ? 3.512 -2.904 -21.969 1 89.38 109 PRO B CA 1
ATOM 2769 C C . PRO B 1 109 ? 4.91 -2.934 -22.594 1 89.38 109 PRO B C 1
ATOM 2771 O O . PRO B 1 109 ? 5.055 -3.195 -23.781 1 89.38 109 PRO B O 1
ATOM 2774 N N . SER B 1 110 ? 5.891 -2.576 -21.844 1 90.25 110 SER B N 1
ATOM 2775 C CA . SER B 1 110 ? 7.293 -2.791 -22.188 1 90.25 110 SER B CA 1
ATOM 2776 C C . SER B 1 110 ? 8.156 -2.91 -20.938 1 90.25 110 SER B C 1
ATOM 2778 O O . SER B 1 110 ? 7.68 -2.691 -19.828 1 90.25 110 SER B O 1
ATOM 2780 N N . SER B 1 111 ? 9.297 -3.436 -21.109 1 91.88 111 SER B N 1
ATOM 2781 C CA . SER B 1 111 ? 10.242 -3.592 -20.016 1 91.88 111 SER B CA 1
ATOM 2782 C C . SER B 1 111 ? 11.656 -3.211 -20.438 1 91.88 111 SER B C 1
ATOM 2784 O O . SER B 1 111 ? 12.031 -3.404 -21.609 1 91.88 111 SER B O 1
ATOM 2786 N N . LYS B 1 112 ? 12.359 -2.615 -19.609 1 92.81 112 LYS B N 1
ATOM 2787 C CA . LYS B 1 112 ? 13.789 -2.379 -19.766 1 92.81 112 LYS B CA 1
ATOM 2788 C C . LYS B 1 112 ? 14.609 -3.234 -18.812 1 92.81 112 LYS B C 1
ATOM 2790 O O . LYS B 1 112 ? 14.438 -3.145 -17.594 1 92.81 112 LYS B O 1
ATOM 2795 N N . LEU B 1 113 ? 15.422 -4.062 -19.375 1 94.56 113 LEU B N 1
ATOM 2796 C CA . LEU B 1 113 ? 16.328 -4.871 -18.562 1 94.56 113 LEU B CA 1
ATOM 2797 C C . LEU B 1 113 ? 17.453 -4.02 -17.984 1 94.56 113 LEU B C 1
ATOM 27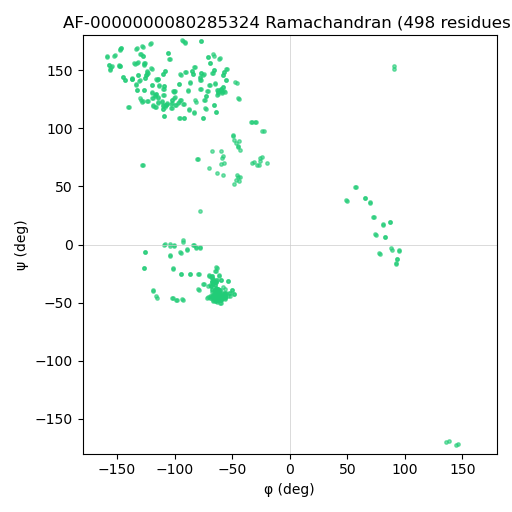99 O O . LEU B 1 113 ? 18.281 -3.492 -18.734 1 94.56 113 LEU B O 1
ATOM 2803 N N . LEU B 1 114 ? 17.5 -3.932 -16.734 1 94.81 114 LEU B N 1
ATOM 2804 C CA . LEU B 1 114 ? 18.516 -3.105 -16.078 1 94.81 114 LEU B CA 1
ATOM 2805 C C . LEU B 1 114 ? 19.75 -3.932 -15.727 1 94.81 114 LEU B C 1
ATOM 2807 O O . LEU B 1 114 ? 20.875 -3.469 -15.891 1 94.81 114 LEU B O 1
ATOM 2811 N N . GLU B 1 115 ? 19.547 -5.035 -15.156 1 95.44 115 GLU B N 1
ATOM 2812 C CA . GLU B 1 115 ? 20.609 -5.938 -14.727 1 95.44 115 GLU B CA 1
ATOM 2813 C C . GLU B 1 115 ? 20.188 -7.398 -14.891 1 95.44 115 GLU B C 1
ATOM 2815 O O . GLU B 1 115 ? 19.016 -7.73 -14.727 1 95.44 115 GLU B O 1
ATOM 2820 N N . ILE B 1 116 ? 21.125 -8.219 -15.242 1 95.56 116 ILE B N 1
ATOM 2821 C CA . ILE B 1 116 ? 20.969 -9.672 -15.242 1 95.56 116 ILE B CA 1
ATOM 2822 C C . ILE B 1 116 ? 22.266 -10.32 -14.734 1 95.56 116 ILE B C 1
ATOM 2824 O O . ILE B 1 116 ? 23.328 -10.133 -15.32 1 95.56 116 ILE B O 1
ATOM 2828 N N . ASP B 1 117 ? 22.125 -11.016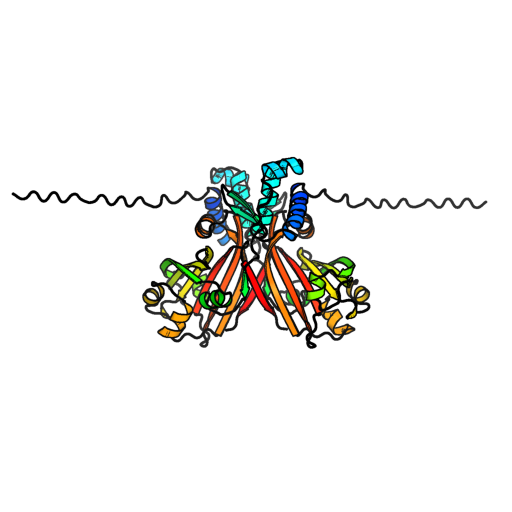 -13.633 1 96.31 117 ASP B N 1
ATOM 2829 C CA . ASP B 1 117 ? 23.312 -11.562 -12.992 1 96.31 117 ASP B CA 1
ATOM 2830 C C . ASP B 1 117 ? 23.078 -13 -12.531 1 96.31 117 ASP B C 1
ATOM 2832 O O . ASP B 1 117 ? 21.969 -13.359 -12.141 1 96.31 117 ASP B O 1
ATOM 2836 N N . GLU B 1 118 ? 24.141 -13.711 -12.703 1 96.94 118 GLU B N 1
ATOM 2837 C CA . GLU B 1 118 ? 24.188 -15.016 -12.039 1 96.94 118 GLU B CA 1
ATOM 2838 C C . GLU B 1 118 ? 25.016 -14.945 -10.75 1 96.94 118 GLU B C 1
ATOM 2840 O O . GLU B 1 118 ? 26.141 -14.461 -10.758 1 96.94 118 GLU B O 1
ATOM 2845 N N . LEU B 1 119 ? 24.469 -15.359 -9.695 1 96.81 119 LEU B N 1
ATOM 2846 C CA . LEU B 1 119 ? 25.172 -15.227 -8.422 1 96.81 119 LEU B CA 1
ATOM 2847 C C . LEU B 1 119 ? 24.797 -16.375 -7.477 1 96.81 119 LEU B C 1
ATOM 2849 O O . LEU B 1 119 ? 23.719 -16.969 -7.621 1 96.81 119 LEU B O 1
ATOM 2853 N N . PRO B 1 120 ? 25.719 -16.703 -6.535 1 97.69 120 PRO B N 1
ATOM 2854 C CA . PRO B 1 120 ? 25.328 -17.672 -5.504 1 97.69 120 PRO B CA 1
ATOM 2855 C C . PRO B 1 120 ? 24.25 -17.141 -4.559 1 97.69 120 PRO B C 1
ATOM 2857 O O . PRO B 1 120 ? 24.219 -15.938 -4.273 1 97.69 120 PRO B O 1
ATOM 2860 N N . VAL B 1 121 ? 23.422 -18.016 -4.09 1 96.69 121 VAL B N 1
ATOM 2861 C CA . VAL B 1 121 ? 22.281 -17.609 -3.275 1 96.69 121 VAL B CA 1
ATOM 2862 C C . VAL B 1 121 ? 22.641 -17.703 -1.794 1 96.69 121 VAL B C 1
ATOM 2864 O O . VAL B 1 121 ? 23.375 -18.609 -1.39 1 96.69 121 VAL B O 1
ATOM 2867 N N . GLU B 1 122 ? 22.094 -16.797 -0.999 1 94.12 122 GLU B N 1
ATOM 2868 C CA . GLU B 1 122 ? 22.25 -16.812 0.451 1 94.12 122 GLU B CA 1
ATOM 2869 C C . GLU B 1 122 ? 21.125 -17.562 1.13 1 94.12 122 GLU B C 1
ATOM 2871 O O . GLU B 1 122 ? 20.156 -17.969 0.473 1 94.12 122 GLU B O 1
ATOM 2876 N N . ALA B 1 123 ? 21.188 -17.734 2.428 1 92.81 123 ALA B N 1
ATOM 2877 C CA . ALA B 1 123 ? 20.391 -18.703 3.195 1 92.81 123 ALA B CA 1
ATOM 2878 C C . ALA B 1 123 ? 18.906 -18.422 3.047 1 92.81 123 ALA B C 1
ATOM 2880 O O . ALA B 1 123 ? 18.141 -19.312 2.654 1 92.81 123 ALA B O 1
ATOM 2881 N N . ASP B 1 124 ? 18.453 -17.188 3.254 1 92.69 124 ASP B N 1
ATOM 2882 C CA . ASP B 1 124 ? 17.031 -16.875 3.258 1 92.69 124 ASP B CA 1
ATOM 2883 C C . ASP B 1 124 ? 16.422 -17.109 1.877 1 92.69 124 ASP B C 1
ATOM 2885 O O . ASP B 1 124 ? 15.383 -17.766 1.751 1 92.69 124 ASP B O 1
ATOM 2889 N N . LEU B 1 125 ? 17.047 -16.609 0.917 1 96.69 125 LEU B N 1
ATOM 2890 C CA . LEU B 1 125 ? 16.547 -16.766 -0.444 1 96.69 125 LEU B CA 1
ATOM 2891 C C . LEU B 1 125 ? 16.656 -18.203 -0.904 1 96.69 125 LEU B C 1
ATOM 2893 O O . LEU B 1 125 ? 15.805 -18.703 -1.646 1 96.69 125 LEU B O 1
ATOM 2897 N N . ALA B 1 126 ? 17.719 -18.922 -0.497 1 97.69 126 ALA B N 1
ATOM 2898 C CA . ALA B 1 126 ? 17.859 -20.344 -0.81 1 97.69 126 ALA B CA 1
ATOM 2899 C C . ALA B 1 126 ? 16.656 -21.125 -0.305 1 97.69 126 ALA B C 1
ATOM 2901 O O . ALA B 1 126 ? 16.125 -21.984 -1.018 1 97.69 126 ALA B O 1
ATOM 2902 N N . LYS B 1 127 ? 16.281 -20.812 0.873 1 97.31 127 LYS B N 1
ATOM 2903 C CA . LYS B 1 127 ? 15.117 -21.469 1.466 1 97.31 127 LYS B CA 1
ATOM 2904 C C . LYS B 1 127 ? 13.852 -21.203 0.653 1 97.31 127 LYS B C 1
ATOM 2906 O O . LYS B 1 127 ? 13.078 -22.109 0.364 1 97.31 127 LYS B O 1
ATOM 2911 N N . LEU B 1 128 ? 13.633 -19.969 0.226 1 97.38 128 LEU B N 1
ATOM 2912 C CA . LEU B 1 128 ? 12.461 -19.578 -0.539 1 97.38 128 LEU B CA 1
ATOM 2913 C C . LEU B 1 128 ? 12.438 -20.266 -1.898 1 97.38 128 LEU B C 1
ATOM 2915 O O . LEU B 1 128 ? 11.367 -20.625 -2.396 1 97.38 128 LEU B O 1
ATOM 2919 N N . LEU B 1 129 ? 13.625 -20.516 -2.441 1 98.12 129 LEU B N 1
ATOM 2920 C CA . LEU B 1 129 ? 13.695 -21.078 -3.783 1 98.12 129 LEU B CA 1
ATOM 2921 C C . LEU B 1 129 ? 13.828 -22.594 -3.727 1 98.12 129 LEU B C 1
ATOM 2923 O O . LEU B 1 129 ? 13.805 -23.266 -4.762 1 98.12 129 LEU B O 1
ATOM 2927 N N . GLY B 1 130 ? 13.992 -23.141 -2.547 1 97.25 130 GLY B N 1
ATOM 2928 C CA . GLY B 1 130 ? 14.102 -24.578 -2.367 1 97.25 130 GLY B CA 1
ATOM 2929 C C . GLY B 1 130 ? 15.391 -25.156 -2.918 1 97.25 130 GLY B C 1
ATOM 2930 O O . GLY B 1 130 ? 15.383 -26.219 -3.539 1 97.25 130 GLY B O 1
ATOM 2931 N N . ILE B 1 131 ? 16.438 -24.453 -2.82 1 97.56 131 ILE B N 1
ATOM 2932 C CA . ILE B 1 131 ? 17.734 -24.906 -3.314 1 97.56 131 ILE B CA 1
ATOM 2933 C C . ILE B 1 131 ? 18.781 -24.797 -2.205 1 97.56 131 ILE B C 1
ATOM 2935 O O . ILE B 1 131 ? 18.516 -24.234 -1.146 1 97.56 131 ILE B O 1
ATOM 2939 N N . ARG B 1 132 ? 19.969 -25.359 -2.443 1 97.19 132 ARG B N 1
ATOM 2940 C CA . ARG B 1 132 ? 21.047 -25.344 -1.448 1 97.19 132 ARG B CA 1
ATOM 2941 C C . ARG B 1 132 ? 21.719 -23.969 -1.402 1 97.19 132 ARG B C 1
ATOM 2943 O O . ARG B 1 132 ? 21.859 -23.312 -2.432 1 97.19 132 ARG B O 1
ATOM 2950 N N . VAL B 1 133 ? 22.141 -23.672 -0.193 1 97.75 133 VAL B N 1
ATOM 2951 C CA . VAL B 1 133 ? 22.922 -22.453 -0.033 1 97.75 133 VAL B CA 1
ATOM 2952 C C . VAL B 1 133 ? 24.156 -22.516 -0.928 1 97.75 133 VAL B C 1
ATOM 2954 O O . VAL B 1 133 ? 24.828 -23.547 -1.018 1 97.75 133 VAL B O 1
ATOM 2957 N N . GLY B 1 134 ? 24.406 -21.375 -1.612 1 97.69 134 GLY B N 1
ATOM 2958 C CA . GLY B 1 134 ? 25.562 -21.312 -2.492 1 97.69 134 GLY B CA 1
ATOM 2959 C C . GLY B 1 134 ? 25.25 -21.688 -3.928 1 97.69 134 GLY B C 1
ATOM 2960 O O . GLY B 1 134 ? 26.031 -21.422 -4.836 1 97.69 134 GLY B O 1
ATOM 2961 N N . ALA B 1 135 ? 24.141 -22.328 -4.168 1 97.69 135 ALA B N 1
ATOM 2962 C CA . ALA B 1 135 ? 23.734 -22.641 -5.531 1 97.69 135 ALA B CA 1
ATOM 2963 C C . ALA B 1 135 ? 23.547 -21.359 -6.352 1 97.69 135 ALA B C 1
ATOM 2965 O O . ALA B 1 135 ? 23.297 -20.297 -5.797 1 97.69 135 ALA B O 1
ATOM 2966 N N . LYS B 1 136 ? 23.578 -21.516 -7.699 1 97.69 136 LYS B N 1
ATOM 2967 C CA . LYS B 1 136 ? 23.5 -20.344 -8.562 1 97.69 136 LYS B CA 1
ATOM 2968 C C . LYS B 1 136 ? 22.047 -19.969 -8.844 1 97.69 136 LYS B C 1
ATOM 2970 O O . LYS B 1 136 ? 21.203 -20.859 -9.055 1 97.69 136 LYS B O 1
ATOM 2975 N N . ILE B 1 137 ? 21.75 -18.672 -8.836 1 98.19 137 ILE B N 1
ATOM 2976 C CA . ILE B 1 137 ? 20.453 -18.125 -9.219 1 98.19 137 ILE B CA 1
ATOM 2977 C C . ILE B 1 137 ? 20.641 -17.062 -10.297 1 98.19 137 ILE B C 1
ATOM 2979 O O . ILE B 1 137 ? 21.734 -16.531 -10.469 1 98.19 137 ILE B O 1
ATOM 2983 N N . LEU B 1 138 ? 19.594 -16.859 -11.039 1 97.81 138 LEU B N 1
ATOM 2984 C CA . LEU B 1 138 ? 19.516 -15.711 -11.938 1 97.81 138 LEU B CA 1
ATOM 2985 C C . LEU B 1 138 ? 18.75 -14.57 -11.273 1 97.81 138 LEU B C 1
ATOM 2987 O O . LEU B 1 138 ? 17.641 -14.758 -10.773 1 97.81 138 LEU B O 1
ATOM 2991 N N . ARG B 1 139 ? 19.344 -13.43 -11.133 1 97.81 139 ARG B N 1
ATOM 2992 C CA . ARG B 1 139 ? 18.672 -12.211 -10.688 1 97.81 139 ARG B CA 1
ATOM 2993 C C . ARG B 1 139 ? 18.391 -11.281 -11.859 1 97.81 139 ARG B C 1
ATOM 2995 O O . ARG B 1 139 ? 19.312 -10.875 -12.57 1 97.81 139 ARG B O 1
ATOM 3002 N N . LEU B 1 140 ? 17.141 -11.055 -12.062 1 96.31 140 LEU B N 1
ATOM 3003 C CA . LEU B 1 140 ? 16.672 -10.164 -13.125 1 96.31 140 LEU B CA 1
ATOM 3004 C C . LEU B 1 140 ? 16.094 -8.883 -12.531 1 96.31 140 LEU B C 1
ATOM 3006 O O . LEU B 1 140 ? 15.164 -8.93 -11.719 1 96.31 140 LEU B O 1
ATOM 3010 N N . ARG B 1 141 ? 16.656 -7.719 -12.875 1 96.5 141 ARG B N 1
ATOM 3011 C CA . ARG B 1 141 ? 16.094 -6.422 -12.5 1 96.5 141 ARG B CA 1
ATOM 3012 C C . ARG B 1 141 ? 15.547 -5.691 -13.719 1 96.5 141 ARG B C 1
ATOM 3014 O O . ARG B 1 141 ? 16.266 -5.465 -14.695 1 96.5 141 ARG B O 1
ATOM 3021 N N . ARG B 1 142 ? 14.305 -5.34 -13.656 1 95.75 142 ARG B N 1
ATOM 3022 C CA . ARG B 1 142 ? 13.625 -4.762 -14.812 1 95.75 142 ARG B CA 1
ATOM 3023 C C . ARG B 1 142 ? 12.828 -3.523 -14.422 1 95.75 142 ARG B C 1
ATOM 3025 O O . ARG B 1 142 ? 12.227 -3.484 -13.344 1 95.75 142 ARG B O 1
ATOM 3032 N N . LEU B 1 143 ? 12.914 -2.533 -15.227 1 95.81 143 LEU B N 1
ATOM 3033 C CA . LEU B 1 143 ? 11.992 -1.409 -15.172 1 95.81 143 LEU B CA 1
ATOM 3034 C C . LEU B 1 143 ? 10.742 -1.688 -16.016 1 95.81 143 LEU B C 1
ATOM 3036 O O . LEU B 1 143 ? 10.844 -1.915 -17.219 1 95.81 143 LEU B O 1
ATOM 3040 N N . ARG B 1 144 ? 9.656 -1.755 -15.328 1 92.94 144 ARG B N 1
ATOM 3041 C CA . ARG B 1 144 ? 8.398 -2.01 -16.031 1 92.94 144 ARG B CA 1
ATOM 3042 C C . ARG B 1 144 ? 7.762 -0.709 -16.5 1 92.94 144 ARG B C 1
ATOM 3044 O O . ARG B 1 144 ? 7.629 0.241 -15.719 1 92.94 144 ARG B O 1
ATOM 3051 N N . LEU B 1 145 ? 7.367 -0.745 -17.734 1 91.69 145 LEU B N 1
ATOM 3052 C CA . LEU B 1 145 ? 6.816 0.464 -18.344 1 91.69 145 LEU B CA 1
ATOM 3053 C C . LEU B 1 145 ? 5.422 0.207 -18.891 1 91.69 145 LEU B C 1
ATOM 3055 O O . LEU B 1 145 ? 5.105 -0.913 -19.297 1 91.69 145 LEU B O 1
ATOM 3059 N N . ALA B 1 146 ? 4.598 1.177 -18.844 1 88.44 146 ALA B N 1
ATOM 3060 C CA . ALA B 1 146 ? 3.322 1.246 -19.562 1 88.44 146 ALA B CA 1
ATOM 3061 C C . ALA B 1 146 ? 3.215 2.535 -20.375 1 88.44 146 ALA B C 1
ATOM 3063 O O . ALA B 1 146 ? 3.33 3.633 -19.812 1 88.44 146 ALA B O 1
ATOM 3064 N N . ASP B 1 147 ? 3 2.467 -21.656 1 90.31 147 ASP B N 1
ATOM 3065 C CA . ASP B 1 147 ? 3.004 3.619 -22.562 1 90.31 147 ASP B CA 1
ATOM 3066 C C . ASP B 1 147 ? 4.254 4.473 -22.344 1 90.31 147 ASP B C 1
ATOM 3068 O O . ASP B 1 147 ? 4.16 5.691 -22.188 1 90.31 147 ASP B O 1
ATOM 3072 N N . SER B 1 148 ? 5.312 3.789 -22.109 1 90.62 148 SER B N 1
ATOM 3073 C CA . SER B 1 148 ? 6.648 4.363 -22.031 1 90.62 148 SER B CA 1
ATOM 3074 C C . SER B 1 148 ? 6.848 5.117 -20.719 1 90.62 148 SER B C 1
ATOM 3076 O O . SER B 1 148 ? 7.844 5.824 -20.547 1 90.62 148 SER B O 1
ATOM 3078 N N . GLN B 1 149 ? 5.871 4.973 -19.844 1 88.94 149 GLN B N 1
ATOM 3079 C CA . GLN B 1 149 ? 6.012 5.566 -18.516 1 88.94 149 GLN B CA 1
ATOM 3080 C C . GLN B 1 149 ? 6.445 4.52 -17.5 1 88.94 149 GLN B C 1
ATOM 3082 O O . GLN B 1 149 ? 5.867 3.434 -17.438 1 88.94 149 GLN B O 1
ATOM 3087 N N . PRO B 1 150 ? 7.469 4.859 -16.688 1 94.19 150 PRO B N 1
ATOM 3088 C CA . PRO B 1 150 ? 7.887 3.91 -15.656 1 94.19 150 PRO B CA 1
ATOM 3089 C C . PRO B 1 150 ? 6.797 3.645 -14.617 1 94.19 150 PRO B C 1
ATOM 3091 O O . PRO B 1 150 ? 6.184 4.586 -14.109 1 94.19 150 PRO B O 1
ATOM 3094 N N . MET B 1 151 ? 6.629 2.377 -14.359 1 92.25 151 MET B N 1
ATOM 3095 C CA . MET B 1 151 ? 5.551 1.992 -13.453 1 92.25 151 MET B CA 1
ATOM 3096 C C . MET B 1 151 ? 6.105 1.275 -12.227 1 92.25 151 MET B C 1
ATOM 3098 O O . MET B 1 151 ? 5.676 1.534 -11.102 1 92.25 151 MET B O 1
ATOM 3102 N N . ALA B 1 152 ? 7.074 0.472 -12.453 1 95.5 152 ALA B N 1
ATOM 3103 C CA . ALA B 1 152 ? 7.555 -0.361 -11.359 1 95.5 152 ALA B CA 1
ATOM 3104 C C . ALA B 1 152 ? 9 -0.8 -11.594 1 95.5 152 ALA B C 1
ATOM 3106 O O . ALA B 1 152 ? 9.461 -0.836 -12.734 1 95.5 152 ALA B O 1
ATOM 3107 N N . LEU B 1 153 ? 9.672 -0.992 -10.555 1 97.06 153 LEU B N 1
ATOM 3108 C CA . LEU B 1 153 ? 10.977 -1.646 -10.555 1 97.06 153 LEU B CA 1
ATOM 3109 C C . LEU B 1 153 ? 10.875 -3.047 -9.953 1 97.06 153 LEU B C 1
ATOM 3111 O O . LEU B 1 153 ? 10.477 -3.211 -8.797 1 97.06 153 LEU B O 1
ATOM 3115 N N . GLU B 1 154 ? 11.227 -4.039 -10.742 1 96.69 154 GLU B N 1
ATOM 3116 C CA . GLU B 1 154 ? 11.039 -5.43 -10.344 1 96.69 154 GLU B CA 1
ATOM 3117 C C . GLU B 1 154 ? 12.367 -6.176 -10.289 1 96.69 154 GLU B C 1
ATOM 3119 O O . GLU B 1 154 ? 13.203 -6.031 -11.18 1 96.69 154 GLU B O 1
ATOM 3124 N N . THR B 1 155 ? 12.594 -6.855 -9.203 1 97.44 155 THR B N 1
ATOM 3125 C CA . THR B 1 155 ? 13.695 -7.801 -9.07 1 97.44 155 THR B CA 1
ATOM 3126 C C . THR B 1 155 ? 13.172 -9.227 -8.906 1 97.44 155 THR B C 1
ATOM 3128 O O . THR B 1 155 ? 12.406 -9.508 -7.98 1 97.44 155 THR B O 1
ATOM 3131 N N . THR B 1 156 ? 13.586 -10.094 -9.789 1 97.31 156 THR B N 1
ATOM 3132 C CA . THR B 1 156 ? 13.148 -11.477 -9.766 1 97.31 156 THR B CA 1
ATOM 3133 C C . THR B 1 156 ? 14.336 -12.422 -9.594 1 97.31 156 THR B C 1
ATOM 3135 O O . THR B 1 156 ? 15.383 -12.219 -10.203 1 97.31 156 THR B O 1
ATOM 3138 N N . HIS B 1 157 ? 14.18 -13.398 -8.781 1 98.5 157 HIS B N 1
ATOM 3139 C CA . HIS B 1 157 ? 15.188 -14.43 -8.547 1 98.5 157 HIS B CA 1
ATOM 3140 C C . HIS B 1 157 ? 14.68 -15.805 -8.961 1 98.5 157 HIS B C 1
ATOM 3142 O O . HIS B 1 157 ? 13.602 -16.234 -8.531 1 98.5 157 HIS B O 1
ATOM 3148 N N . LEU B 1 158 ? 15.477 -16.484 -9.773 1 98.38 158 LEU B N 1
ATOM 3149 C CA . LEU B 1 158 ? 15.125 -17.797 -10.273 1 98.38 158 LEU B CA 1
ATOM 3150 C C . LEU B 1 158 ? 16.281 -18.781 -10.078 1 98.38 158 LEU B C 1
ATOM 3152 O O . LEU B 1 158 ? 17.438 -18.422 -10.281 1 98.38 158 LEU B O 1
ATOM 3156 N N . PRO B 1 159 ? 15.945 -20 -9.719 1 97.94 159 PRO B N 1
ATOM 3157 C CA . PRO B 1 159 ? 17.016 -20.984 -9.594 1 97.94 159 PRO B CA 1
ATOM 3158 C C . PRO B 1 159 ? 17.547 -21.453 -10.945 1 97.94 159 PRO B C 1
ATOM 3160 O O . PRO B 1 159 ? 16.812 -22.047 -11.742 1 97.94 159 PRO B O 1
ATOM 3163 N N . LEU B 1 160 ? 18.797 -21.328 -11.156 1 96.5 160 LEU B N 1
ATOM 3164 C CA . LEU B 1 160 ? 19.375 -21.625 -12.461 1 96.5 160 LEU B CA 1
ATOM 3165 C C . LEU B 1 160 ? 19.438 -23.125 -12.703 1 96.5 160 LEU B C 1
ATOM 3167 O O . LEU B 1 160 ? 19.375 -23.578 -13.852 1 96.5 160 LEU B O 1
ATOM 3171 N N . GLY B 1 161 ? 19.656 -23.844 -11.672 1 96 161 GLY B N 1
ATOM 3172 C CA . GLY B 1 161 ? 19.672 -25.281 -11.828 1 96 161 GLY B CA 1
ATOM 3173 C C . GLY B 1 161 ? 18.422 -25.828 -12.484 1 96 161 GLY B C 1
ATOM 3174 O O . GLY B 1 161 ? 18.484 -26.828 -13.203 1 96 161 GLY B O 1
ATOM 3175 N N . ARG B 1 162 ? 17.375 -25.188 -12.258 1 95.75 162 ARG B N 1
ATOM 3176 C CA . ARG B 1 162 ? 16.078 -25.609 -12.82 1 95.75 162 ARG B CA 1
ATOM 3177 C C . ARG B 1 162 ? 15.883 -25.016 -14.211 1 95.75 162 ARG B C 1
ATOM 3179 O O . ARG B 1 162 ? 15.156 -25.594 -15.031 1 95.75 162 ARG B O 1
ATOM 3186 N N . PHE B 1 163 ? 16.547 -23.906 -14.469 1 96.5 163 PHE B N 1
ATOM 3187 C CA . PHE B 1 163 ? 16.312 -23.203 -15.719 1 96.5 163 PHE B CA 1
ATOM 3188 C C . PHE B 1 163 ? 17.641 -22.922 -16.438 1 96.5 163 PHE B C 1
ATOM 3190 O O . PHE B 1 163 ? 18 -21.781 -16.672 1 96.5 163 PHE B O 1
ATOM 3197 N N . ARG B 1 164 ? 18.219 -23.938 -16.875 1 92.75 164 ARG B N 1
ATOM 3198 C CA . ARG B 1 164 ? 19.516 -23.828 -17.547 1 92.75 164 ARG B CA 1
ATOM 3199 C C . ARG B 1 164 ? 19.406 -23 -18.812 1 92.75 164 ARG B C 1
ATOM 3201 O O . ARG B 1 164 ? 18.516 -23.219 -19.641 1 92.75 164 ARG B O 1
ATOM 3208 N N . GLY B 1 165 ? 20.25 -22.016 -19 1 92.25 165 GLY B N 1
ATOM 3209 C CA . GLY B 1 165 ? 20.266 -21.203 -20.203 1 92.25 165 GLY B CA 1
ATOM 3210 C C . GLY B 1 165 ? 19.25 -20.078 -20.188 1 92.25 165 GLY B C 1
ATOM 3211 O O . GLY B 1 165 ? 19.078 -19.375 -21.172 1 92.25 165 GLY B O 1
ATOM 3212 N N . LEU B 1 166 ? 18.578 -19.859 -19.125 1 94.56 166 LEU B N 1
ATOM 3213 C CA . LEU B 1 166 ? 17.484 -18.891 -19.016 1 94.56 166 LEU B CA 1
ATOM 3214 C C . LEU B 1 166 ? 17.969 -17.484 -19.391 1 94.56 166 LEU B C 1
ATOM 3216 O O . LEU B 1 166 ? 17.234 -16.719 -20.016 1 94.56 166 LEU B O 1
ATOM 3220 N N . ARG B 1 167 ? 19.156 -17.172 -19.047 1 93.88 167 ARG B N 1
ATOM 3221 C CA . ARG B 1 167 ? 19.719 -15.844 -19.297 1 93.88 167 ARG B CA 1
ATOM 3222 C C . ARG B 1 167 ? 19.594 -15.469 -20.781 1 93.88 167 ARG B C 1
ATOM 3224 O O . ARG B 1 167 ? 19.203 -14.352 -21.109 1 93.88 167 ARG B O 1
ATOM 3231 N N . LYS B 1 168 ? 19.875 -16.328 -21.656 1 91.31 168 LYS B N 1
ATOM 3232 C CA . LYS B 1 168 ? 19.828 -16.094 -23.094 1 91.31 168 LYS B CA 1
ATOM 3233 C C . LYS B 1 168 ? 18.406 -15.812 -23.562 1 91.31 168 LYS B C 1
ATOM 3235 O O . LYS B 1 168 ? 18.203 -14.992 -24.469 1 91.31 168 LYS B O 1
ATOM 3240 N N . HIS B 1 169 ? 17.5 -16.453 -22.938 1 90.81 169 HIS B N 1
ATOM 3241 C CA . HIS B 1 169 ? 16.125 -16.359 -23.391 1 90.81 169 HIS B CA 1
ATOM 3242 C C . HIS B 1 169 ? 15.477 -15.062 -22.906 1 90.81 169 HIS B C 1
ATOM 3244 O O . HIS B 1 169 ? 14.555 -14.547 -23.531 1 90.81 169 HIS B O 1
ATOM 3250 N N . VAL B 1 170 ? 15.969 -14.508 -21.797 1 89.38 170 VAL B N 1
ATOM 3251 C CA . VAL B 1 170 ? 15.266 -13.375 -21.203 1 89.38 170 VAL B CA 1
ATOM 3252 C C . VAL B 1 170 ? 16.031 -12.086 -21.516 1 89.38 170 VAL B C 1
ATOM 3254 O O . VAL B 1 170 ? 15.508 -10.984 -21.297 1 89.38 170 VAL B O 1
ATOM 3257 N N . SER B 1 171 ? 17.219 -12.156 -22.047 1 84.44 171 SER B N 1
ATOM 3258 C CA . SER B 1 171 ? 18.062 -10.992 -22.328 1 84.44 171 SER B CA 1
ATOM 3259 C C . SER B 1 171 ? 17.469 -10.141 -23.453 1 84.44 171 SER B C 1
ATOM 3261 O O . SER B 1 171 ? 17.734 -8.938 -23.531 1 84.44 171 SER B O 1
ATOM 3263 N N . ALA B 1 172 ? 16.75 -10.75 -24.312 1 74.25 172 ALA B N 1
ATOM 3264 C CA . ALA B 1 172 ? 16.188 -10.039 -25.453 1 74.25 172 ALA B CA 1
ATOM 3265 C C . ALA B 1 172 ? 14.969 -9.227 -25.031 1 74.25 172 ALA B C 1
ATOM 3267 O O . ALA B 1 172 ? 14.43 -8.453 -25.828 1 74.25 172 ALA B O 1
ATOM 3268 N N . GLY B 1 173 ? 14.719 -9.391 -23.922 1 73.88 173 GLY B N 1
ATOM 3269 C CA . GLY B 1 173 ? 13.5 -8.703 -23.516 1 73.88 173 GLY B CA 1
ATOM 3270 C C . GLY B 1 173 ? 12.258 -9.562 -23.672 1 73.88 173 GLY B C 1
ATOM 3271 O O . GLY B 1 173 ? 12.344 -10.711 -24.094 1 73.88 173 GLY B O 1
ATOM 3272 N N . GLY B 1 174 ? 11.164 -9.453 -23 1 75.38 174 GLY B N 1
ATOM 3273 C CA . GLY B 1 174 ? 9.914 -10.188 -23.125 1 75.38 174 GLY B CA 1
ATOM 3274 C C . GLY B 1 174 ? 9.344 -10.609 -21.781 1 75.38 174 GLY B C 1
ATOM 3275 O O . GLY B 1 174 ? 9.844 -10.211 -20.734 1 75.38 174 GLY B O 1
ATOM 3276 N N . SER B 1 175 ? 8.328 -11.453 -22.031 1 84.62 175 SER B N 1
ATOM 3277 C CA . SER B 1 175 ? 7.598 -11.953 -20.859 1 84.62 175 SER B CA 1
ATOM 3278 C C . SER B 1 175 ? 8.312 -13.141 -20.234 1 84.62 175 SER B C 1
ATOM 3280 O O . SER B 1 175 ? 8.5 -14.172 -20.875 1 84.62 175 SER B O 1
ATOM 3282 N N . LEU B 1 176 ? 8.812 -12.969 -19.031 1 91.06 176 LEU B N 1
ATOM 3283 C CA . LEU B 1 176 ? 9.438 -14.055 -18.297 1 91.06 176 LEU B CA 1
ATOM 3284 C C . LEU B 1 176 ? 8.523 -15.281 -18.234 1 91.06 176 LEU B C 1
ATOM 3286 O O . LEU B 1 176 ? 8.969 -16.406 -18.469 1 91.06 176 LEU B O 1
ATOM 3290 N N . TYR B 1 177 ? 7.289 -15.094 -18.016 1 90.25 177 TYR B N 1
ATOM 3291 C CA . TYR B 1 177 ? 6.355 -16.203 -17.844 1 90.25 177 TYR B CA 1
ATOM 3292 C C . TYR B 1 177 ? 6.148 -16.953 -19.156 1 90.25 177 TYR B C 1
ATOM 3294 O O . TYR B 1 177 ? 5.992 -18.172 -19.172 1 90.25 177 TYR B O 1
ATOM 3302 N N . ALA B 1 178 ? 6.168 -16.188 -20.25 1 89.25 178 ALA B N 1
ATOM 3303 C CA . ALA B 1 178 ? 6.09 -16.844 -21.547 1 89.25 178 ALA B CA 1
ATOM 3304 C C . ALA B 1 178 ? 7.312 -17.734 -21.797 1 89.25 178 ALA B C 1
ATOM 3306 O O . ALA B 1 178 ? 7.184 -18.859 -22.266 1 89.25 178 ALA B O 1
ATOM 3307 N N . VAL B 1 179 ? 8.453 -17.234 -21.516 1 92.19 179 VAL B N 1
ATOM 3308 C CA . VAL B 1 179 ? 9.688 -17.984 -21.688 1 92.19 179 VAL B CA 1
ATOM 3309 C C . VAL B 1 179 ? 9.656 -19.25 -20.828 1 92.19 179 VAL B C 1
ATOM 3311 O O . VAL B 1 179 ? 9.992 -20.344 -21.297 1 92.19 179 VAL B O 1
ATOM 3314 N N . LEU B 1 180 ? 9.258 -19.094 -19.562 1 94.5 180 LEU B N 1
ATOM 3315 C CA . LEU B 1 180 ? 9.211 -20.234 -18.656 1 94.5 180 LEU B CA 1
ATOM 3316 C C . LEU B 1 180 ? 8.25 -21.312 -19.172 1 94.5 180 LEU B C 1
ATOM 3318 O O . LEU B 1 180 ? 8.562 -22.5 -19.125 1 94.5 180 LEU B O 1
ATOM 3322 N N . ARG B 1 181 ? 7.176 -20.859 -19.703 1 93.12 181 ARG B N 1
ATOM 3323 C CA . ARG B 1 181 ? 6.188 -21.797 -20.234 1 93.12 181 ARG B CA 1
ATOM 3324 C C . ARG B 1 181 ? 6.688 -22.453 -21.516 1 93.12 181 ARG B C 1
ATOM 3326 O O . ARG B 1 181 ? 6.664 -23.672 -21.641 1 93.12 181 ARG B O 1
ATOM 3333 N N . GLU B 1 182 ? 7.223 -21.75 -22.422 1 93.12 182 GLU B N 1
ATOM 3334 C CA . GLU B 1 182 ? 7.547 -22.203 -23.766 1 93.12 182 GLU B CA 1
ATOM 3335 C C . GLU B 1 182 ? 8.836 -23.016 -23.781 1 93.12 182 GLU B C 1
ATOM 3337 O O . GLU B 1 182 ? 8.945 -24 -24.5 1 93.12 182 GLU B O 1
ATOM 3342 N N . HIS B 1 183 ? 9.797 -22.609 -23.016 1 94.31 183 HIS B N 1
ATOM 3343 C CA . HIS B 1 183 ? 11.117 -23.234 -23.125 1 94.31 183 HIS B CA 1
ATOM 3344 C C . HIS B 1 183 ? 11.344 -24.234 -22 1 94.31 183 HIS B C 1
ATOM 3346 O O . HIS B 1 183 ? 12.164 -25.156 -22.141 1 94.31 183 HIS B O 1
ATOM 3352 N N . TYR B 1 184 ? 10.586 -24.109 -20.938 1 96.25 184 TYR B N 1
ATOM 3353 C CA . TYR B 1 184 ? 10.875 -24.984 -19.812 1 96.25 184 TYR B CA 1
ATOM 3354 C C . TYR B 1 184 ? 9.625 -25.766 -19.375 1 96.25 184 TYR B C 1
ATOM 3356 O O . TYR B 1 184 ? 9.68 -26.578 -18.453 1 96.25 184 TYR B O 1
ATOM 3364 N N . GLY B 1 185 ? 8.477 -25.422 -19.984 1 95.69 185 GLY B N 1
ATOM 3365 C CA . GLY B 1 185 ? 7.246 -26.141 -19.688 1 95.69 185 GLY B CA 1
ATOM 3366 C C . GLY B 1 185 ? 6.684 -25.828 -18.312 1 95.69 185 GLY B C 1
ATOM 3367 O O . GLY B 1 185 ? 5.949 -26.641 -17.75 1 95.69 185 GLY B O 1
ATOM 3368 N N . VAL B 1 186 ? 6.984 -24.75 -17.766 1 95.56 186 VAL B N 1
ATOM 3369 C CA . VAL B 1 186 ? 6.543 -24.406 -16.406 1 95.56 186 VAL B CA 1
ATOM 3370 C C . VAL B 1 186 ? 5.113 -23.859 -16.469 1 95.56 186 VAL B C 1
ATOM 3372 O O . VAL B 1 186 ? 4.812 -22.953 -17.234 1 95.56 186 VAL B O 1
ATOM 3375 N N . GLU B 1 187 ? 4.277 -24.5 -15.719 1 93.81 187 GLU B N 1
ATOM 3376 C CA . GLU B 1 187 ? 2.934 -23.984 -15.461 1 93.81 187 GLU B CA 1
ATOM 3377 C C . GLU B 1 187 ? 2.779 -23.531 -14.016 1 93.81 187 GLU B C 1
ATOM 3379 O O . GLU B 1 187 ? 2.84 -24.344 -13.094 1 93.81 187 GLU B O 1
ATOM 3384 N N . LEU B 1 188 ? 2.539 -22.234 -13.875 1 94.38 188 LEU B N 1
ATOM 3385 C CA . LEU B 1 188 ? 2.393 -21.719 -12.523 1 94.38 188 LEU B CA 1
ATOM 3386 C C . LEU B 1 188 ? 1.08 -22.172 -11.898 1 94.38 188 LEU B C 1
ATOM 3388 O O . LEU B 1 188 ? 0.027 -22.109 -12.539 1 94.38 188 LEU B O 1
ATOM 3392 N N . GLU B 1 189 ? 1.132 -22.656 -10.711 1 96.25 189 GLU B N 1
ATOM 3393 C CA . GLU B 1 189 ? -0.034 -23.156 -9.984 1 96.25 189 GLU B CA 1
ATOM 3394 C C . GLU B 1 189 ? -0.575 -22.109 -9.023 1 96.25 189 GLU B C 1
ATOM 3396 O O . GLU B 1 189 ? -1.789 -21.906 -8.922 1 96.25 189 GLU B O 1
ATOM 3401 N N . ARG B 1 190 ? 0.271 -21.516 -8.266 1 96.56 190 ARG B N 1
ATOM 3402 C CA . ARG B 1 190 ? -0.129 -20.547 -7.258 1 96.56 190 ARG B CA 1
ATOM 3403 C C . ARG B 1 190 ? 1.036 -19.641 -6.883 1 96.56 190 ARG B C 1
ATOM 3405 O O . ARG B 1 190 ? 2.193 -19.953 -7.156 1 96.56 190 ARG B O 1
ATOM 3412 N N . ALA B 1 191 ? 0.712 -18.562 -6.297 1 97.44 191 ALA B N 1
ATOM 3413 C CA . ALA B 1 191 ? 1.723 -17.672 -5.727 1 97.44 191 ALA B CA 1
ATOM 3414 C C . ALA B 1 191 ? 1.228 -17.047 -4.426 1 97.44 191 ALA B C 1
ATOM 3416 O O . ALA B 1 191 ? 0.033 -16.781 -4.27 1 97.44 191 ALA B O 1
ATOM 3417 N N . GLU B 1 192 ? 2.117 -16.922 -3.498 1 97.25 192 GLU B N 1
ATOM 3418 C CA . GLU B 1 192 ? 1.875 -16.109 -2.316 1 97.25 192 GLU B CA 1
ATOM 3419 C C . GLU B 1 192 ? 2.377 -14.68 -2.523 1 97.25 192 GLU B C 1
ATOM 3421 O O . GLU B 1 192 ? 3.555 -14.469 -2.822 1 97.25 192 GLU B O 1
ATOM 3426 N N . GLU B 1 193 ? 1.48 -13.742 -2.408 1 97.25 193 GLU B N 1
ATOM 3427 C CA . GLU B 1 193 ? 1.818 -12.336 -2.633 1 97.25 193 GLU B CA 1
ATOM 3428 C C . GLU B 1 193 ? 1.636 -11.516 -1.359 1 97.25 193 GLU B C 1
ATOM 3430 O O . GLU B 1 193 ? 0.619 -11.641 -0.674 1 97.25 193 GLU B O 1
ATOM 3435 N N . THR B 1 194 ? 2.67 -10.773 -1.038 1 97.62 194 THR B N 1
ATOM 3436 C CA . THR B 1 194 ? 2.629 -9.836 0.08 1 97.62 194 THR B CA 1
ATOM 3437 C C . THR B 1 194 ? 2.619 -8.398 -0.421 1 97.62 194 THR B C 1
ATOM 3439 O O . THR B 1 194 ? 3.35 -8.055 -1.353 1 97.62 194 THR B O 1
ATOM 3442 N N . ILE B 1 195 ? 1.782 -7.555 0.158 1 97.62 195 ILE B N 1
ATOM 3443 C CA . ILE B 1 195 ? 1.673 -6.141 -0.175 1 97.62 195 ILE B CA 1
ATOM 3444 C C . ILE B 1 195 ? 2.01 -5.293 1.051 1 97.62 195 ILE B C 1
ATOM 3446 O O . ILE B 1 195 ? 1.423 -5.477 2.121 1 97.62 195 ILE B O 1
ATOM 3450 N N . GLU B 1 196 ? 2.904 -4.398 0.937 1 97.06 196 GLU B N 1
ATOM 3451 C CA . GLU B 1 196 ? 3.275 -3.516 2.041 1 97.06 196 GLU B CA 1
ATOM 3452 C C . GLU B 1 196 ? 3.664 -2.131 1.534 1 97.06 196 GLU B C 1
ATOM 3454 O O . GLU B 1 196 ? 3.777 -1.915 0.326 1 97.06 196 GLU B O 1
ATOM 3459 N N . THR B 1 197 ? 3.799 -1.204 2.506 1 95.75 197 THR B N 1
ATOM 3460 C CA . THR B 1 197 ? 4.25 0.138 2.158 1 95.75 197 THR B CA 1
ATOM 3461 C C . THR B 1 197 ? 5.773 0.2 2.105 1 95.75 197 THR B C 1
ATOM 3463 O O . THR B 1 197 ? 6.453 -0.534 2.824 1 95.75 197 THR B O 1
ATOM 3466 N N . ALA B 1 198 ? 6.238 1.036 1.273 1 94.94 198 ALA B N 1
ATOM 3467 C CA . ALA B 1 198 ? 7.656 1.377 1.176 1 94.94 198 ALA B CA 1
ATOM 3468 C C . ALA B 1 198 ? 7.844 2.83 0.753 1 94.94 198 ALA B C 1
ATOM 3470 O O . ALA B 1 198 ? 6.875 3.516 0.416 1 94.94 198 ALA B O 1
ATOM 3471 N N . LEU B 1 199 ? 9.094 3.264 0.902 1 94.06 199 LEU B N 1
ATOM 3472 C CA . LEU B 1 199 ? 9.453 4.586 0.398 1 94.06 199 LEU B CA 1
ATOM 3473 C C . LEU B 1 199 ? 10.461 4.477 -0.74 1 94.06 199 LEU B C 1
ATOM 3475 O O . LEU B 1 199 ? 11.367 3.639 -0.694 1 94.06 199 LEU B O 1
ATOM 3479 N N . ALA B 1 200 ? 10.281 5.348 -1.688 1 93.25 200 ALA B N 1
ATOM 3480 C CA . ALA B 1 200 ? 11.25 5.383 -2.779 1 93.25 200 ALA B CA 1
ATOM 3481 C C . ALA B 1 200 ? 12.625 5.824 -2.279 1 93.25 200 ALA B C 1
ATOM 3483 O O . ALA B 1 200 ? 12.781 6.938 -1.771 1 93.25 200 ALA B O 1
ATOM 3484 N N . GLY B 1 201 ? 13.609 4.945 -2.459 1 91.25 201 GLY B N 1
ATOM 3485 C CA . GLY B 1 201 ? 14.992 5.383 -2.303 1 91.25 201 GLY B CA 1
ATOM 3486 C C . GLY B 1 201 ? 15.508 6.164 -3.496 1 91.25 201 GLY B C 1
ATOM 3487 O O . GLY B 1 201 ? 14.797 6.336 -4.488 1 91.25 201 GLY B O 1
ATOM 3488 N N . PRO B 1 202 ? 16.719 6.652 -3.33 1 91.31 202 PRO B N 1
ATOM 3489 C CA . PRO B 1 202 ? 17.25 7.477 -4.414 1 91.31 202 PRO B CA 1
ATOM 3490 C C . PRO B 1 202 ? 17.266 6.75 -5.758 1 91.31 202 PRO B C 1
ATOM 3492 O O . PRO B 1 202 ? 16.891 7.332 -6.781 1 91.31 202 PRO B O 1
ATOM 3495 N N . HIS B 1 203 ? 17.656 5.5 -5.727 1 91.75 203 HIS B N 1
ATOM 3496 C CA . HIS B 1 203 ? 17.719 4.734 -6.965 1 91.75 203 HIS B CA 1
ATOM 3497 C C . HIS B 1 203 ? 16.328 4.512 -7.543 1 91.75 203 HIS B C 1
ATOM 3499 O O . HIS B 1 203 ? 16.094 4.746 -8.734 1 91.75 203 HIS B O 1
ATOM 3505 N N . GLU B 1 204 ? 15.383 4.082 -6.723 1 94 204 GLU B N 1
ATOM 3506 C CA . GLU B 1 204 ? 14.008 3.885 -7.164 1 94 204 GLU B CA 1
ATOM 3507 C C . GLU B 1 204 ? 13.406 5.184 -7.688 1 94 204 GLU B C 1
ATOM 3509 O O . GLU B 1 204 ? 12.758 5.195 -8.742 1 94 204 GLU B O 1
ATOM 3514 N N . ALA B 1 205 ? 13.617 6.242 -6.926 1 93.12 205 ALA B N 1
ATOM 3515 C CA . ALA B 1 205 ? 13.086 7.547 -7.301 1 93.12 205 ALA B CA 1
ATOM 3516 C C . ALA B 1 205 ? 13.57 7.961 -8.688 1 93.12 205 ALA B C 1
ATOM 3518 O O . ALA B 1 205 ? 12.781 8.414 -9.523 1 93.12 205 ALA B O 1
ATOM 3519 N N . GLU B 1 206 ? 14.797 7.777 -8.898 1 93.06 206 GLU B N 1
ATOM 3520 C CA . GLU B 1 206 ? 15.398 8.141 -10.18 1 93.06 206 GLU B CA 1
ATOM 3521 C C . GLU B 1 206 ? 14.812 7.309 -11.312 1 93.06 206 GLU B C 1
ATOM 3523 O O . GLU B 1 206 ? 14.375 7.855 -12.328 1 93.06 206 GLU B O 1
ATOM 3528 N N . MET B 1 207 ? 14.75 6.047 -11.148 1 94.75 207 MET B N 1
ATOM 3529 C CA . MET B 1 207 ? 14.312 5.125 -12.188 1 94.75 207 MET B CA 1
ATOM 3530 C C . MET B 1 207 ? 12.828 5.316 -12.492 1 94.75 207 MET B C 1
ATOM 3532 O O . MET B 1 207 ? 12.398 5.172 -13.633 1 94.75 207 MET B O 1
ATOM 3536 N N . LEU B 1 208 ? 12.055 5.676 -11.492 1 94.69 208 LEU B N 1
ATOM 3537 C CA . LEU B 1 208 ? 10.602 5.719 -11.641 1 94.69 208 LEU B CA 1
ATOM 3538 C C . LEU B 1 208 ? 10.125 7.148 -11.875 1 94.69 208 LEU B C 1
ATOM 3540 O O . LEU B 1 208 ? 8.93 7.383 -12.047 1 94.69 208 LEU B O 1
ATOM 3544 N N . GLY B 1 209 ? 11.047 8.047 -11.883 1 89.44 209 GLY B N 1
ATOM 3545 C CA . GLY B 1 209 ? 10.664 9.438 -12.07 1 89.44 209 GLY B CA 1
ATOM 3546 C C . GLY B 1 209 ? 9.828 9.977 -10.93 1 89.44 209 GLY B C 1
ATOM 3547 O O . GLY B 1 209 ? 8.805 10.633 -11.156 1 89.44 209 GLY B O 1
ATOM 3548 N N . ALA B 1 210 ? 10.18 9.617 -9.773 1 88.69 210 ALA B N 1
ATOM 3549 C CA . ALA B 1 210 ? 9.477 10.055 -8.562 1 88.69 210 ALA B CA 1
ATOM 3550 C C . ALA B 1 210 ? 10.422 10.797 -7.621 1 88.69 210 ALA B C 1
ATOM 3552 O O . ALA B 1 210 ? 11.625 10.891 -7.879 1 88.69 210 ALA B O 1
ATOM 3553 N N . ASP B 1 211 ? 9.859 11.359 -6.574 1 86.19 211 ASP B N 1
ATOM 3554 C CA . ASP B 1 211 ? 10.672 11.984 -5.539 1 86.19 211 ASP B CA 1
ATOM 3555 C C . ASP B 1 211 ? 11.164 10.953 -4.527 1 86.19 211 ASP B C 1
ATOM 3557 O O . ASP B 1 211 ? 10.453 10 -4.203 1 86.19 211 ASP B O 1
ATOM 3561 N N . VAL B 1 212 ? 12.367 11.242 -4.031 1 89.19 212 VAL B N 1
ATOM 3562 C CA . VAL B 1 212 ? 12.859 10.422 -2.926 1 89.19 212 VAL B CA 1
ATOM 3563 C C . VAL B 1 212 ? 11.891 10.516 -1.746 1 89.19 212 VAL B C 1
ATOM 3565 O O . VAL B 1 212 ? 11.406 11.594 -1.415 1 89.19 212 VAL B O 1
ATOM 3568 N N . GLY B 1 213 ? 11.516 9.383 -1.219 1 89.69 213 GLY B N 1
ATOM 3569 C CA . GLY B 1 213 ? 10.617 9.359 -0.079 1 89.69 213 GLY B CA 1
ATOM 3570 C C . GLY B 1 213 ? 9.156 9.18 -0.472 1 89.69 213 GLY B C 1
ATOM 3571 O O . GLY B 1 213 ? 8.289 9.031 0.39 1 89.69 213 GLY B O 1
ATOM 3572 N N . MET B 1 214 ? 8.867 9.172 -1.732 1 91.12 214 MET B N 1
ATOM 3573 C CA . MET B 1 214 ? 7.496 8.961 -2.189 1 91.12 214 MET B CA 1
ATOM 3574 C C . MET B 1 214 ? 6.969 7.613 -1.707 1 91.12 214 MET B C 1
ATOM 3576 O O . MET B 1 214 ? 7.672 6.605 -1.777 1 91.12 214 MET B O 1
ATOM 3580 N N . PRO B 1 215 ? 5.754 7.637 -1.162 1 94.12 215 PRO B N 1
ATOM 3581 C CA . PRO B 1 215 ? 5.152 6.355 -0.793 1 94.12 215 PRO B CA 1
ATOM 3582 C C . PRO B 1 215 ? 4.988 5.414 -1.985 1 94.12 215 PRO B C 1
ATOM 3584 O O . PRO B 1 215 ? 4.57 5.848 -3.064 1 94.12 215 PRO B O 1
ATOM 3587 N N . MET B 1 216 ? 5.391 4.18 -1.729 1 96.5 216 MET B N 1
ATOM 3588 C CA . MET B 1 216 ? 5.324 3.133 -2.744 1 96.5 216 MET B CA 1
ATOM 3589 C C . MET B 1 216 ? 4.594 1.904 -2.209 1 96.5 216 MET B C 1
ATOM 3591 O O . MET B 1 216 ? 4.379 1.78 -1.003 1 96.5 216 MET B O 1
ATOM 3595 N N . LEU B 1 217 ? 4.172 1.091 -3.146 1 97.31 217 LEU B N 1
ATOM 3596 C CA . LEU B 1 217 ? 3.697 -0.246 -2.807 1 97.31 217 LEU B CA 1
ATOM 3597 C C . LEU B 1 217 ? 4.758 -1.296 -3.129 1 97.31 217 LEU B C 1
ATOM 3599 O O . LEU B 1 217 ? 5.27 -1.343 -4.25 1 97.31 217 LEU B O 1
ATOM 3603 N N . LEU B 1 218 ? 5.098 -1.973 -2.102 1 97.62 218 LEU B N 1
ATOM 3604 C CA . LEU B 1 218 ? 6.051 -3.064 -2.266 1 97.62 218 LEU B CA 1
ATOM 3605 C C . LEU B 1 218 ? 5.336 -4.406 -2.328 1 97.62 218 LEU B C 1
ATOM 3607 O O . LEU B 1 218 ? 4.641 -4.789 -1.383 1 97.62 218 LEU B O 1
ATOM 3611 N N . LEU B 1 219 ? 5.504 -5.121 -3.443 1 97.31 219 LEU B N 1
ATOM 3612 C CA . LEU B 1 219 ? 4.953 -6.461 -3.615 1 97.31 219 LEU B CA 1
ATOM 3613 C C . LEU B 1 219 ? 6.059 -7.508 -3.611 1 97.31 219 LEU B C 1
ATOM 3615 O O . LEU B 1 219 ? 7.098 -7.324 -4.25 1 97.31 219 LEU B O 1
ATOM 3619 N N . SER B 1 220 ? 5.906 -8.508 -2.809 1 97.81 220 SER B N 1
ATOM 3620 C CA . SER B 1 220 ? 6.754 -9.695 -2.832 1 97.81 220 SER B CA 1
ATOM 3621 C C . SER B 1 220 ? 5.965 -10.93 -3.248 1 97.81 220 SER B C 1
ATOM 3623 O O . SER B 1 220 ? 4.945 -11.258 -2.637 1 97.81 220 SER B O 1
ATOM 3625 N N . ARG B 1 221 ? 6.473 -11.586 -4.227 1 97.44 221 ARG B N 1
ATOM 3626 C CA . ARG B 1 221 ? 5.734 -12.711 -4.785 1 97.44 221 ARG B CA 1
ATOM 3627 C C . ARG B 1 221 ? 6.578 -13.984 -4.758 1 97.44 221 ARG B C 1
ATOM 3629 O O . ARG B 1 221 ? 7.73 -13.977 -5.195 1 97.44 221 ARG B O 1
ATOM 3636 N N . HIS B 1 222 ? 6.082 -14.984 -4.156 1 98.31 222 HIS B N 1
ATOM 3637 C CA . HIS B 1 222 ? 6.637 -16.328 -4.145 1 98.31 222 HIS B CA 1
ATOM 3638 C C . HIS B 1 222 ? 5.777 -17.281 -4.961 1 98.31 222 HIS B C 1
ATOM 3640 O O . HIS B 1 222 ? 4.672 -17.641 -4.547 1 98.31 222 HIS B O 1
ATOM 3646 N N . SER B 1 223 ? 6.32 -17.719 -6.113 1 97.81 223 SER B N 1
ATOM 3647 C CA . SER B 1 223 ? 5.5 -18.469 -7.066 1 97.81 223 SER B CA 1
ATOM 3648 C C . SER B 1 223 ? 5.898 -19.938 -7.105 1 97.81 223 SER B C 1
ATOM 3650 O O . SER B 1 223 ? 7.082 -20.266 -7.004 1 97.81 223 SER B O 1
ATOM 3652 N N . PHE B 1 224 ? 4.906 -20.766 -7.387 1 98.06 224 PHE B N 1
ATOM 3653 C CA . PHE B 1 224 ? 5.098 -22.203 -7.43 1 98.06 224 PHE B CA 1
ATOM 3654 C C . PHE B 1 224 ? 4.496 -22.797 -8.695 1 98.06 224 PHE B C 1
ATOM 3656 O O . PHE B 1 224 ? 3.439 -22.344 -9.156 1 98.06 224 PHE B O 1
ATOM 3663 N N . ALA B 1 225 ? 5.199 -23.844 -9.164 1 97.31 225 ALA B N 1
ATOM 3664 C CA . ALA B 1 225 ? 4.699 -24.547 -10.336 1 97.31 225 ALA B CA 1
ATOM 3665 C C . ALA B 1 225 ? 3.789 -25.703 -9.922 1 97.31 225 ALA B C 1
ATOM 3667 O O . ALA B 1 225 ? 3.613 -25.969 -8.734 1 97.31 225 ALA B O 1
ATOM 3668 N N . THR B 1 226 ? 3.205 -26.312 -10.945 1 96 226 THR B N 1
ATOM 3669 C CA . THR B 1 226 ? 2.271 -27.406 -10.719 1 96 226 THR B CA 1
ATOM 3670 C C . THR B 1 226 ? 2.982 -28.594 -10.078 1 96 226 THR B C 1
ATOM 3672 O O . THR B 1 226 ? 2.344 -29.438 -9.461 1 96 226 THR B O 1
ATOM 3675 N N . ASP B 1 227 ? 4.258 -28.672 -10.172 1 95.19 227 ASP B N 1
ATOM 3676 C CA . ASP B 1 227 ? 5.012 -29.766 -9.547 1 95.19 227 ASP B CA 1
ATOM 3677 C C . ASP B 1 227 ? 5.293 -29.469 -8.078 1 95.19 227 ASP B C 1
ATOM 3679 O O . ASP B 1 227 ? 5.969 -30.234 -7.398 1 95.19 227 ASP B O 1
ATOM 3683 N N . GLY B 1 228 ? 4.855 -28.328 -7.609 1 95.38 228 GLY B N 1
ATOM 3684 C CA . GLY B 1 228 ? 4.977 -27.953 -6.207 1 95.38 228 GLY B CA 1
ATOM 3685 C C . GLY B 1 228 ? 6.285 -27.266 -5.883 1 95.38 228 GLY B C 1
ATOM 3686 O O . GLY B 1 228 ? 6.492 -26.812 -4.754 1 95.38 228 GLY B O 1
ATOM 3687 N N . LYS B 1 229 ? 7.102 -27.156 -6.836 1 97 229 LYS B N 1
ATOM 3688 C CA . LYS B 1 229 ? 8.414 -26.562 -6.602 1 97 229 LYS B CA 1
ATOM 3689 C C . LYS B 1 229 ? 8.375 -25.047 -6.848 1 97 229 LYS B C 1
ATOM 3691 O O . LYS B 1 229 ? 7.66 -24.578 -7.734 1 97 229 LYS B O 1
ATOM 3696 N N . PRO B 1 230 ? 9.227 -24.312 -6.07 1 98 230 PRO B N 1
ATOM 3697 C CA . PRO B 1 230 ? 9.297 -22.875 -6.309 1 98 230 PRO B CA 1
ATOM 3698 C C . PRO B 1 230 ? 9.859 -22.531 -7.688 1 98 230 PRO B C 1
ATOM 3700 O O . PRO B 1 230 ? 10.773 -23.203 -8.172 1 98 230 PRO B O 1
ATOM 3703 N N . VAL B 1 231 ? 9.258 -21.578 -8.281 1 97.88 231 VAL B N 1
ATOM 3704 C CA . VAL B 1 231 ? 9.695 -21.141 -9.602 1 97.88 231 VAL B CA 1
ATOM 3705 C C . VAL B 1 231 ? 10.5 -19.844 -9.469 1 97.88 231 VAL B C 1
ATOM 3707 O O . VAL B 1 231 ? 11.562 -19.703 -10.086 1 97.88 231 VAL B O 1
ATOM 3710 N N . GLU B 1 232 ? 9.969 -18.906 -8.68 1 97.88 232 GLU B N 1
ATOM 3711 C CA . GLU B 1 232 ? 10.602 -17.609 -8.547 1 97.88 232 GLU B CA 1
ATOM 3712 C C . GLU B 1 232 ? 10.25 -16.953 -7.211 1 97.88 232 GLU B C 1
ATOM 3714 O O . GLU B 1 232 ? 9.258 -17.328 -6.574 1 97.88 232 GLU B O 1
ATOM 3719 N N . PHE B 1 233 ? 11.133 -16.109 -6.766 1 98.38 233 PHE B N 1
ATOM 3720 C CA . PHE B 1 233 ? 10.828 -15.086 -5.777 1 98.38 233 PHE B CA 1
ATOM 3721 C C . PHE B 1 233 ? 11.062 -13.695 -6.359 1 98.38 233 PHE B C 1
ATOM 3723 O O . PHE B 1 233 ? 12.164 -13.383 -6.812 1 98.38 233 PHE B O 1
ATOM 3730 N N . ALA B 1 234 ? 9.992 -12.922 -6.383 1 97.38 234 ALA B N 1
ATOM 3731 C CA . ALA B 1 234 ? 10.062 -11.609 -7.016 1 97.38 234 ALA B CA 1
ATOM 3732 C C . ALA B 1 234 ? 9.625 -10.508 -6.051 1 97.38 234 ALA B C 1
ATOM 3734 O O . ALA B 1 234 ? 8.766 -10.727 -5.195 1 97.38 234 ALA B O 1
ATOM 3735 N N . ARG B 1 235 ? 10.25 -9.367 -6.172 1 97.31 235 ARG B N 1
ATOM 3736 C CA . ARG B 1 235 ? 9.859 -8.148 -5.473 1 97.31 235 ARG B CA 1
ATOM 3737 C C . ARG B 1 235 ? 9.68 -6.988 -6.453 1 97.31 235 ARG B C 1
ATOM 3739 O O . ARG B 1 235 ? 10.508 -6.797 -7.352 1 97.31 235 ARG B O 1
ATOM 3746 N N . ALA B 1 236 ? 8.625 -6.332 -6.289 1 96.81 236 ALA B N 1
ATOM 3747 C CA . ALA B 1 236 ? 8.344 -5.199 -7.168 1 96.81 236 ALA B CA 1
ATOM 3748 C C . ALA B 1 236 ? 7.906 -3.977 -6.363 1 96.81 236 ALA B C 1
ATOM 3750 O O . ALA B 1 236 ? 7.059 -4.082 -5.477 1 96.81 236 ALA B O 1
ATOM 3751 N N . ILE B 1 237 ? 8.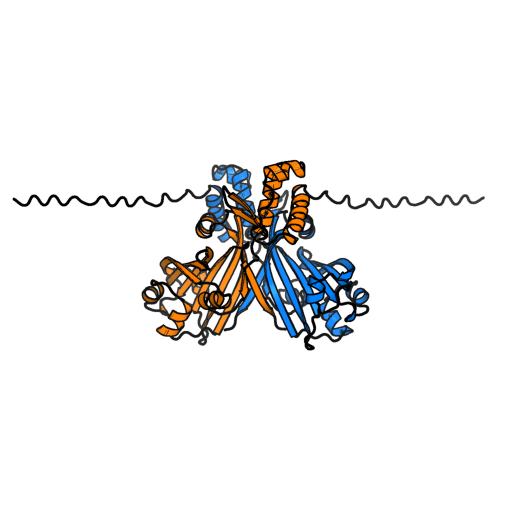477 -2.859 -6.676 1 97.19 237 ILE B N 1
ATOM 3752 C CA . ILE B 1 237 ? 8.102 -1.581 -6.082 1 97.19 237 ILE B CA 1
ATOM 3753 C C . ILE B 1 237 ? 7.32 -0.752 -7.098 1 97.19 237 ILE B C 1
ATOM 3755 O O . ILE B 1 237 ? 7.824 -0.455 -8.188 1 97.19 237 ILE B O 1
ATOM 3759 N N . TYR B 1 238 ? 6.117 -0.403 -6.734 1 96.06 238 TYR B N 1
ATOM 3760 C CA . TYR B 1 238 ? 5.215 0.329 -7.617 1 96.06 238 TYR B CA 1
ATOM 3761 C C . TYR B 1 238 ? 5.016 1.76 -7.129 1 96.06 238 TYR B C 1
ATOM 3763 O O . TYR B 1 238 ? 4.945 2.008 -5.926 1 96.06 238 TYR B O 1
ATOM 3771 N N . ARG B 1 239 ? 4.844 2.611 -8.102 1 94.25 239 ARG B N 1
ATOM 3772 C CA . ARG B 1 239 ? 4.473 3.986 -7.781 1 94.25 239 ARG B CA 1
ATOM 3773 C C . ARG B 1 239 ? 3.105 4.043 -7.109 1 94.25 239 ARG B C 1
ATOM 3775 O O . ARG B 1 239 ? 2.082 3.795 -7.75 1 94.25 239 ARG B O 1
ATOM 3782 N N . GLY B 1 240 ? 3.184 4.473 -5.828 1 94.19 240 GLY B N 1
ATOM 3783 C CA . GLY B 1 240 ? 1.944 4.539 -5.07 1 94.19 240 GLY B CA 1
ATOM 3784 C C . GLY B 1 240 ? 0.989 5.602 -5.582 1 94.19 240 GLY B C 1
ATOM 3785 O O . GLY B 1 240 ? -0.222 5.508 -5.375 1 94.19 240 GLY B O 1
ATOM 3786 N N . ASP B 1 241 ? 1.517 6.625 -6.188 1 93.44 241 ASP B N 1
ATOM 3787 C CA . ASP B 1 241 ? 0.691 7.727 -6.672 1 93.44 241 ASP B CA 1
ATOM 3788 C C . ASP B 1 241 ? 0.053 7.383 -8.016 1 93.44 241 ASP B C 1
ATOM 3790 O O . ASP B 1 241 ? -0.812 8.109 -8.5 1 93.44 241 ASP B O 1
ATOM 3794 N N . ARG B 1 242 ? 0.352 6.199 -8.578 1 91.06 242 ARG B N 1
ATOM 3795 C CA . ARG B 1 242 ? -0.119 5.887 -9.922 1 91.06 242 ARG B CA 1
ATOM 3796 C C . ARG B 1 242 ? -0.875 4.562 -9.945 1 91.06 242 ARG B C 1
ATOM 3798 O O . ARG B 1 242 ? -1.648 4.301 -10.875 1 91.06 242 ARG B O 1
ATOM 3805 N N . TYR B 1 243 ? -0.598 3.77 -8.898 1 92 243 TYR B N 1
ATOM 3806 C CA . TYR B 1 243 ? -1.172 2.43 -8.961 1 92 243 TYR B CA 1
ATOM 3807 C C . TYR B 1 243 ? -2.033 2.152 -7.734 1 92 243 TYR B C 1
ATOM 3809 O O . TYR B 1 243 ? -1.753 2.656 -6.645 1 92 243 TYR B O 1
ATOM 3817 N N . LYS B 1 244 ? -2.99 1.379 -8 1 95.56 244 LYS B N 1
ATOM 3818 C CA . LYS B 1 244 ? -3.734 0.656 -6.977 1 95.56 244 LYS B CA 1
ATOM 3819 C C . LYS B 1 244 ? -3.947 -0.801 -7.375 1 95.56 244 LYS B C 1
ATOM 3821 O O . LYS B 1 244 ? -3.924 -1.136 -8.562 1 95.56 244 LYS B O 1
ATOM 3826 N N . PHE B 1 245 ? -4.129 -1.649 -6.398 1 96 245 PHE B N 1
ATOM 3827 C CA . PHE B 1 245 ? -4.301 -3.07 -6.672 1 96 245 PHE B CA 1
ATOM 3828 C C . PHE B 1 245 ? -5.695 -3.533 -6.266 1 96 245 PHE B C 1
ATOM 3830 O O . PHE B 1 245 ? -6.238 -3.076 -5.258 1 96 245 PHE B O 1
ATOM 3837 N N . VAL B 1 246 ? -6.238 -4.406 -7.078 1 96.25 246 VAL B N 1
ATOM 3838 C CA . VAL B 1 246 ? -7.586 -4.902 -6.828 1 96.25 246 VAL B CA 1
ATOM 3839 C C . VAL B 1 246 ? -7.574 -6.43 -6.777 1 96.25 246 VAL B C 1
ATOM 3841 O O . VAL B 1 246 ? -6.809 -7.074 -7.504 1 96.25 246 VAL B O 1
ATOM 3844 N N . THR B 1 247 ? -8.375 -6.996 -5.902 1 95.38 247 THR B N 1
ATOM 3845 C CA . THR B 1 247 ? -8.523 -8.445 -5.82 1 95.38 247 THR B CA 1
ATOM 3846 C C . THR B 1 247 ? -9.945 -8.82 -5.395 1 95.38 247 THR B C 1
ATOM 3848 O O . THR B 1 247 ? -10.664 -7.992 -4.828 1 95.38 247 THR B O 1
ATOM 3851 N N . THR B 1 248 ? -10.375 -10 -5.793 1 94.75 248 THR B N 1
ATOM 3852 C CA . THR B 1 248 ? -11.648 -10.547 -5.348 1 94.75 248 THR B CA 1
ATOM 3853 C C . THR B 1 248 ? -11.461 -11.453 -4.137 1 94.75 248 THR B C 1
ATOM 3855 O O . THR B 1 248 ? -10.625 -12.359 -4.156 1 94.75 248 THR B O 1
ATOM 3858 N N . LEU B 1 249 ? -12.188 -11.102 -3.119 1 93.94 249 LEU B N 1
ATOM 3859 C CA . LEU B 1 249 ? -12.148 -11.914 -1.911 1 93.94 249 LEU B CA 1
ATOM 3860 C C . LEU B 1 249 ? -13.305 -12.906 -1.889 1 93.94 249 LEU B C 1
ATOM 3862 O O . LEU B 1 249 ? -14.422 -12.57 -2.275 1 93.94 249 LEU B O 1
ATOM 3866 N N . LEU B 1 250 ? -12.977 -14.047 -1.491 1 89.94 250 LEU B N 1
ATOM 3867 C CA . LEU B 1 250 ? -13.977 -15.094 -1.306 1 89.94 250 LEU B CA 1
ATOM 3868 C C . LEU B 1 250 ? -14 -15.578 0.142 1 89.94 250 LEU B C 1
ATOM 3870 O O . LEU B 1 250 ? -13.016 -15.406 0.871 1 89.94 250 LEU B O 1
ATOM 3874 N N . PRO B 1 251 ? -15.156 -16.078 0.666 1 84.69 251 PRO B N 1
ATOM 3875 C CA . PRO B 1 251 ? -15.258 -16.547 2.053 1 84.69 251 PRO B CA 1
ATOM 3876 C C . PRO B 1 251 ? -14.266 -17.656 2.367 1 84.69 251 PRO B C 1
ATOM 3878 O O . PRO B 1 251 ? -13.891 -18.422 1.476 1 84.69 251 PRO B O 1
#

Secondary structure (DSSP, 8-state):
----------------------HHHHHHHHHHHHHHTS-TT-B---HHHHHHHHT--HHHHHHHHHHHHHTTSEEEETTTEEEEPPPPEEEE-SSS-HHHHHHHTT--EEEEEEEEEEEE--HHHHHHHT--TT-EEEEEEEEEEETTEEEEEEEEEEETTTSTTHHHHHTT---HHHHHHHHH---EEEEEEEEEEEE--HHHHHHHT--TT-EEEEEEEEEEETTS-EEEEEEEEEETTTEEEEEEE--/----------------------HHHHHHHHHHHHHHTS-TT-B---HHHHHHHHT--HHHHHHHHHHHHHTTSEEEETTTEEEEPPPPEEEE-SSS-HHHHHHHTT--EEEEEEEEEEEE--HHHHHHHT--TT-EEEEEEEEEEETTEEEEEEEEEEETTTSTTHHHHHTT---HHHHHHHHH---EEEEEEEEEEEE--HHHHHHHT--TT-EEEEEEEEEEETTS-EEEEEEEEEETTTEEEEEEE--

Radius of gyration: 26.47 Å; Cα contacts (8 Å, |Δi|>4): 996; chains: 2; bounding box: 95×64×101 Å

InterPro domains:
  IPR000524 Transcription regulator HTH, GntR [PF00392] (28-83)
  IPR000524 Transcription regulator HTH, GntR [PR00035] (44-58)
  IPR000524 Transcription regulator HTH, GntR [PR00035] (58-74)
  IPR000524 Transcription regulator HTH, GntR [PS50949] (17-87)
  IPR000524 Transcription regulator HTH, GntR [SM00345] (27-84)
  IPR000524 Transcription regulator HTH, GntR [cd07377] (41-83)
  IPR011663 UbiC transcription regulator-associated [PF07702] (105-244)
  IPR011663 UbiC transcription regulator-associated [SM00866] (104-244)
  IPR028978 Chorismate pyruvate-lyase/UbiC transcription regulator-associated domain superfamily [G3DSA:3.40.1410.10] (86-250)
  IPR028978 Chorismate pyruvate-lyase/UbiC transcription regulator-associated domain superfamily [SSF64288] (72-248)
  IPR036388 Winged helix-like DNA-binding domain superfamily [G3DSA:1.10.10.10] (10-85)
  IPR036390 Winged helix DNA-binding domain superfamily [SSF46785] (19-89)
  IPR050679 Bacterial HTH-type transcriptional regulator [PTHR44846] (16-249)

Foldseek 3Di:
DCPPPVVPPPPPPVPPPPPPPPLLVVLLVVVVVVLVVDDWPAFDDALVVSCVVSVHDSVSSVVSLLVCLLQQQWDADPPPHITGGDDADEFEDDPDWPCVRLVVVVWHKFKDWDDKDKFFDDDPVCVLQVHDGGAIKIWTWMFIDTNNATWKIKIKIFGCVLPPPLCVVPVVTDTSVVCCCPVRVWAWDDKDKDKDKDFDDPVNCVSNVHDGGRIWIKMWIFIATPVGGTGMIMIMIGRNSRHDYDYDDDD/DPPPPPPPPPPPPVPPPPPPDPLLVVLLVVVVVVLVVDDWPAFDDALVVSCVVSVHDSVSSVVSLLVCLLQQQWDADPPPHITGGDDADEFEDDPDWPCVRLVVVVWHKFKDWDDWDKFFDDDVVCVLQVHDGGAIKIWTWIFIDTNNATWKIKIKIFGCVLPPPLCVVPVVTDTSVVCCCPVRVWAWDDKDKDKDKDFDDPVNCVSNVHDGGRIWIKMWIWIATPVGGTGMIMIMIGRNSRHDYDYDDDD

Solvent-accessible surface area (backbone atoms only — not comparable to full-atom values): 27017 Å² total; per-residue (Å²): 137,83,80,72,76,75,77,76,79,79,73,76,72,75,68,80,78,70,74,76,72,55,70,37,53,57,51,35,52,52,49,52,57,52,48,75,75,45,58,61,67,39,72,53,80,50,61,70,56,49,16,62,76,67,72,48,53,58,67,40,43,48,51,26,52,50,52,36,27,42,52,18,53,31,42,76,41,89,96,76,48,42,24,31,28,60,79,53,46,77,42,70,69,52,55,66,51,69,55,58,56,32,44,76,71,74,39,49,54,49,69,43,81,73,47,78,45,77,43,65,34,51,65,72,60,12,61,69,50,71,50,60,67,56,41,54,25,37,40,41,30,32,40,33,26,45,70,83,36,58,45,31,46,34,41,36,38,32,53,31,85,82,41,74,69,47,66,72,68,55,69,80,49,77,60,66,64,55,49,38,31,73,78,67,65,51,49,71,48,37,26,46,36,35,45,33,49,36,58,28,43,67,67,52,8,61,71,46,73,49,55,67,60,36,50,22,36,34,35,39,38,42,31,24,26,72,86,68,44,51,55,38,46,33,38,34,41,31,46,18,34,46,37,30,36,31,41,79,26,47,102,135,82,78,76,77,76,76,75,78,79,74,75,73,74,67,80,77,70,75,76,71,55,70,36,52,58,52,36,53,52,49,52,58,52,49,74,75,45,58,62,67,40,72,54,81,50,62,69,55,48,15,62,75,67,71,48,53,57,69,39,44,48,50,28,51,49,50,36,27,42,53,19,52,31,43,78,40,87,95,77,49,43,21,31,28,58,80,53,46,75,41,70,68,53,57,65,50,70,55,59,54,31,45,74,70,74,40,50,54,47,68,44,82,74,46,77,45,77,42,64,34,51,64,71,61,13,60,69,50,72,50,60,69,57,40,53,26,38,40,41,31,33,40,33,24,46,72,84,37,59,46,30,46,34,42,35,37,31,54,32,86,82,40,74,70,46,66,72,67,55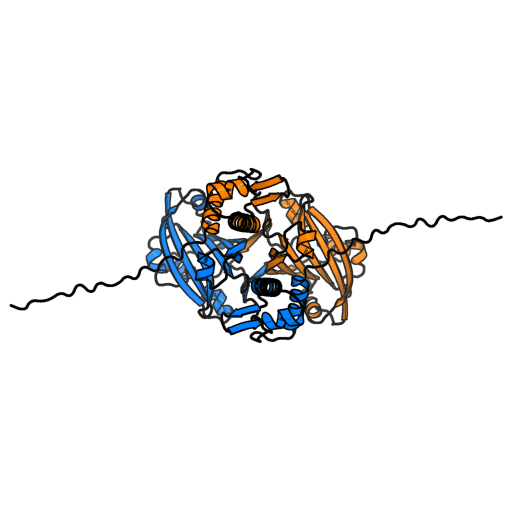,69,79,48,79,60,65,64,57,49,39,31,74,76,67,64,51,49,72,47,38,27,45,37,35,43,33,48,36,60,27,44,69,68,53,8,61,71,47,74,49,53,67,60,36,49,23,37,32,36,39,37,42,30,23,26,73,86,69,43,51,54,38,44,34,39,34,43,32,46,17,33,46,37,31,36,32,40,79,26,47,101